Protein AF-A0A7Y2BK21-F1 (afdb_monomer)

Radius of gyration: 25.68 Å; Cα contacts (8 Å, |Δi|>4): 1240; chains: 1; bounding box: 65×78×67 Å

Solvent-accessible surface area (backbone atoms only — not comparable to full-atom values): 31481 Å² total; per-residue (Å²): 112,77,87,50,43,66,60,52,51,53,57,36,46,77,74,77,43,78,72,80,42,66,53,41,35,20,58,35,73,58,41,53,27,72,48,47,76,39,46,75,71,40,68,49,56,41,59,47,57,46,50,46,50,43,66,61,49,63,89,30,79,64,41,67,58,35,37,30,54,38,36,38,19,27,14,18,23,64,59,80,30,70,17,47,27,27,49,18,36,35,13,33,32,39,37,74,56,97,90,39,63,25,21,33,27,28,32,24,11,29,44,45,77,66,70,36,70,31,44,82,66,32,85,69,38,44,62,67,46,48,48,50,51,53,50,16,48,35,42,50,39,38,73,68,34,41,64,82,52,65,91,52,9,39,56,30,50,43,37,63,74,62,32,66,69,55,46,44,50,54,29,50,56,41,43,70,68,50,76,90,56,72,75,41,47,58,56,65,84,52,48,67,77,78,62,86,59,62,70,49,72,67,23,64,61,60,93,81,62,54,70,70,55,52,60,24,37,73,42,18,45,43,79,35,58,51,78,37,25,23,33,40,44,40,46,35,73,74,51,55,79,51,77,66,54,52,53,52,51,51,52,51,22,57,72,42,26,22,93,58,75,36,74,42,95,62,41,28,39,38,36,46,43,30,18,24,60,48,46,65,63,53,46,53,53,28,49,78,68,75,41,55,56,54,42,41,74,14,46,61,42,45,25,44,21,63,10,50,80,76,39,34,58,25,55,16,33,16,43,27,46,50,53,53,47,33,60,57,42,64,78,45,53,90,77,45,56,70,74,61,36,54,33,38,32,14,20,10,5,21,51,60,31,80,23,43,13,44,42,15,39,43,9,31,30,20,34,76,45,78,57,96,91,40,51,29,32,20,28,34,36,18,43,30,8,31,50,47,49,20,39,69,42,64,25,46,78,42,47,59,28,30,55,79,40,45,66,58,48,53,50,55,52,51,52,50,46,69,73,70,48,66,86,90,55,47,69,43,58,46,43,67,73,66,33,58,71,50,52,36,59,73,45,53,86,48,41,65,73,72,58,60,92,79,41,55,67,50,31,25,45,47,89,38,93,55,75,43,68,74,78,76,50,46,84,38,58,67,87,54,70,82,70,56,71,38,55,54,26,39,52,48,14,53,50,34,36,49,56,14,50,55,31,40,77,71,70,34,19,40,58,10,15,43,24,13,52,50,13,41,50,38,32,39,41,16,54,38,44,66,71,72,46,89,70,65,101,44,69,68,55,26,52,51,48,28,40,61,68,26,51,75,65,46,60,48,37,40,98,85,65,36,58,55,49,60,44,47,57,55,46,45,67,73,68,42,55,34,81,75,27,46,62,69,51,13,53,53,34,40,55,46,26,51,51,32,50,54,42,50,51,54,29,51,52,51,53,50,52,52,53,53,67,71,73,109

Structure (mmCIF, N/CA/C/O backbone):
data_AF-A0A7Y2BK21-F1
#
_entry.id   AF-A0A7Y2BK21-F1
#
loop_
_atom_site.group_PDB
_atom_site.id
_atom_site.type_symbol
_atom_site.label_atom_id
_atom_site.label_alt_id
_atom_site.label_comp_id
_atom_site.label_asym_id
_atom_site.label_entity_id
_atom_site.label_seq_id
_atom_site.pdbx_PDB_ins_code
_atom_site.Cartn_x
_atom_site.Cartn_y
_atom_site.Cartn_z
_atom_site.occupancy
_atom_site.B_iso_or_equiv
_atom_site.auth_seq_id
_atom_site.auth_comp_id
_atom_site.auth_asym_id
_atom_site.auth_atom_id
_atom_site.pdbx_PDB_model_num
ATOM 1 N N . HIS A 1 1 ? -22.016 3.594 -20.745 1.00 65.56 1 HIS A N 1
ATOM 2 C CA . HIS A 1 1 ? -22.019 3.209 -19.318 1.00 65.56 1 HIS A CA 1
ATOM 3 C C . HIS A 1 1 ? -22.312 4.363 -18.360 1.00 65.56 1 HIS A C 1
ATOM 5 O O . HIS A 1 1 ? -22.850 4.080 -17.301 1.00 65.56 1 HIS A O 1
ATOM 11 N N . ILE A 1 2 ? -22.014 5.637 -18.677 1.00 85.75 2 ILE A N 1
ATOM 12 C CA . ILE A 1 2 ? -22.372 6.768 -17.787 1.00 85.75 2 ILE A CA 1
ATOM 13 C C . ILE A 1 2 ? -23.887 6.799 -17.522 1.00 85.75 2 ILE A C 1
ATOM 15 O O . ILE A 1 2 ? -24.311 6.953 -16.381 1.00 85.75 2 ILE A O 1
ATOM 19 N N . GLU A 1 3 ? -24.680 6.493 -18.546 1.00 92.50 3 GLU A N 1
ATOM 20 C CA . GLU A 1 3 ? -26.148 6.540 -18.482 1.00 92.50 3 GLU A CA 1
ATOM 21 C C . GLU A 1 3 ? -26.743 5.478 -17.544 1.00 92.50 3 GLU A C 1
ATOM 23 O O . GLU A 1 3 ? -27.841 5.651 -17.026 1.00 92.50 3 GLU A O 1
ATOM 28 N N . GLU A 1 4 ? -26.000 4.400 -17.276 1.00 91.81 4 GLU A N 1
ATOM 29 C CA . GLU A 1 4 ? -26.401 3.309 -16.377 1.00 91.81 4 GLU A CA 1
ATOM 30 C C . GLU A 1 4 ? -25.954 3.557 -14.925 1.00 91.81 4 GLU A C 1
ATOM 32 O O . GLU A 1 4 ? -26.420 2.883 -14.001 1.00 91.81 4 GLU A O 1
ATOM 37 N N . ALA A 1 5 ? -25.052 4.520 -14.699 1.00 92.25 5 ALA A N 1
ATOM 38 C CA . ALA A 1 5 ? -24.459 4.768 -13.389 1.00 92.25 5 ALA A CA 1
ATOM 39 C C . ALA A 1 5 ? -25.494 5.123 -12.303 1.00 92.25 5 ALA A C 1
ATOM 41 O O . ALA A 1 5 ? -25.383 4.564 -11.208 1.00 92.25 5 ALA A O 1
ATOM 42 N N . PRO A 1 6 ? -26.526 5.961 -12.554 1.00 92.69 6 PRO A N 1
ATOM 43 C CA . PRO A 1 6 ? -27.537 6.263 -11.540 1.00 92.69 6 PRO A CA 1
ATOM 44 C C . PRO A 1 6 ? -28.299 5.020 -11.064 1.00 92.69 6 PRO A C 1
ATOM 46 O O . PRO A 1 6 ? -28.492 4.834 -9.863 1.00 92.69 6 PRO A O 1
ATOM 49 N N . ASP A 1 7 ? -28.698 4.141 -11.985 1.00 94.38 7 ASP A N 1
ATOM 50 C CA . ASP A 1 7 ? -29.436 2.921 -11.647 1.00 94.38 7 ASP A CA 1
ATOM 51 C C . ASP A 1 7 ? -28.552 1.900 -10.930 1.00 94.38 7 ASP A C 1
ATOM 53 O O . ASP A 1 7 ? -28.992 1.268 -9.966 1.00 94.38 7 ASP A O 1
ATOM 57 N N . MET A 1 8 ? -27.285 1.780 -11.337 1.00 93.81 8 MET A N 1
ATOM 58 C CA . MET A 1 8 ? -26.300 0.966 -10.626 1.00 93.81 8 MET A CA 1
ATOM 59 C C . MET A 1 8 ? -26.103 1.462 -9.186 1.00 93.81 8 MET A C 1
ATOM 61 O O . MET A 1 8 ? -26.181 0.663 -8.254 1.00 93.81 8 MET A O 1
ATOM 65 N N . MET A 1 9 ? -25.906 2.768 -8.985 1.00 93.88 9 MET A N 1
ATOM 66 C CA . MET A 1 9 ? -25.736 3.360 -7.653 1.00 93.88 9 MET A CA 1
ATOM 67 C C . MET A 1 9 ? -26.974 3.159 -6.773 1.00 93.88 9 MET A C 1
ATOM 69 O O . MET A 1 9 ? -26.831 2.827 -5.598 1.00 93.88 9 MET A O 1
ATOM 73 N N . ARG A 1 10 ? -28.190 3.278 -7.329 1.00 94.06 10 ARG A N 1
ATOM 74 C CA . ARG A 1 10 ? -29.432 2.970 -6.596 1.00 94.06 10 ARG A CA 1
ATOM 75 C C . ARG A 1 10 ? -29.477 1.513 -6.148 1.00 94.06 10 ARG A C 1
ATOM 77 O O . ARG A 1 10 ? -29.793 1.254 -4.993 1.00 94.06 10 ARG A O 1
ATOM 84 N N . ARG A 1 11 ? -29.130 0.563 -7.023 1.00 95.25 11 ARG A N 1
ATOM 85 C CA . ARG A 1 11 ? -29.088 -0.870 -6.673 1.00 95.25 11 ARG A CA 1
ATOM 86 C C . ARG A 1 11 ? -28.064 -1.160 -5.576 1.00 95.25 11 ARG A C 1
ATOM 88 O O . ARG A 1 11 ? -28.388 -1.884 -4.642 1.00 95.25 11 ARG A O 1
ATOM 95 N N . LEU A 1 12 ? -26.875 -0.562 -5.645 1.00 95.06 12 LEU A N 1
ATOM 96 C CA . LEU A 1 12 ? -25.871 -0.670 -4.580 1.00 95.06 12 LEU A CA 1
ATOM 97 C C . LEU A 1 12 ? -26.405 -0.122 -3.247 1.00 95.06 12 LEU A C 1
ATOM 99 O O . LEU A 1 12 ? -26.300 -0.796 -2.223 1.00 95.06 12 LEU A O 1
ATOM 103 N N . ALA A 1 13 ? -27.070 1.036 -3.271 1.00 94.50 13 ALA A N 1
ATOM 104 C CA . ALA A 1 13 ? -27.635 1.644 -2.070 1.00 94.50 13 ALA A CA 1
ATOM 105 C C . ALA A 1 13 ? -28.709 0.768 -1.398 1.00 94.50 13 ALA A C 1
ATOM 107 O O . ALA A 1 13 ? -28.778 0.741 -0.172 1.00 94.50 13 ALA A O 1
ATOM 108 N N . THR A 1 14 ? -29.502 -0.004 -2.161 1.00 96.25 14 THR A N 1
ATOM 109 C CA . THR A 1 14 ? -30.511 -0.922 -1.580 1.00 96.25 14 THR A CA 1
ATOM 110 C C . THR A 1 14 ? -29.921 -2.041 -0.720 1.00 96.25 14 THR A C 1
ATOM 112 O O . THR A 1 14 ? -30.644 -2.635 0.074 1.00 96.25 14 THR A O 1
ATOM 115 N N . VAL A 1 15 ? -28.622 -2.315 -0.857 1.00 93.31 15 VAL A N 1
ATOM 116 C CA . VAL A 1 15 ? -27.888 -3.318 -0.070 1.00 93.31 15 VAL A CA 1
ATOM 117 C C . VAL A 1 15 ? -26.799 -2.683 0.803 1.00 93.31 15 VAL A C 1
ATOM 119 O O . VAL A 1 15 ? -25.870 -3.362 1.226 1.00 93.31 15 VAL A O 1
ATOM 122 N N . GLY A 1 16 ? -26.888 -1.373 1.059 1.00 91.44 16 GLY A N 1
ATOM 123 C CA . GLY A 1 16 ? -25.964 -0.656 1.942 1.00 91.44 16 GLY A CA 1
ATOM 124 C C . GLY A 1 16 ? -24.588 -0.345 1.341 1.00 91.44 16 GLY A C 1
ATOM 125 O O . GLY A 1 16 ? -23.697 0.083 2.069 1.00 91.44 16 GLY A O 1
ATOM 126 N N . ILE A 1 17 ? -24.393 -0.520 0.029 1.00 94.00 17 ILE A N 1
ATOM 127 C CA . ILE A 1 17 ? -23.134 -0.188 -0.655 1.00 94.00 17 ILE A CA 1
ATOM 128 C C . ILE A 1 17 ? -23.217 1.225 -1.241 1.00 94.00 17 ILE A C 1
ATOM 130 O O . ILE A 1 17 ? -24.192 1.592 -1.897 1.00 94.00 17 ILE A O 1
ATOM 134 N N . THR A 1 18 ? -22.157 2.013 -1.064 1.00 93.75 18 THR A N 1
ATOM 135 C CA . THR A 1 18 ? -22.048 3.376 -1.595 1.00 93.75 18 THR A CA 1
ATOM 136 C C . THR A 1 18 ? -20.734 3.586 -2.341 1.00 93.75 18 THR A C 1
ATOM 138 O O . THR A 1 18 ? -19.706 3.009 -1.998 1.00 93.75 18 THR A O 1
ATOM 141 N N . THR A 1 19 ? -20.763 4.437 -3.367 1.00 92.62 19 THR A N 1
ATOM 142 C CA . THR A 1 19 ? -19.564 4.919 -4.076 1.00 92.62 19 THR A CA 1
ATOM 143 C C . THR A 1 19 ? -19.183 6.342 -3.670 1.00 92.62 19 THR A C 1
ATOM 145 O O . THR A 1 19 ? -18.227 6.902 -4.213 1.00 92.62 19 THR A O 1
ATOM 148 N N . ARG A 1 20 ? -19.937 6.959 -2.748 1.00 91.69 20 ARG A N 1
ATOM 149 C CA . ARG A 1 20 ? -19.617 8.282 -2.204 1.00 91.69 20 ARG A CA 1
ATOM 150 C C . ARG A 1 20 ? -18.232 8.223 -1.557 1.00 91.69 20 ARG A C 1
ATOM 152 O O . ARG A 1 20 ? -17.951 7.301 -0.807 1.00 91.69 20 ARG A O 1
ATOM 159 N N . GLU A 1 21 ? -17.367 9.172 -1.912 1.00 92.75 21 GLU A N 1
ATOM 160 C CA . GLU A 1 21 ? -16.007 9.321 -1.354 1.00 92.75 21 GLU A CA 1
ATOM 161 C C . GLU A 1 21 ? -15.046 8.127 -1.593 1.00 92.75 21 GLU A C 1
ATOM 163 O O . GLU A 1 21 ? -13.893 8.139 -1.161 1.00 92.75 21 GLU A O 1
ATOM 168 N N . ALA A 1 22 ? -15.427 7.141 -2.421 1.00 91.50 22 ALA A N 1
ATOM 169 C CA . ALA A 1 22 ? -14.505 6.098 -2.899 1.00 91.50 22 ALA A CA 1
ATOM 170 C C . ALA A 1 22 ? -13.304 6.698 -3.672 1.00 91.50 22 ALA A C 1
ATOM 172 O O . ALA A 1 22 ? -12.181 6.178 -3.671 1.00 91.50 22 ALA A O 1
ATOM 173 N N . CYS A 1 23 ? -13.534 7.850 -4.303 1.00 90.69 23 CYS A N 1
ATOM 174 C CA . CYS A 1 23 ? -12.539 8.729 -4.898 1.00 90.69 23 CYS A CA 1
ATOM 175 C C . CYS A 1 23 ? -12.658 10.156 -4.343 1.00 90.69 23 CYS A C 1
ATOM 177 O O . CYS A 1 23 ? -13.477 10.442 -3.484 1.00 90.69 23 CYS A O 1
ATOM 179 N N . GLY A 1 24 ? -11.808 11.059 -4.830 1.00 87.88 24 GLY A N 1
ATOM 180 C CA . GLY A 1 24 ? -11.823 12.475 -4.449 1.00 87.88 24 GLY A CA 1
ATOM 181 C C . GLY A 1 24 ? -10.835 12.842 -3.342 1.00 87.88 24 GLY A C 1
ATOM 182 O O . GLY A 1 24 ? -10.040 12.008 -2.883 1.00 87.88 24 GLY A O 1
ATOM 183 N N . ASN A 1 25 ? -10.862 14.117 -2.961 1.00 92.06 25 ASN A N 1
ATOM 184 C CA . ASN A 1 25 ? -10.072 14.682 -1.872 1.00 92.06 25 ASN A CA 1
ATOM 185 C C . ASN A 1 25 ? -10.887 14.645 -0.568 1.00 92.06 25 ASN A C 1
ATOM 187 O O . ASN A 1 25 ? -11.325 15.667 -0.061 1.00 92.06 25 ASN A O 1
ATOM 191 N N . SER A 1 26 ? -11.137 13.432 -0.086 1.00 93.69 26 SER A N 1
ATOM 192 C CA . SER A 1 26 ? -11.888 13.152 1.139 1.00 93.69 26 SER A CA 1
ATOM 193 C C . SER A 1 26 ? -11.374 11.847 1.765 1.00 93.69 26 SER A C 1
ATOM 195 O O . SER A 1 26 ? -10.360 11.293 1.302 1.00 93.69 26 SER A O 1
ATOM 197 N N . VAL A 1 27 ? -12.055 11.361 2.801 1.00 96.06 27 VAL A N 1
ATOM 198 C CA . VAL A 1 27 ? -11.800 10.065 3.432 1.00 96.06 27 VAL A CA 1
ATOM 199 C C . VAL A 1 27 ? -12.139 8.948 2.447 1.00 96.06 27 VAL A C 1
ATOM 201 O O . VAL A 1 27 ? -13.216 8.901 1.871 1.00 96.06 27 VAL A O 1
ATOM 204 N N . ARG A 1 28 ? -11.176 8.062 2.204 1.00 95.38 28 ARG A N 1
ATOM 205 C CA . ARG A 1 28 ? -11.340 6.874 1.359 1.00 95.38 28 ARG A CA 1
ATOM 206 C C . ARG A 1 28 ? -11.873 5.711 2.187 1.00 95.38 28 ARG A C 1
ATOM 208 O O . ARG A 1 28 ? -11.986 5.815 3.401 1.00 95.38 28 ARG A O 1
ATOM 215 N N . ASN A 1 29 ? -12.117 4.582 1.518 1.00 95.25 29 ASN A N 1
ATOM 216 C CA . ASN A 1 29 ? -12.442 3.323 2.182 1.00 95.25 29 ASN A CA 1
ATOM 217 C C . ASN A 1 29 ? -11.537 3.081 3.400 1.00 95.25 29 ASN A C 1
ATOM 219 O O . ASN A 1 29 ? -10.309 3.083 3.264 1.00 95.25 29 ASN A O 1
ATOM 223 N N . VAL A 1 30 ? -12.161 2.866 4.554 1.00 97.50 30 VAL A N 1
ATOM 224 C CA . VAL A 1 30 ? -11.479 2.506 5.794 1.00 97.50 30 VAL A CA 1
ATOM 225 C C . VAL A 1 30 ? -11.167 1.018 5.732 1.00 97.50 30 VAL A C 1
ATOM 227 O O . VAL A 1 30 ? -12.050 0.200 5.475 1.00 97.50 30 VAL A O 1
ATOM 230 N N . THR A 1 31 ? -9.903 0.652 5.915 1.00 96.94 31 THR A N 1
ATOM 231 C CA . THR A 1 31 ? -9.472 -0.750 5.863 1.00 96.94 31 THR A CA 1
ATOM 232 C C . THR A 1 31 ? -9.275 -1.319 7.260 1.00 96.94 31 THR A C 1
ATOM 234 O O . THR A 1 31 ? -8.929 -0.600 8.195 1.00 96.94 31 THR A O 1
ATOM 237 N N . ALA A 1 32 ? -9.460 -2.626 7.405 1.00 95.94 32 ALA A N 1
ATOM 238 C CA . ALA A 1 32 ? -9.225 -3.355 8.644 1.00 95.94 32 ALA A CA 1
ATOM 239 C C . ALA A 1 32 ? -8.687 -4.758 8.337 1.00 95.94 32 ALA A C 1
ATOM 241 O O . ALA A 1 32 ? -8.815 -5.230 7.208 1.00 95.94 32 ALA A O 1
ATOM 242 N N . CYS A 1 33 ? -8.116 -5.431 9.340 1.00 94.81 33 CYS A N 1
ATOM 243 C CA . CYS A 1 33 ? -7.706 -6.833 9.234 1.00 94.81 33 CYS A CA 1
ATOM 244 C C . CYS A 1 33 ? -8.851 -7.730 8.717 1.00 94.81 33 CYS A C 1
ATOM 246 O O . CYS A 1 33 ? -9.926 -7.785 9.324 1.00 94.81 33 CYS A O 1
ATOM 248 N N . GLU A 1 34 ? -8.612 -8.528 7.674 1.00 94.75 34 GLU A N 1
ATOM 249 C CA . GLU A 1 34 ? -9.607 -9.482 7.164 1.00 94.75 34 GLU A CA 1
ATOM 250 C C . GLU A 1 34 ? -9.934 -10.599 8.166 1.00 94.75 34 GLU A C 1
ATOM 252 O O . GLU A 1 34 ? -11.005 -11.190 8.090 1.00 94.75 34 GLU A O 1
ATOM 257 N N . TYR A 1 35 ? -9.056 -10.859 9.138 1.00 95.31 35 TYR A N 1
ATOM 258 C CA . TYR A 1 35 ? -9.288 -11.841 10.203 1.00 95.31 35 TYR A CA 1
ATOM 259 C C . TYR A 1 35 ? -9.839 -11.230 11.501 1.00 95.31 35 TYR A C 1
ATOM 261 O O . TYR A 1 35 ? -9.991 -11.954 12.486 1.00 95.31 35 TYR A O 1
ATOM 269 N N . ALA A 1 36 ? -10.124 -9.923 11.544 1.00 94.50 36 ALA A N 1
ATOM 270 C CA . ALA A 1 36 ? -10.612 -9.259 12.755 1.00 94.50 36 ALA A CA 1
ATOM 271 C C . ALA A 1 36 ? -11.883 -9.946 13.297 1.00 94.50 36 ALA A C 1
ATOM 273 O O . ALA A 1 36 ? -12.825 -10.183 12.546 1.00 94.50 36 ALA A O 1
ATOM 274 N N . GLY A 1 37 ? -11.866 -10.350 14.568 1.00 93.50 37 GLY A N 1
ATOM 275 C CA . GLY A 1 37 ? -12.927 -11.119 15.245 1.00 93.50 37 GLY A CA 1
ATOM 276 C C . GLY A 1 37 ? -12.668 -12.626 15.352 1.00 93.50 37 GLY A C 1
ATOM 277 O O . GLY A 1 37 ? -13.178 -13.282 16.256 1.00 93.50 37 GLY A O 1
ATOM 278 N N . VAL A 1 38 ? -11.823 -13.185 14.481 1.00 95.19 38 VAL A N 1
ATOM 279 C CA . VAL A 1 38 ? -11.483 -14.626 14.480 1.00 95.19 38 VAL A CA 1
ATOM 280 C C . VAL A 1 38 ? -9.977 -14.887 14.526 1.00 95.19 38 VAL A C 1
ATOM 282 O O . VAL A 1 38 ? -9.540 -16.038 14.543 1.00 95.19 38 VAL A O 1
ATOM 285 N N . CYS A 1 39 ? -9.165 -13.831 14.530 1.00 95.19 39 CYS A N 1
ATOM 286 C CA . CYS A 1 39 ? -7.716 -13.917 14.578 1.00 95.19 39 CYS A CA 1
ATOM 287 C C . CYS A 1 39 ? -7.235 -14.379 15.962 1.00 95.19 39 CYS A C 1
ATOM 289 O O . CYS A 1 39 ? -7.713 -13.898 16.986 1.00 95.19 39 CYS A O 1
ATOM 291 N N . LYS A 1 40 ? -6.240 -15.273 15.995 1.00 93.50 40 LYS A N 1
ATOM 292 C CA . LYS A 1 40 ? -5.632 -15.782 17.237 1.00 93.50 40 LYS A CA 1
ATOM 293 C C . LYS A 1 40 ? -4.722 -14.779 17.945 1.00 93.50 40 LYS A C 1
ATOM 295 O O . LYS A 1 40 ? -4.471 -14.930 19.132 1.00 93.50 40 LYS A O 1
ATOM 300 N N . THR A 1 41 ? -4.192 -13.803 17.212 1.00 93.00 41 THR A N 1
ATOM 301 C CA . THR A 1 41 ? -3.156 -12.878 17.697 1.00 93.00 41 THR A CA 1
ATOM 302 C C . THR A 1 41 ? -3.663 -11.449 17.868 1.00 93.00 41 THR A C 1
ATOM 304 O O . THR A 1 41 ? -2.867 -10.552 18.127 1.00 93.00 41 THR A O 1
ATOM 307 N N . GLN A 1 42 ? -4.964 -11.211 17.675 1.00 94.88 42 GLN A N 1
ATOM 308 C CA . GLN A 1 42 ? -5.530 -9.875 17.834 1.00 94.88 42 GLN A CA 1
ATOM 309 C C . GLN A 1 42 ? -5.700 -9.514 19.312 1.00 94.88 42 GLN A C 1
ATOM 311 O O . GLN A 1 42 ? -6.031 -10.378 20.121 1.00 94.88 42 GLN A O 1
ATOM 316 N N . ALA A 1 43 ? -5.570 -8.232 19.647 1.00 95.69 43 ALA A N 1
ATOM 317 C CA . ALA A 1 43 ? -5.946 -7.729 20.966 1.00 95.69 43 ALA A CA 1
ATOM 318 C C . ALA A 1 43 ? -7.476 -7.746 21.151 1.00 95.69 43 ALA A C 1
ATOM 320 O O . ALA A 1 43 ? -7.982 -8.215 22.168 1.00 95.69 43 ALA A O 1
ATOM 321 N N . PHE A 1 44 ? -8.220 -7.266 20.150 1.00 95.12 44 PHE A N 1
ATOM 322 C CA . PHE A 1 44 ? -9.681 -7.352 20.059 1.00 95.12 44 PHE A CA 1
ATOM 323 C C . PHE A 1 44 ? -10.142 -7.149 18.602 1.00 95.12 44 PHE A C 1
ATOM 325 O O . PHE A 1 44 ? -9.330 -6.846 17.724 1.00 95.12 44 PHE A O 1
ATOM 332 N N . ASP A 1 45 ? -11.434 -7.365 18.324 1.00 94.75 45 ASP A N 1
ATOM 333 C CA . ASP A 1 45 ? -12.002 -7.180 16.982 1.00 94.75 45 ASP A CA 1
ATOM 334 C C . ASP A 1 45 ? -12.085 -5.693 16.621 1.00 94.75 45 ASP A C 1
ATOM 336 O O . ASP A 1 45 ? -12.793 -4.932 17.269 1.00 94.75 45 ASP A O 1
ATOM 340 N N . VAL A 1 46 ? -11.382 -5.284 15.566 1.00 96.12 46 VAL A N 1
ATOM 341 C CA . VAL A 1 46 ? -11.379 -3.896 15.086 1.00 96.12 46 VAL A CA 1
ATOM 342 C C . VAL A 1 46 ? -12.494 -3.576 14.083 1.00 96.12 46 VAL A C 1
ATOM 344 O O . VAL A 1 46 ? -12.659 -2.413 13.711 1.00 96.12 46 VAL A O 1
ATOM 347 N N . THR A 1 47 ? -13.263 -4.575 13.635 1.00 94.94 47 THR A N 1
ATOM 348 C CA . THR A 1 47 ? -14.337 -4.411 12.637 1.00 94.94 47 THR A CA 1
ATOM 349 C C . THR A 1 47 ? -15.366 -3.349 13.053 1.00 94.94 47 THR A C 1
ATOM 351 O O . THR A 1 47 ? -15.649 -2.469 12.235 1.00 94.94 47 THR A O 1
ATOM 354 N N . PRO A 1 48 ? -15.889 -3.346 14.298 1.00 95.25 48 PRO A N 1
ATOM 355 C CA . PRO A 1 48 ? -16.896 -2.365 14.707 1.00 95.25 48 PRO A CA 1
ATOM 356 C C . PRO A 1 48 ? -16.407 -0.918 14.639 1.00 95.25 48 PRO A C 1
ATOM 358 O O . PRO A 1 48 ? -17.131 -0.031 14.200 1.00 95.25 48 PRO A O 1
ATOM 361 N N . TYR A 1 49 ? -15.146 -0.684 15.002 1.00 96.94 49 TYR A N 1
ATOM 362 C CA . TYR A 1 49 ? -14.533 0.645 15.007 1.00 96.94 49 TYR A CA 1
ATOM 363 C C . TYR A 1 49 ? -14.276 1.163 13.592 1.00 96.94 49 TYR A C 1
ATOM 365 O O . TYR A 1 49 ? -14.529 2.333 13.306 1.00 96.94 49 TYR A O 1
ATOM 373 N N . ALA A 1 50 ? -13.832 0.285 12.685 1.00 96.25 50 ALA A N 1
ATOM 374 C CA . ALA A 1 50 ? -13.687 0.610 11.269 1.00 96.25 50 ALA A CA 1
ATOM 375 C C . ALA A 1 50 ? -15.045 0.954 10.627 1.00 96.25 50 ALA A C 1
ATOM 377 O O . ALA A 1 50 ? -15.138 1.890 9.827 1.00 96.25 50 ALA A O 1
ATOM 378 N N . ASN A 1 51 ? -16.116 0.257 11.021 1.00 94.75 51 ASN A N 1
ATOM 379 C CA . ASN A 1 51 ? -17.477 0.593 10.606 1.00 94.75 51 ASN A CA 1
ATOM 380 C C . ASN A 1 51 ? -17.932 1.934 11.196 1.00 94.75 51 ASN A C 1
ATOM 382 O O . ASN A 1 51 ? -18.407 2.791 10.450 1.00 94.75 51 ASN A O 1
ATOM 386 N N . ALA A 1 52 ? -17.741 2.152 12.499 1.00 95.94 52 ALA A N 1
ATOM 387 C CA . ALA A 1 52 ? -18.150 3.374 13.188 1.00 95.94 52 ALA A CA 1
ATOM 388 C C . ALA A 1 52 ? -17.498 4.624 12.586 1.00 95.94 52 ALA A C 1
ATOM 390 O O . ALA A 1 52 ? -18.193 5.581 12.249 1.00 95.94 52 ALA A O 1
ATOM 391 N N . ILE A 1 53 ? -16.182 4.601 12.359 1.00 97.31 53 ILE A N 1
ATOM 392 C CA . ILE A 1 53 ? -15.476 5.740 11.759 1.00 97.31 53 ILE A CA 1
ATOM 393 C C . ILE A 1 53 ? -15.856 5.955 10.291 1.00 97.31 53 ILE A C 1
ATOM 395 O O . ILE A 1 53 ? -15.921 7.099 9.844 1.00 97.31 53 ILE A O 1
ATOM 399 N N . THR A 1 54 ? -16.174 4.883 9.553 1.00 96.06 54 THR A N 1
ATOM 400 C CA . THR A 1 54 ? -16.717 4.999 8.193 1.00 96.06 54 THR A CA 1
ATOM 401 C C . THR A 1 54 ? -18.055 5.727 8.222 1.00 96.06 54 THR A C 1
ATOM 403 O O . THR A 1 54 ? -18.214 6.718 7.518 1.00 96.06 54 THR A O 1
ATOM 406 N N . GLN A 1 55 ? -19.001 5.285 9.054 1.00 94.75 55 GLN A N 1
ATOM 407 C CA . GLN A 1 55 ? -20.329 5.904 9.147 1.00 94.75 55 GLN A CA 1
ATOM 408 C C . GLN A 1 55 ? -20.265 7.343 9.662 1.00 94.75 55 GLN A C 1
ATOM 410 O O . GLN A 1 55 ? -21.010 8.201 9.196 1.00 94.75 55 GLN A O 1
ATOM 415 N N . PHE A 1 56 ? -19.361 7.617 10.600 1.00 97.12 56 PHE A N 1
ATOM 416 C CA . PHE A 1 56 ? -19.193 8.944 11.172 1.00 97.12 56 PHE A CA 1
ATOM 417 C C . PHE A 1 56 ? -18.608 9.948 10.169 1.00 97.12 56 PHE A C 1
ATOM 419 O O . PHE A 1 56 ? -19.103 11.072 10.084 1.00 97.12 56 PHE A O 1
ATOM 426 N N . LEU A 1 57 ? -17.578 9.559 9.405 1.00 97.19 57 LEU A N 1
ATOM 427 C CA . LEU A 1 57 ? -16.880 10.466 8.485 1.00 97.19 57 LEU A CA 1
ATOM 428 C C . LEU A 1 57 ? -17.503 10.527 7.085 1.00 97.19 57 LEU A C 1
ATOM 430 O O . LEU A 1 57 ? -17.321 11.536 6.405 1.00 97.19 57 LEU A O 1
ATOM 434 N N . LEU A 1 58 ? -18.245 9.503 6.648 1.00 95.56 58 LEU A N 1
ATOM 435 C CA . LEU A 1 58 ? -18.861 9.472 5.319 1.00 95.56 58 LEU A CA 1
ATOM 436 C C . LEU A 1 58 ? -19.825 10.652 5.137 1.00 95.56 58 LEU A C 1
ATOM 438 O O . LEU A 1 58 ? -20.878 10.737 5.769 1.00 95.56 58 LEU A O 1
ATOM 442 N N . GLY A 1 59 ? -19.487 11.568 4.232 1.00 93.69 59 GLY A N 1
ATOM 443 C CA . GLY A 1 59 ? -20.266 12.782 4.004 1.00 93.69 59 GLY A CA 1
ATOM 444 C C . GLY A 1 59 ? -20.210 13.821 5.124 1.00 93.69 59 GLY A C 1
ATOM 445 O O . GLY A 1 59 ? -20.981 14.783 5.078 1.00 93.69 59 GLY A O 1
ATOM 446 N N . HIS A 1 60 ? -19.327 13.654 6.109 1.00 96.38 60 HIS A N 1
ATOM 447 C CA . HIS A 1 60 ? -19.165 14.593 7.213 1.00 96.38 60 HIS A CA 1
ATOM 448 C C . HIS A 1 60 ? -18.581 15.923 6.704 1.00 96.38 60 HIS A C 1
ATOM 450 O O . HIS A 1 60 ? -17.627 15.891 5.922 1.00 96.38 60 HIS A O 1
ATOM 456 N N . PRO A 1 61 ? -19.088 17.100 7.128 1.00 94.50 61 PRO A N 1
ATOM 457 C CA . PRO A 1 61 ? -18.635 18.399 6.613 1.00 94.50 61 PRO A CA 1
ATOM 458 C C . PRO A 1 61 ? -17.131 18.641 6.806 1.00 94.50 61 PRO A C 1
ATOM 460 O O . PRO A 1 61 ? -16.475 19.174 5.915 1.00 94.50 61 PRO A O 1
ATOM 463 N N . ASP A 1 62 ? -16.571 18.171 7.923 1.00 95.56 62 ASP A N 1
ATOM 464 C CA . ASP A 1 62 ? -15.147 18.339 8.255 1.00 95.56 62 ASP A CA 1
ATOM 465 C C . ASP A 1 62 ? -14.178 17.546 7.355 1.00 95.56 62 ASP A C 1
ATOM 467 O O . ASP A 1 62 ? -12.966 17.727 7.463 1.00 95.56 62 ASP A O 1
ATOM 471 N N . VAL A 1 63 ? -14.679 16.675 6.467 1.00 94.12 63 VAL A N 1
ATOM 472 C CA . VAL A 1 63 ? -13.841 15.870 5.555 1.00 94.12 63 VAL A CA 1
ATOM 473 C C . VAL A 1 63 ? -14.063 16.169 4.072 1.00 94.12 63 VAL A C 1
ATOM 475 O O . VAL A 1 63 ? -13.617 15.411 3.208 1.00 94.12 63 VAL A O 1
ATOM 478 N N . GLN A 1 64 ? -14.758 17.264 3.753 1.00 91.62 64 GLN A N 1
ATOM 479 C CA . GLN A 1 64 ? -15.103 17.617 2.368 1.00 91.62 64 GLN A CA 1
ATOM 480 C C . GLN A 1 64 ? -14.090 18.557 1.695 1.00 91.62 64 GLN A C 1
ATOM 482 O O . GLN A 1 64 ? -14.140 18.727 0.480 1.00 91.62 64 GLN A O 1
ATOM 487 N N . ASP A 1 65 ? -13.180 19.163 2.462 1.00 89.56 65 ASP A N 1
ATOM 488 C CA . ASP A 1 65 ? -12.277 20.226 1.993 1.00 89.56 65 ASP A CA 1
ATOM 489 C C . ASP A 1 65 ? -10.796 19.896 2.255 1.00 89.56 65 ASP A C 1
ATOM 491 O O . ASP A 1 65 ? -10.011 20.699 2.768 1.00 89.56 65 ASP A O 1
ATOM 495 N N . PHE A 1 66 ? -10.396 18.666 1.928 1.00 94.19 66 PHE A N 1
ATOM 496 C CA . PHE A 1 66 ? -8.989 18.277 1.967 1.00 94.19 66 PHE A CA 1
ATOM 497 C C . PHE A 1 66 ? -8.259 18.675 0.682 1.00 94.19 66 PHE A C 1
ATOM 499 O O . PHE A 1 66 ? -8.813 18.653 -0.418 1.00 94.19 66 PHE A O 1
ATOM 506 N N . GLY A 1 67 ? -6.955 18.933 0.796 1.00 86.50 67 GLY A N 1
ATOM 507 C CA . GLY A 1 67 ? -6.085 19.085 -0.374 1.00 86.50 67 GLY A CA 1
ATOM 508 C C . GLY A 1 67 ? -5.911 17.786 -1.167 1.00 86.50 67 GLY A C 1
ATOM 509 O O . GLY A 1 67 ? -5.773 17.794 -2.396 1.00 86.50 67 GLY A O 1
ATOM 510 N N . ARG A 1 68 ? -5.964 16.633 -0.485 1.00 92.12 68 ARG A N 1
ATOM 511 C CA . ARG A 1 68 ? -5.849 15.307 -1.104 1.00 92.12 68 ARG A CA 1
ATOM 512 C C . ARG A 1 68 ? -6.586 14.230 -0.314 1.00 92.12 68 ARG A C 1
ATOM 514 O O . ARG A 1 68 ? -7.054 14.444 0.793 1.00 92.12 68 ARG A O 1
ATOM 521 N N . LYS A 1 69 ? -6.677 13.042 -0.919 1.00 93.50 69 LYS A N 1
ATOM 522 C CA . LYS A 1 69 ? -7.259 11.830 -0.324 1.00 93.50 69 LYS A CA 1
ATOM 523 C C . LYS A 1 69 ? -6.702 11.559 1.081 1.00 93.50 69 LYS A C 1
ATOM 525 O O . LYS A 1 69 ? -5.497 11.725 1.276 1.00 93.50 69 LYS A O 1
ATOM 530 N N . PHE A 1 70 ? -7.540 11.052 1.977 1.00 97.25 70 PHE A N 1
ATOM 531 C CA . PHE A 1 70 ? -7.194 10.664 3.345 1.00 97.25 70 PHE A CA 1
ATOM 532 C C . PHE A 1 70 ? -7.599 9.202 3.567 1.00 97.25 70 PHE A C 1
ATOM 534 O O . PHE A 1 70 ? -8.721 8.819 3.258 1.00 97.25 70 PHE A O 1
ATOM 541 N N . LYS A 1 71 ? -6.683 8.344 4.002 1.00 97.75 71 LYS A N 1
ATOM 542 C CA . LYS A 1 71 ? -6.883 6.900 4.135 1.00 97.75 71 LYS A CA 1
ATOM 543 C C . LYS A 1 71 ? -6.718 6.487 5.586 1.00 97.75 71 LYS A C 1
ATOM 545 O O . LYS A 1 71 ? -5.720 6.850 6.206 1.00 97.75 71 LYS A O 1
ATOM 550 N N . ILE A 1 72 ? -7.648 5.675 6.068 1.00 98.56 72 ILE A N 1
ATOM 551 C CA . ILE A 1 72 ? -7.669 5.200 7.448 1.00 98.56 72 ILE A CA 1
ATOM 552 C C . ILE A 1 72 ? -7.534 3.680 7.458 1.00 98.56 72 ILE A C 1
ATOM 554 O O . ILE A 1 72 ? -8.174 3.013 6.642 1.00 98.56 72 ILE A O 1
ATOM 558 N N . ALA A 1 73 ? -6.724 3.145 8.370 1.00 98.25 73 ALA A N 1
ATOM 559 C CA . ALA A 1 73 ? -6.591 1.705 8.565 1.00 98.25 73 ALA A CA 1
ATOM 560 C C . ALA A 1 73 ? -6.621 1.291 10.036 1.00 98.25 73 ALA A C 1
ATOM 562 O O . ALA A 1 73 ? -6.091 1.987 10.901 1.00 98.25 73 ALA A O 1
ATOM 563 N N . PHE A 1 74 ? -7.172 0.105 10.286 1.00 98.25 74 PHE A N 1
ATOM 564 C CA . PHE A 1 74 ? -7.197 -0.549 11.586 1.00 98.25 74 PHE A CA 1
ATOM 565 C C . PHE A 1 74 ? -6.445 -1.872 11.544 1.00 98.25 74 PHE A C 1
ATOM 567 O O . PHE A 1 74 ? -6.637 -2.681 10.635 1.00 98.25 74 PHE A O 1
ATOM 574 N N . SER A 1 75 ? -5.649 -2.139 12.574 1.00 97.62 75 SER A N 1
ATOM 575 C CA . SER A 1 75 ? -5.063 -3.454 12.798 1.00 97.62 75 SER A CA 1
ATOM 576 C C . SER A 1 75 ? -5.454 -3.996 14.161 1.00 97.62 75 SER A C 1
ATOM 578 O O . SER A 1 75 ? -5.299 -3.322 15.172 1.00 97.62 75 SER A O 1
ATOM 580 N N . GLY A 1 76 ? -5.919 -5.244 14.197 1.00 96.50 76 GLY A N 1
ATOM 581 C CA . GLY A 1 76 ? -6.141 -5.960 15.453 1.00 96.50 76 GLY A CA 1
ATOM 582 C C . GLY A 1 76 ? -4.852 -6.486 16.091 1.00 96.50 76 GLY A C 1
ATOM 583 O O . GLY A 1 76 ? -4.868 -6.834 17.265 1.00 96.50 76 GLY A O 1
ATOM 584 N N . CYS A 1 77 ? -3.756 -6.577 15.327 1.00 93.88 77 CYS A N 1
ATOM 585 C CA . CYS A 1 77 ? -2.488 -7.183 15.751 1.00 93.88 77 CYS A CA 1
ATOM 586 C C . CYS A 1 77 ? -1.327 -6.191 15.620 1.00 93.88 77 CYS A C 1
ATOM 588 O O . CYS A 1 77 ? -1.271 -5.427 14.651 1.00 93.88 77 CYS A O 1
ATOM 590 N N . GLU A 1 78 ? -0.363 -6.274 16.533 1.00 88.69 78 GLU A N 1
ATOM 591 C CA . GLU A 1 78 ? 0.890 -5.515 16.455 1.00 88.69 78 GLU A CA 1
ATOM 592 C C . GLU A 1 78 ? 1.879 -6.198 15.485 1.00 88.69 78 GLU A C 1
ATOM 594 O O . GLU A 1 78 ? 2.269 -5.601 14.482 1.00 88.69 78 GLU A O 1
ATOM 599 N N . ASP A 1 79 ? 2.191 -7.482 15.710 1.00 85.56 79 ASP A N 1
ATOM 600 C CA . ASP A 1 79 ? 3.323 -8.157 15.046 1.00 85.56 79 ASP A CA 1
ATOM 601 C C . ASP A 1 79 ? 2.966 -8.890 13.746 1.00 85.56 79 ASP A C 1
ATOM 603 O O . ASP A 1 79 ? 3.726 -8.863 12.775 1.00 85.56 79 ASP A O 1
ATOM 607 N N . ASN A 1 80 ? 1.775 -9.502 13.692 1.00 87.00 80 ASN A N 1
ATOM 608 C CA . ASN A 1 80 ? 1.292 -10.287 12.545 1.00 87.00 80 ASN A CA 1
ATOM 609 C C . ASN A 1 80 ? 0.055 -9.658 11.877 1.00 87.00 80 ASN A C 1
ATOM 611 O O . ASN A 1 80 ? -1.010 -10.280 11.829 1.00 87.00 80 ASN A O 1
ATOM 615 N N . PRO A 1 81 ? 0.133 -8.402 11.410 1.00 83.56 81 PRO A N 1
ATOM 616 C CA . PRO A 1 81 ? -1.036 -7.696 10.931 1.00 83.56 81 PRO A CA 1
ATOM 617 C C . PRO A 1 81 ? -1.357 -8.019 9.480 1.00 83.56 81 PRO A C 1
ATOM 619 O O . PRO A 1 81 ? -0.497 -8.298 8.647 1.00 83.56 81 PRO A O 1
ATOM 622 N N . CYS A 1 82 ? -2.634 -7.854 9.177 1.00 87.94 82 CYS A N 1
ATOM 623 C CA . CYS A 1 82 ? -3.149 -7.759 7.820 1.00 87.94 82 CYS A CA 1
ATOM 624 C C . CYS A 1 82 ? -3.818 -6.397 7.539 1.00 87.94 82 CYS A C 1
ATOM 626 O O . CYS A 1 82 ? -4.086 -6.066 6.390 1.00 87.94 82 CYS A O 1
ATOM 628 N N . GLY A 1 83 ? -4.011 -5.560 8.571 1.00 88.94 83 GLY A N 1
ATOM 629 C CA . GLY A 1 83 ? -4.570 -4.208 8.450 1.00 88.94 83 GLY A CA 1
ATOM 630 C C . GLY A 1 83 ? -3.576 -3.133 7.989 1.00 88.94 83 GLY A C 1
ATOM 631 O O . GLY A 1 83 ? -3.985 -2.191 7.318 1.00 88.94 83 GLY A O 1
ATOM 632 N N . LEU A 1 84 ? -2.284 -3.300 8.312 1.00 93.25 84 LEU A N 1
ATOM 633 C CA . LEU A 1 84 ? -1.145 -2.466 7.888 1.00 93.25 84 LEU A CA 1
ATOM 634 C C . LEU A 1 84 ? -1.347 -0.951 8.034 1.00 93.25 84 LEU A C 1
ATOM 636 O O . LEU A 1 84 ? -1.752 -0.254 7.103 1.00 93.25 84 LEU A O 1
ATOM 640 N N . VAL A 1 85 ? -1.004 -0.403 9.194 1.00 95.75 85 VAL A N 1
ATOM 641 C CA . VAL A 1 85 ? -1.369 0.984 9.510 1.00 95.75 85 VAL A CA 1
ATOM 642 C C . VAL A 1 85 ? -0.306 2.036 9.166 1.00 95.75 85 VAL A C 1
ATOM 644 O O . VAL A 1 85 ? -0.646 3.208 9.019 1.00 95.75 85 VAL A O 1
ATOM 647 N N . THR A 1 86 ? 0.968 1.666 9.000 1.00 94.56 86 THR A N 1
ATOM 648 C CA . THR A 1 86 ? 2.080 2.643 8.965 1.00 94.56 86 THR A CA 1
ATOM 649 C C . THR A 1 86 ? 2.158 3.484 7.690 1.00 94.56 86 THR A C 1
ATOM 651 O O . THR A 1 86 ? 2.812 4.523 7.686 1.00 94.56 86 THR A O 1
ATOM 654 N N . PHE A 1 87 ? 1.487 3.090 6.607 1.00 95.31 87 PHE A N 1
ATOM 655 C CA . PHE A 1 87 ? 1.418 3.870 5.364 1.00 95.31 87 PHE A CA 1
ATOM 656 C C . PHE A 1 87 ? 0.043 4.509 5.114 1.00 95.31 87 PHE A C 1
ATOM 658 O O . PHE A 1 87 ? -0.254 4.930 3.988 1.00 95.31 87 PHE A O 1
ATOM 665 N N . HIS A 1 88 ? -0.802 4.580 6.140 1.00 97.56 88 HIS A N 1
ATOM 666 C CA . HIS A 1 88 ? -2.092 5.261 6.091 1.00 97.56 88 HIS A CA 1
ATOM 667 C C . HIS A 1 88 ? -1.989 6.688 6.638 1.00 97.56 88 HIS A C 1
ATOM 669 O O . HIS A 1 88 ? -1.072 7.023 7.386 1.00 97.56 88 HIS A O 1
ATOM 675 N N . ASP A 1 89 ? -2.918 7.548 6.218 1.00 98.31 89 ASP A N 1
ATOM 676 C CA . ASP A 1 89 ? -2.965 8.939 6.674 1.00 98.31 89 ASP A CA 1
ATOM 677 C C . ASP A 1 89 ? -3.293 8.991 8.177 1.00 98.31 89 ASP A C 1
ATOM 679 O O . ASP A 1 89 ? -2.675 9.769 8.900 1.00 98.31 89 ASP A O 1
ATOM 683 N N . LEU A 1 90 ? -4.177 8.095 8.636 1.00 98.69 90 LEU A N 1
ATOM 684 C CA . LEU A 1 90 ? -4.450 7.779 10.040 1.00 98.69 90 LEU A CA 1
ATOM 685 C C . LEU A 1 90 ? -4.504 6.256 10.218 1.00 98.69 90 LEU A C 1
ATOM 687 O O . LEU A 1 90 ? -5.114 5.545 9.419 1.00 98.69 90 LEU A O 1
ATOM 691 N N . GLY A 1 91 ? -3.874 5.747 11.262 1.00 98.19 91 GLY A N 1
ATOM 692 C CA . GLY A 1 91 ? -3.789 4.323 11.541 1.00 98.19 91 GLY A CA 1
ATOM 693 C C . GLY A 1 91 ? -4.067 4.026 13.006 1.00 98.19 91 GLY A C 1
ATOM 694 O O . GLY A 1 91 ? -3.632 4.785 13.864 1.00 98.19 91 GLY A O 1
ATOM 695 N N . ALA A 1 92 ? -4.759 2.929 13.300 1.00 98.44 92 ALA A N 1
ATOM 696 C CA . ALA A 1 92 ? -5.089 2.526 14.665 1.00 98.44 92 ALA A CA 1
ATOM 697 C C . ALA A 1 92 ? -4.765 1.043 14.888 1.00 98.44 92 ALA A C 1
ATOM 699 O O . ALA A 1 92 ? -5.312 0.172 14.210 1.00 98.44 92 ALA A O 1
ATOM 700 N N . VAL A 1 93 ? -3.876 0.748 15.836 1.00 98.12 93 VAL A N 1
ATOM 701 C CA . VAL A 1 93 ? -3.563 -0.626 16.256 1.00 98.12 93 VAL A CA 1
ATOM 702 C C . VAL A 1 93 ? -4.249 -0.911 17.582 1.00 98.12 93 VAL A C 1
ATOM 704 O O . VAL A 1 93 ? -4.068 -0.161 18.537 1.00 98.12 93 VAL A O 1
ATOM 707 N N . ALA A 1 94 ? -5.047 -1.973 17.634 1.00 97.56 94 ALA A N 1
ATOM 708 C CA . ALA A 1 94 ? -5.753 -2.400 18.833 1.00 97.56 94 ALA A CA 1
ATOM 709 C C . ALA A 1 94 ? -4.769 -2.671 19.977 1.00 97.56 94 ALA A C 1
ATOM 711 O O . ALA A 1 94 ? -3.814 -3.433 19.825 1.00 97.56 94 ALA A O 1
ATOM 712 N N . HIS A 1 95 ? -5.022 -2.059 21.130 1.00 95.50 95 HIS A N 1
ATOM 713 C CA . HIS A 1 95 ? -4.166 -2.149 22.302 1.00 95.50 95 HIS A CA 1
ATOM 714 C C . HIS A 1 95 ? -5.010 -2.205 23.580 1.00 95.50 95 HIS A C 1
ATOM 716 O O . HIS A 1 95 ? -6.038 -1.540 23.690 1.00 95.50 95 HIS A O 1
ATOM 722 N N . VAL A 1 96 ? -4.585 -2.996 24.565 1.00 96.31 96 VAL A N 1
ATOM 723 C CA . VAL A 1 96 ? -5.244 -3.067 25.876 1.00 96.31 96 VAL A CA 1
ATOM 724 C C . VAL A 1 96 ? -4.261 -2.593 26.932 1.00 96.31 96 VAL A C 1
ATOM 726 O O . VAL A 1 96 ? -3.182 -3.166 27.069 1.00 96.31 96 VAL A O 1
ATOM 729 N N . ARG A 1 97 ? -4.645 -1.569 27.693 1.00 95.44 97 ARG A N 1
ATOM 730 C CA . ARG A 1 97 ? -3.839 -0.984 28.766 1.00 95.44 97 ARG A CA 1
ATOM 731 C C . ARG A 1 97 ? -4.656 -0.940 30.048 1.00 95.44 97 ARG A C 1
ATOM 733 O O . ARG A 1 97 ? -5.766 -0.419 30.054 1.00 95.44 97 ARG A O 1
ATOM 740 N N . ASP A 1 98 ? -4.121 -1.514 31.122 1.00 94.12 98 ASP A N 1
ATOM 741 C CA . ASP A 1 98 ? -4.767 -1.543 32.444 1.00 94.12 98 ASP A CA 1
ATOM 742 C C . ASP A 1 98 ? -6.213 -2.088 32.406 1.00 94.12 98 ASP A C 1
ATOM 744 O O . ASP A 1 98 ? -7.116 -1.587 33.073 1.00 94.12 98 ASP A O 1
ATOM 748 N N . GLY A 1 99 ? -6.450 -3.104 31.566 1.00 93.94 99 GLY A N 1
ATOM 749 C CA . GLY A 1 99 ? -7.768 -3.720 31.362 1.00 93.94 99 GLY A CA 1
ATOM 750 C C . GLY A 1 99 ? -8.741 -2.908 30.498 1.00 93.94 99 GLY A C 1
ATOM 751 O O . GLY A 1 99 ? -9.841 -3.386 30.227 1.00 93.94 99 GLY A O 1
ATOM 752 N N . LYS A 1 100 ? -8.351 -1.716 30.032 1.00 96.00 100 LYS A N 1
ATOM 753 C CA . LYS A 1 100 ? -9.138 -0.885 29.116 1.00 96.00 100 LYS A CA 1
ATOM 754 C C . LYS A 1 100 ? -8.685 -1.089 27.678 1.00 96.00 100 LYS A C 1
ATOM 756 O O . LYS A 1 100 ? -7.487 -1.105 27.390 1.00 96.00 100 LYS A O 1
ATOM 761 N N . ARG A 1 101 ? -9.646 -1.236 26.772 1.00 97.19 101 ARG A N 1
ATOM 762 C CA . ARG A 1 101 ? -9.387 -1.264 25.332 1.00 97.19 101 ARG A CA 1
ATOM 763 C C . ARG A 1 101 ? -9.137 0.155 24.824 1.00 97.19 101 ARG A C 1
ATOM 765 O O . ARG A 1 101 ? -9.596 1.140 25.397 1.00 97.19 101 ARG A O 1
ATOM 772 N N . GLY A 1 102 ? -8.372 0.232 23.752 1.00 97.75 102 GLY A N 1
ATOM 773 C CA . GLY A 1 102 ? -8.040 1.461 23.060 1.00 97.75 102 GLY A CA 1
ATOM 774 C C . GLY A 1 102 ? -7.120 1.159 21.888 1.00 97.75 102 GLY A C 1
ATOM 775 O O . GLY A 1 102 ? -6.976 0.012 21.459 1.00 97.75 102 GLY A O 1
ATOM 776 N N . PHE A 1 103 ? -6.480 2.193 21.364 1.00 98.50 103 PHE A N 1
ATOM 777 C CA . PHE A 1 103 ? -5.656 2.093 20.172 1.00 98.50 103 PHE A CA 1
ATOM 778 C C . PHE A 1 103 ? -4.342 2.835 20.338 1.00 98.50 103 PHE A C 1
ATOM 780 O O . PHE A 1 103 ? -4.319 3.967 20.818 1.00 98.50 103 PHE A O 1
ATOM 787 N N . ARG A 1 104 ? -3.257 2.243 19.849 1.00 98.19 104 ARG A N 1
ATOM 788 C CA . ARG A 1 104 ? -2.067 3.008 19.481 1.00 98.19 104 ARG A CA 1
ATOM 789 C C . ARG A 1 104 ? -2.341 3.659 18.127 1.00 98.19 104 ARG A C 1
ATOM 791 O O . ARG A 1 104 ? -2.575 2.957 17.140 1.00 98.19 104 ARG A O 1
ATOM 798 N N . VAL A 1 105 ? -2.353 4.987 18.077 1.00 98.62 105 VAL A N 1
ATOM 799 C CA . VAL A 1 105 ? -2.738 5.759 16.886 1.00 98.62 105 VAL A CA 1
ATOM 800 C C . VAL A 1 105 ? -1.505 6.359 16.224 1.00 98.62 105 VAL A C 1
ATOM 802 O O . VAL A 1 105 ? -0.688 7.008 16.877 1.00 98.62 105 VAL A O 1
ATOM 805 N N . VAL A 1 106 ? -1.387 6.171 14.912 1.00 98.56 106 VAL A N 1
ATOM 806 C CA . VAL A 1 106 ? -0.326 6.727 14.063 1.00 98.56 106 VAL A CA 1
ATOM 807 C C . VAL A 1 106 ? -0.914 7.649 12.997 1.00 98.56 106 VAL A C 1
ATOM 809 O O . VAL A 1 106 ? -2.053 7.464 12.571 1.00 98.56 106 VAL A O 1
ATOM 812 N N . VAL A 1 107 ? -0.150 8.642 12.547 1.00 98.75 107 VAL A N 1
ATOM 813 C CA . VAL A 1 107 ? -0.587 9.642 11.560 1.00 98.75 107 VAL A CA 1
ATOM 814 C C . VAL A 1 107 ? 0.538 9.983 10.584 1.00 98.75 107 VAL A C 1
ATOM 816 O O . VAL A 1 107 ? 1.718 9.878 10.918 1.00 98.75 107 VAL A O 1
ATOM 819 N N . GLY A 1 108 ? 0.192 10.414 9.372 1.00 97.06 108 GLY A N 1
ATOM 820 C CA . GLY A 1 108 ? 1.180 10.956 8.433 1.00 97.06 108 GLY A CA 1
ATOM 821 C C . GLY A 1 108 ? 1.911 9.914 7.586 1.00 97.06 108 GLY A C 1
ATOM 822 O O . GLY A 1 108 ? 2.997 10.193 7.090 1.00 97.06 108 GLY A O 1
ATOM 823 N N . GLY A 1 109 ? 1.341 8.726 7.389 1.00 96.50 109 GLY A N 1
ATOM 824 C CA . GLY A 1 109 ? 1.911 7.705 6.513 1.00 96.50 109 GLY A CA 1
ATOM 825 C C . GLY A 1 109 ? 1.555 7.889 5.035 1.00 96.50 109 GLY A C 1
ATOM 826 O O . GLY A 1 109 ? 0.581 8.546 4.647 1.00 96.50 109 GLY A O 1
ATOM 827 N N . GLY A 1 110 ? 2.332 7.253 4.162 1.00 94.06 110 GLY A N 1
ATOM 828 C CA . GLY A 1 110 ? 1.948 7.097 2.763 1.00 94.06 110 GLY A CA 1
ATOM 829 C C . GLY A 1 110 ? 3.074 6.636 1.861 1.00 94.06 110 GLY A C 1
ATOM 830 O O . GLY A 1 110 ? 4.128 7.258 1.842 1.00 94.06 110 GLY A O 1
ATOM 831 N N . LEU A 1 111 ? 2.789 5.632 1.026 1.00 91.81 111 LEU A N 1
ATOM 832 C CA . LEU A 1 111 ? 3.719 5.110 0.021 1.00 91.81 111 LEU A CA 1
ATOM 833 C C . LEU A 1 111 ? 4.007 6.164 -1.067 1.00 91.81 111 LEU A C 1
ATOM 835 O O . LEU A 1 111 ? 4.953 6.926 -0.951 1.00 91.81 111 LEU A O 1
ATOM 839 N N . GLY A 1 112 ? 3.150 6.309 -2.087 1.00 84.19 112 GLY A N 1
ATOM 840 C CA . GLY A 1 112 ? 3.427 7.246 -3.188 1.00 84.19 112 GLY A CA 1
ATOM 841 C C . GLY A 1 112 ? 4.807 6.994 -3.812 1.00 84.19 112 GLY A C 1
ATOM 842 O O . GLY A 1 112 ? 5.292 5.870 -3.757 1.00 84.19 112 GLY A O 1
ATOM 843 N N . ALA A 1 113 ? 5.424 8.034 -4.380 1.00 77.88 113 ALA A N 1
ATOM 844 C CA . ALA A 1 113 ? 6.758 7.925 -4.975 1.00 77.88 113 ALA A CA 1
ATOM 845 C C . ALA A 1 113 ? 7.886 7.800 -3.946 1.00 77.88 113 ALA A C 1
ATOM 847 O O . ALA A 1 113 ? 8.863 7.090 -4.174 1.00 77.88 113 ALA A O 1
ATOM 848 N N . VAL A 1 114 ? 7.739 8.520 -2.833 1.00 78.88 114 VAL A N 1
ATOM 849 C CA . VAL A 1 114 ? 8.653 8.495 -1.693 1.00 78.88 114 VAL A CA 1
ATOM 850 C C . VAL A 1 114 ? 7.857 8.009 -0.484 1.00 78.88 114 VAL A C 1
ATOM 852 O O . VAL A 1 114 ? 6.985 8.754 -0.016 1.00 78.88 114 VAL A O 1
ATOM 855 N N . PRO A 1 115 ? 8.086 6.772 -0.010 1.00 87.94 115 PRO A N 1
ATOM 856 C CA . PRO A 1 115 ? 7.326 6.209 1.092 1.00 87.94 115 PRO A CA 1
ATOM 857 C C . PRO A 1 115 ? 7.695 6.886 2.413 1.00 87.94 115 PRO A C 1
ATOM 859 O O . PRO A 1 115 ? 8.867 7.043 2.730 1.00 87.94 115 PRO A O 1
ATOM 862 N N . VAL A 1 116 ? 6.674 7.269 3.180 1.00 90.06 116 VAL A N 1
ATOM 863 C CA . VAL A 1 116 ? 6.804 7.881 4.508 1.00 90.06 116 VAL A CA 1
ATOM 864 C C . VAL A 1 116 ? 6.081 7.006 5.516 1.00 90.06 116 VAL A C 1
ATOM 866 O O . VAL A 1 116 ? 4.952 6.560 5.275 1.00 90.06 116 VAL A O 1
ATOM 869 N N . GLN A 1 117 ? 6.745 6.739 6.634 1.00 94.00 117 GLN A N 1
ATOM 870 C CA . GLN A 1 117 ? 6.182 5.988 7.745 1.00 94.00 117 GLN A CA 1
ATOM 871 C C . GLN A 1 117 ? 5.397 6.925 8.662 1.00 94.00 117 GLN A C 1
ATOM 873 O O . GLN A 1 117 ? 5.871 8.002 9.012 1.00 94.00 117 GLN A O 1
ATOM 878 N N . ALA A 1 118 ? 4.191 6.509 9.040 1.00 96.88 118 ALA A N 1
ATOM 879 C CA . ALA A 1 118 ? 3.360 7.230 9.988 1.00 96.88 118 ALA A CA 1
ATOM 880 C C . ALA A 1 118 ? 4.060 7.315 11.351 1.00 96.88 118 ALA A C 1
ATOM 882 O O . ALA A 1 118 ? 4.630 6.333 11.832 1.00 96.88 118 ALA A O 1
ATOM 883 N N . LYS A 1 119 ? 3.981 8.485 11.980 1.00 97.00 119 LYS A N 1
ATOM 884 C CA . LYS A 1 119 ? 4.545 8.758 13.305 1.00 97.00 119 LYS A CA 1
ATOM 885 C C . LYS A 1 119 ? 3.457 8.538 14.364 1.00 97.00 119 LYS A C 1
ATOM 887 O O . LYS A 1 119 ? 2.266 8.657 14.071 1.00 97.00 119 LYS A O 1
ATOM 892 N N . VAL A 1 120 ? 3.843 8.196 15.593 1.00 98.19 120 VAL A N 1
ATOM 893 C CA . VAL A 1 120 ? 2.878 7.964 16.681 1.00 98.19 120 VAL A CA 1
ATOM 894 C C . VAL A 1 120 ? 2.211 9.281 17.075 1.00 98.19 120 VAL A C 1
ATOM 896 O O . VAL A 1 120 ? 2.885 10.219 17.497 1.00 98.19 120 VAL A O 1
ATOM 899 N N . LEU A 1 121 ? 0.885 9.334 16.948 1.00 98.56 121 LEU A N 1
ATOM 900 C CA . LEU A 1 121 ? 0.040 10.445 17.386 1.00 98.56 121 LEU A CA 1
ATOM 901 C C . LEU A 1 121 ? -0.365 10.268 18.852 1.00 98.56 121 LEU A C 1
ATOM 903 O O . LEU A 1 121 ? -0.238 11.202 19.638 1.00 98.56 121 LEU A O 1
ATOM 907 N N . ALA A 1 122 ? -0.805 9.064 19.222 1.00 98.19 122 ALA A N 1
ATOM 908 C CA . ALA A 1 122 ? -1.179 8.714 20.587 1.00 98.19 122 ALA A CA 1
ATOM 909 C C . ALA A 1 122 ? -0.722 7.288 20.911 1.00 98.19 122 ALA A C 1
ATOM 911 O O . ALA A 1 122 ? -1.082 6.346 20.207 1.00 98.19 122 ALA A O 1
ATOM 912 N N . GLU A 1 123 ? 0.031 7.123 22.000 1.00 97.31 123 GLU A N 1
ATOM 913 C CA . GLU A 1 123 ? 0.428 5.793 22.494 1.00 97.31 123 GLU A CA 1
ATOM 914 C C . GLU A 1 123 ? -0.783 4.974 22.952 1.00 97.31 123 GLU A C 1
ATOM 916 O O . GLU A 1 123 ? -0.808 3.752 22.833 1.00 97.31 123 GLU A O 1
ATOM 921 N N . PHE A 1 124 ? -1.809 5.659 23.459 1.00 98.25 124 PHE A N 1
ATOM 922 C CA . PHE A 1 124 ? -3.072 5.050 23.836 1.00 98.25 124 PHE A CA 1
ATOM 923 C C . PHE A 1 124 ? -4.218 6.049 23.669 1.00 98.25 124 PHE A C 1
ATOM 925 O O . PHE A 1 124 ? -4.258 7.081 24.337 1.00 98.25 124 PHE A O 1
ATOM 932 N N . CYS A 1 125 ? -5.145 5.727 22.778 1.00 98.31 125 CYS A N 1
ATOM 933 C CA . CYS A 1 125 ? -6.405 6.418 22.549 1.00 98.31 125 CYS A CA 1
ATOM 934 C C . CYS A 1 125 ? -7.539 5.490 23.011 1.00 98.31 125 CYS A C 1
ATOM 936 O O . CYS A 1 125 ? -7.736 4.446 22.383 1.00 98.31 125 CYS A O 1
ATOM 938 N N . PRO A 1 126 ? -8.242 5.808 24.111 1.00 97.94 126 PRO A N 1
ATOM 939 C CA . PRO A 1 126 ? -9.426 5.065 24.532 1.00 97.94 126 PRO A CA 1
ATOM 940 C C . PRO A 1 126 ? -10.481 4.993 23.424 1.00 97.94 126 PRO A C 1
ATOM 942 O O . PRO A 1 126 ? -10.525 5.851 22.542 1.00 97.94 126 PRO A O 1
ATOM 945 N N . GLU A 1 127 ? -11.340 3.978 23.467 1.00 97.06 127 GLU A N 1
ATOM 946 C CA . GLU A 1 127 ? -12.359 3.752 22.434 1.00 97.06 127 GLU A CA 1
ATOM 947 C C . GLU A 1 127 ? -13.292 4.957 22.255 1.00 97.06 127 GLU A C 1
ATOM 949 O O . GLU A 1 127 ? -13.623 5.323 21.126 1.00 97.06 127 GLU A O 1
ATOM 954 N N . GLU A 1 128 ? -13.656 5.604 23.363 1.00 96.88 128 GLU A N 1
ATOM 955 C CA . GLU A 1 128 ? -14.496 6.800 23.411 1.00 96.88 128 GLU A CA 1
ATOM 956 C C . GLU A 1 128 ? -13.858 8.031 22.746 1.00 96.88 128 GLU A C 1
ATOM 958 O O . GLU A 1 128 ? -14.565 8.935 22.303 1.00 96.88 128 GLU A O 1
ATOM 963 N N . GLU A 1 129 ? -12.530 8.054 22.621 1.00 97.75 129 GLU A N 1
ATOM 964 C CA . GLU A 1 129 ? -11.785 9.163 22.020 1.00 97.75 129 GLU A CA 1
ATOM 965 C C . GLU A 1 129 ? -11.431 8.927 20.545 1.00 97.75 129 GLU A C 1
ATOM 967 O O . GLU A 1 129 ? -10.907 9.825 19.884 1.00 97.75 129 GLU A O 1
ATOM 972 N N . LEU A 1 130 ? -11.751 7.758 19.981 1.00 98.25 130 LEU A N 1
ATOM 973 C CA . LEU A 1 130 ? -11.368 7.405 18.613 1.00 98.25 130 LEU A CA 1
ATOM 974 C C . LEU A 1 130 ? -11.981 8.344 17.558 1.00 98.25 130 LEU A C 1
ATOM 976 O O . LEU A 1 130 ? -11.264 8.908 16.726 1.00 98.25 130 LEU A O 1
ATOM 980 N N . LEU A 1 131 ? -13.308 8.499 17.570 1.00 98.38 131 LEU A N 1
ATOM 981 C CA . LEU A 1 131 ? -14.028 9.358 16.624 1.00 98.38 131 LEU A CA 1
ATOM 982 C C . LEU A 1 131 ? -13.704 10.851 16.788 1.00 98.38 131 LEU A C 1
ATOM 984 O O . LEU A 1 131 ? -13.424 11.493 15.769 1.00 98.38 131 LEU A O 1
ATOM 988 N N . PRO A 1 132 ? -13.678 11.428 18.007 1.00 98.31 132 PRO A N 1
ATOM 989 C CA . PRO A 1 132 ? -13.337 12.836 18.145 1.00 98.31 132 PRO A CA 1
ATOM 990 C C . PRO A 1 132 ? -11.871 13.122 17.797 1.00 98.31 132 PRO A C 1
ATOM 992 O O . PRO A 1 132 ? -11.587 14.160 17.196 1.00 98.31 132 PRO A O 1
ATOM 995 N N . LEU A 1 133 ? -10.937 12.202 18.078 1.00 98.69 133 LEU A N 1
ATOM 996 C CA . LEU A 1 133 ? -9.549 12.334 17.627 1.00 98.69 133 LEU A CA 1
ATOM 997 C C . LEU A 1 133 ? -9.465 12.350 16.095 1.00 98.69 133 LEU A C 1
ATOM 999 O O . LEU A 1 133 ? -8.804 13.217 15.520 1.00 98.69 133 LEU A O 1
ATOM 1003 N N . ALA A 1 134 ? -10.164 11.437 15.415 1.00 98.56 134 ALA A N 1
ATOM 1004 C CA . ALA A 1 134 ? -10.201 11.402 13.954 1.00 98.56 134 ALA A CA 1
ATOM 1005 C C . ALA A 1 134 ? -10.807 12.683 13.349 1.00 98.56 134 ALA A C 1
ATOM 1007 O O . ALA A 1 134 ? -10.316 13.179 12.328 1.00 98.56 134 ALA A O 1
ATOM 1008 N N . GLN A 1 135 ? -11.836 13.253 13.986 1.00 98.50 135 GLN A N 1
ATOM 1009 C CA . GLN A 1 135 ? -12.425 14.534 13.588 1.00 98.50 135 GLN A CA 1
ATOM 1010 C C . GLN A 1 135 ? -11.441 15.698 13.760 1.00 98.50 135 GLN A C 1
ATOM 1012 O O . GLN A 1 135 ? -11.294 16.516 12.850 1.00 98.50 135 GLN A O 1
ATOM 1017 N N . ALA A 1 136 ? -10.734 15.759 14.890 1.00 98.69 136 ALA A N 1
ATOM 1018 C CA . ALA A 1 136 ? -9.733 16.789 15.156 1.00 98.69 136 ALA A CA 1
ATOM 1019 C C . ALA A 1 136 ? -8.583 16.730 14.137 1.00 98.69 136 ALA A C 1
ATOM 1021 O O . ALA A 1 136 ? -8.257 17.740 13.513 1.00 98.69 136 ALA A O 1
ATOM 1022 N N . VAL A 1 137 ? -8.043 15.533 13.870 1.00 98.75 137 VAL A N 1
ATOM 1023 C CA . VAL A 1 137 ? -7.036 15.311 12.814 1.00 98.75 137 VAL A CA 1
ATOM 1024 C C . VAL A 1 137 ? -7.555 15.780 11.453 1.00 98.75 137 VAL A C 1
ATOM 1026 O O . VAL A 1 137 ? -6.837 16.463 10.720 1.00 98.75 137 VAL A O 1
ATOM 1029 N N . SER A 1 138 ? -8.808 15.455 11.126 1.00 98.31 138 SER A N 1
ATOM 1030 C CA . SER A 1 138 ? -9.442 15.870 9.871 1.00 98.31 138 SER A CA 1
ATOM 1031 C C . SER A 1 138 ? -9.509 17.392 9.743 1.00 98.31 138 SER A C 1
ATOM 1033 O O . SER A 1 138 ? -9.109 17.935 8.716 1.00 98.31 138 SER A O 1
ATOM 1035 N N . ARG A 1 139 ? -9.928 18.110 10.790 1.00 98.12 139 ARG A N 1
ATOM 1036 C CA . ARG A 1 139 ? -10.018 19.580 10.767 1.00 98.12 139 ARG A CA 1
ATOM 1037 C C . ARG A 1 139 ? -8.658 20.262 10.700 1.00 98.12 139 ARG A C 1
ATOM 1039 O O . ARG A 1 139 ? -8.503 21.219 9.939 1.00 98.12 139 ARG A O 1
ATOM 1046 N N . VAL A 1 140 ? -7.657 19.749 11.417 1.00 98.38 140 VAL A N 1
ATOM 1047 C CA . VAL A 1 140 ? -6.271 20.230 11.295 1.00 98.38 140 VAL A CA 1
ATOM 1048 C C . VAL A 1 140 ? -5.783 20.065 9.856 1.00 98.38 140 VAL A C 1
ATOM 1050 O O . VAL A 1 140 ? -5.252 21.011 9.272 1.00 98.38 140 VAL A O 1
ATOM 1053 N N . PHE A 1 141 ? -6.026 18.904 9.242 1.00 98.12 141 PHE A N 1
ATOM 1054 C CA . PHE A 1 141 ? -5.630 18.659 7.859 1.00 98.12 141 PHE A CA 1
ATOM 1055 C C . PHE A 1 141 ? -6.392 19.528 6.850 1.00 98.12 141 PHE A C 1
ATOM 1057 O O . PHE A 1 141 ? -5.772 20.074 5.940 1.00 98.12 141 PHE A O 1
ATOM 1064 N N . ALA A 1 142 ? -7.701 19.718 7.016 1.00 96.19 142 ALA A N 1
ATOM 1065 C CA . ALA A 1 142 ? -8.496 20.595 6.154 1.00 96.19 142 ALA A CA 1
ATOM 1066 C C . ALA A 1 142 ? -8.025 22.059 6.210 1.00 96.19 142 ALA A C 1
ATOM 1068 O O . ALA A 1 142 ? -8.021 22.751 5.188 1.00 96.19 142 ALA A O 1
ATOM 1069 N N . ARG A 1 143 ? -7.621 22.524 7.400 1.00 96.25 143 ARG A N 1
ATOM 1070 C CA . ARG A 1 143 ? -7.193 23.905 7.658 1.00 96.25 143 ARG A CA 1
ATOM 1071 C C . ARG A 1 143 ? -5.763 24.189 7.199 1.00 96.25 143 ARG A C 1
ATOM 1073 O O . ARG A 1 143 ? -5.519 25.254 6.642 1.00 96.25 143 ARG A O 1
ATOM 1080 N N . LEU A 1 144 ? -4.828 23.276 7.465 1.00 95.56 144 LEU A N 1
ATOM 1081 C CA . LEU A 1 144 ? -3.388 23.512 7.280 1.00 95.56 144 LEU A CA 1
ATOM 1082 C C . LEU A 1 144 ? -2.773 22.730 6.114 1.00 95.56 144 LEU A C 1
ATOM 1084 O O . LEU A 1 144 ? -1.637 23.002 5.727 1.00 95.56 144 LEU A O 1
ATOM 1088 N N . GLY A 1 145 ? -3.487 21.744 5.570 1.00 92.62 145 GLY A N 1
ATOM 1089 C CA . GLY A 1 145 ? -3.016 20.943 4.448 1.00 92.62 145 GLY A CA 1
ATOM 1090 C C . GLY A 1 145 ? -2.861 21.770 3.173 1.00 92.62 145 GLY A C 1
ATOM 1091 O O . GLY A 1 145 ? -3.679 22.635 2.869 1.00 92.62 145 GLY A O 1
ATOM 1092 N N . GLU A 1 146 ? -1.816 21.469 2.405 1.00 88.19 146 GLU A N 1
ATOM 1093 C CA . GLU A 1 146 ? -1.569 22.080 1.097 1.00 88.19 146 GLU A CA 1
ATOM 1094 C C . GLU A 1 146 ? -2.706 21.751 0.111 1.00 88.19 146 GLU A C 1
ATOM 1096 O O . GLU A 1 146 ? -3.149 20.605 0.040 1.00 88.19 146 GLU A O 1
ATOM 1101 N N . LYS A 1 147 ? -3.170 22.739 -0.666 1.00 86.44 147 LYS A N 1
ATOM 1102 C CA . LYS A 1 147 ? -4.297 22.604 -1.615 1.00 86.44 147 LYS A CA 1
ATOM 1103 C C . LYS A 1 147 ? -3.944 22.984 -3.054 1.00 86.44 147 LYS A C 1
ATOM 1105 O O . LYS A 1 147 ? -4.660 22.586 -3.969 1.00 86.44 147 LYS A O 1
ATOM 1110 N N . GLN A 1 148 ? -2.860 23.726 -3.265 1.00 76.75 148 GLN A N 1
ATOM 1111 C CA . GLN A 1 148 ? -2.404 24.165 -4.583 1.00 76.75 148 GLN A CA 1
ATOM 1112 C C . GLN A 1 148 ? -1.537 23.087 -5.238 1.00 76.75 148 GLN A C 1
ATOM 1114 O O . GLN A 1 148 ? -1.831 22.624 -6.340 1.00 76.75 148 GLN A O 1
ATOM 1119 N N . SER A 1 149 ? -0.499 22.630 -4.532 1.00 78.06 149 SER A N 1
ATOM 1120 C CA . SER A 1 149 ? 0.406 21.588 -5.026 1.00 78.06 149 SER A CA 1
ATOM 1121 C C . SER A 1 149 ? -0.096 20.205 -4.619 1.00 78.06 149 SER A C 1
ATOM 1123 O O . SER A 1 149 ? 0.113 19.743 -3.497 1.00 78.06 149 SER A O 1
ATOM 1125 N N . ARG A 1 150 ? -0.748 19.501 -5.547 1.00 78.06 150 ARG A N 1
ATOM 1126 C CA . ARG A 1 150 ? -1.299 18.156 -5.301 1.00 78.06 150 ARG A CA 1
ATOM 1127 C C . ARG A 1 150 ? -0.224 17.131 -4.907 1.00 78.06 150 ARG A C 1
ATOM 1129 O O . ARG A 1 150 ? -0.517 16.251 -4.089 1.00 78.06 150 ARG A O 1
ATOM 1136 N N . ALA A 1 151 ? 1.005 17.295 -5.401 1.00 74.25 151 ALA A N 1
ATOM 1137 C CA . ALA A 1 151 ? 2.151 16.469 -5.040 1.00 74.25 151 ALA A CA 1
ATOM 1138 C C . ALA A 1 151 ? 2.525 16.590 -3.555 1.00 74.25 151 ALA A C 1
ATOM 1140 O O . ALA A 1 151 ? 2.973 15.605 -2.973 1.00 74.25 151 ALA A O 1
ATOM 1141 N N . ARG A 1 152 ? 2.274 17.750 -2.930 1.00 81.62 152 ARG A N 1
ATOM 1142 C CA . ARG A 1 152 ? 2.512 18.030 -1.500 1.00 81.62 152 ARG A CA 1
ATOM 1143 C C . ARG A 1 152 ? 1.239 18.037 -0.642 1.00 81.62 152 ARG A C 1
ATOM 1145 O O . ARG A 1 152 ? 1.304 18.175 0.572 1.00 81.62 152 ARG A O 1
ATOM 1152 N N . ALA A 1 153 ? 0.070 17.809 -1.238 1.00 88.88 153 ALA A N 1
ATOM 1153 C CA . ALA A 1 153 ? -1.237 17.940 -0.584 1.00 88.88 153 ALA A CA 1
ATOM 1154 C C . ALA A 1 153 ? -1.644 16.778 0.349 1.00 88.88 153 ALA A C 1
ATOM 1156 O O . ALA A 1 153 ? -2.770 16.728 0.841 1.00 88.88 153 ALA A O 1
ATOM 1157 N N . ARG A 1 154 ? -0.775 15.787 0.567 1.00 93.06 154 ARG A N 1
ATOM 1158 C CA . ARG A 1 154 ? -1.034 14.643 1.464 1.00 93.06 154 ARG A CA 1
ATOM 1159 C C . ARG A 1 154 ? -0.644 15.000 2.898 1.00 93.06 154 ARG A C 1
ATOM 1161 O O . ARG A 1 154 ? 0.375 15.651 3.095 1.00 93.06 154 ARG A O 1
ATOM 1168 N N . ILE A 1 155 ? -1.374 14.491 3.896 1.00 96.38 155 ILE A N 1
ATOM 1169 C CA . ILE A 1 155 ? -1.121 14.836 5.308 1.00 96.38 155 ILE A CA 1
ATOM 1170 C C . ILE A 1 155 ? 0.300 14.495 5.773 1.00 96.38 155 ILE A C 1
ATOM 1172 O O . ILE A 1 155 ? 0.834 15.192 6.625 1.00 96.38 155 ILE A O 1
ATOM 1176 N N . LYS A 1 156 ? 0.945 13.480 5.180 1.00 93.62 156 LYS A N 1
ATOM 1177 C CA . LYS A 1 156 ? 2.345 13.144 5.475 1.00 93.62 156 LYS A CA 1
ATOM 1178 C C . LYS A 1 156 ? 3.285 14.350 5.359 1.00 93.62 156 LYS A C 1
ATOM 1180 O O . LYS A 1 156 ? 4.117 14.545 6.231 1.00 93.62 156 LYS A O 1
ATOM 1185 N N . PHE A 1 157 ? 3.082 15.199 4.349 1.00 88.88 157 PHE A N 1
ATOM 1186 C CA . PHE A 1 157 ? 3.891 16.400 4.148 1.00 88.88 157 PHE A CA 1
ATOM 1187 C C . PHE A 1 157 ? 3.549 17.493 5.157 1.00 88.88 157 PHE A C 1
ATOM 1189 O O . PHE A 1 157 ? 4.437 18.205 5.604 1.00 88.88 157 PHE A O 1
ATOM 1196 N N . LEU A 1 158 ? 2.276 17.605 5.561 1.00 94.25 158 LEU A N 1
ATOM 1197 C CA . LEU A 1 158 ? 1.890 18.503 6.649 1.00 94.25 158 LEU A CA 1
ATOM 1198 C C . LEU A 1 158 ? 2.589 18.094 7.950 1.00 94.25 158 LEU A C 1
ATOM 1200 O O . LEU A 1 158 ? 3.236 18.933 8.562 1.00 94.25 158 LEU A O 1
ATOM 1204 N N . VAL A 1 159 ? 2.508 16.814 8.332 1.00 95.81 159 VAL A N 1
ATOM 1205 C CA . VAL A 1 159 ? 3.145 16.280 9.549 1.00 95.81 159 VAL A CA 1
ATOM 1206 C C . VAL A 1 159 ? 4.663 16.465 9.506 1.00 95.81 159 VAL A C 1
ATOM 1208 O O . VAL A 1 159 ? 5.238 16.886 10.502 1.00 95.81 159 VAL A O 1
ATOM 1211 N N . GLN A 1 160 ? 5.306 16.215 8.361 1.00 87.56 160 GLN A N 1
ATOM 1212 C CA . GLN A 1 160 ? 6.741 16.473 8.176 1.00 87.56 160 GLN A CA 1
ATOM 1213 C C . GLN A 1 160 ? 7.087 17.955 8.329 1.00 87.56 160 GLN A C 1
ATOM 1215 O O . GLN A 1 160 ? 8.036 18.290 9.026 1.00 87.56 160 GLN A O 1
ATOM 1220 N N . LYS A 1 161 ? 6.299 18.843 7.714 1.00 85.44 161 LYS A N 1
ATOM 1221 C CA . LYS A 1 161 ? 6.533 20.288 7.745 1.00 85.44 161 LYS A CA 1
ATOM 1222 C C . LYS A 1 161 ? 6.413 20.876 9.150 1.00 85.44 161 LYS A C 1
ATOM 1224 O O . LYS A 1 161 ? 7.198 21.751 9.494 1.00 85.44 161 LYS A O 1
ATOM 1229 N N . VAL A 1 162 ? 5.402 20.470 9.922 1.00 91.12 162 VAL A N 1
ATOM 1230 C CA . VAL A 1 162 ? 5.181 21.035 11.268 1.00 91.12 162 VAL A CA 1
ATOM 1231 C C . VAL A 1 162 ? 5.942 20.290 12.366 1.00 91.12 162 VAL A C 1
ATOM 1233 O O . VAL A 1 162 ? 6.166 20.855 13.429 1.00 91.12 162 VAL A O 1
ATOM 1236 N N . GLY A 1 163 ? 6.341 19.041 12.121 1.00 90.75 163 GLY A N 1
ATOM 1237 C CA . GLY A 1 163 ? 6.874 18.144 13.144 1.00 90.75 163 GLY A CA 1
ATOM 1238 C C . GLY A 1 163 ? 5.766 17.459 13.953 1.00 90.75 163 GLY A C 1
ATOM 1239 O O . GLY A 1 163 ? 4.689 18.013 14.186 1.00 90.75 163 GLY A O 1
ATOM 1240 N N . ILE A 1 164 ? 6.014 16.220 14.392 1.00 96.25 164 ILE A N 1
ATOM 1241 C CA . ILE A 1 164 ? 4.987 15.399 15.057 1.00 96.25 164 ILE A CA 1
ATOM 1242 C C . ILE A 1 164 ? 4.508 15.998 16.387 1.00 96.25 164 ILE A C 1
ATOM 1244 O O . ILE A 1 164 ? 3.326 15.887 16.709 1.00 96.25 164 ILE A O 1
ATOM 1248 N N . ASP A 1 165 ? 5.382 16.659 17.143 1.00 97.12 165 ASP A N 1
ATOM 1249 C CA . ASP A 1 165 ? 5.021 17.211 18.451 1.00 97.12 165 ASP A CA 1
ATOM 1250 C C . ASP A 1 165 ? 4.126 18.447 18.335 1.00 97.12 165 ASP A C 1
ATOM 1252 O O . ASP A 1 165 ? 3.103 18.531 19.019 1.00 97.12 165 ASP A O 1
ATOM 1256 N N . GLU A 1 166 ? 4.423 19.355 17.402 1.00 97.81 166 GLU A N 1
ATOM 1257 C CA . GLU A 1 166 ? 3.525 20.479 17.118 1.00 97.81 166 GLU A CA 1
ATOM 1258 C C . GLU A 1 166 ? 2.215 19.985 16.494 1.00 97.81 166 GLU A C 1
ATOM 1260 O O . GLU A 1 166 ? 1.138 20.463 16.848 1.00 97.81 166 GLU A O 1
ATOM 1265 N N . PHE A 1 167 ? 2.261 18.964 15.631 1.00 98.56 167 PHE A N 1
ATOM 1266 C CA . PHE A 1 167 ? 1.045 18.356 15.092 1.00 98.56 167 PHE A CA 1
ATOM 1267 C C . PHE A 1 167 ? 0.143 17.784 16.200 1.00 98.56 167 PHE A C 1
ATOM 1269 O O . PHE A 1 167 ? -1.065 18.021 16.186 1.00 98.56 167 PHE A O 1
ATOM 1276 N N . LYS A 1 168 ? 0.709 17.075 17.189 1.00 98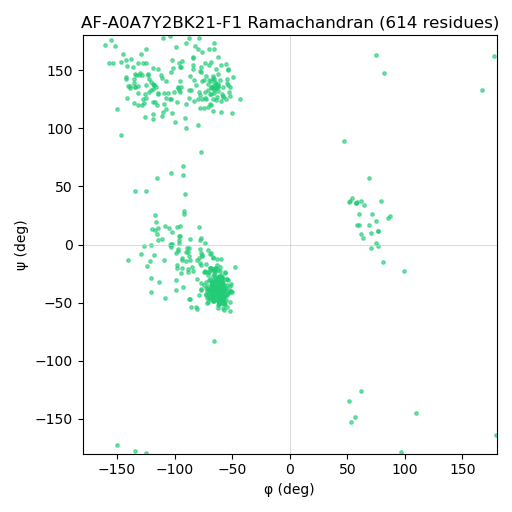.69 168 LYS A N 1
ATOM 1277 C CA . LYS A 1 168 ? -0.029 16.577 18.367 1.00 98.69 168 LYS A CA 1
ATOM 1278 C C . LYS A 1 168 ? -0.704 17.712 19.130 1.00 98.69 168 LYS A C 1
ATOM 1280 O O . LYS A 1 168 ? -1.874 17.586 19.484 1.00 98.69 168 LYS A O 1
ATOM 1285 N N . LYS A 1 169 ? 0.012 18.816 19.355 1.00 98.56 169 LYS A N 1
ATOM 1286 C CA . LYS A 1 169 ? -0.519 19.999 20.039 1.00 98.56 169 LYS A CA 1
ATOM 1287 C C . LYS A 1 169 ? -1.684 20.620 19.266 1.00 98.56 169 LYS A C 1
ATOM 1289 O O . LYS A 1 169 ? -2.745 20.822 19.844 1.00 98.56 169 LYS A O 1
ATOM 1294 N N . LEU A 1 170 ? -1.530 20.825 17.957 1.00 98.75 170 LEU A N 1
ATOM 1295 C CA . LEU A 1 170 ? -2.594 21.348 17.091 1.00 98.75 170 LEU A CA 1
ATOM 1296 C C . LEU A 1 170 ? -3.845 20.458 17.107 1.00 98.75 170 LEU A C 1
ATOM 1298 O O . LEU A 1 170 ? -4.966 20.964 17.125 1.00 98.75 170 LEU A O 1
ATOM 1302 N N . VAL A 1 171 ? -3.665 19.134 17.111 1.00 98.75 171 VAL A N 1
ATOM 1303 C CA . VAL A 1 171 ? -4.774 18.174 17.208 1.00 98.75 171 VAL A CA 1
ATOM 1304 C C . VAL A 1 171 ? -5.444 18.231 18.580 1.00 98.75 171 VAL A C 1
ATOM 1306 O O . VAL A 1 171 ? -6.671 18.200 18.636 1.00 98.75 171 VAL A O 1
ATOM 1309 N N . ALA A 1 172 ? -4.680 18.337 19.668 1.00 98.38 172 ALA A N 1
ATOM 1310 C CA . ALA A 1 172 ? -5.226 18.470 21.018 1.00 98.38 172 ALA A CA 1
ATOM 1311 C C . ALA A 1 172 ? -6.034 19.770 21.181 1.00 98.38 172 ALA A C 1
ATOM 1313 O O . ALA A 1 172 ? -7.173 19.724 21.639 1.00 98.38 172 ALA A O 1
ATOM 1314 N N . GLU A 1 173 ? -5.500 20.903 20.715 1.00 98.44 173 GLU A N 1
ATOM 1315 C CA . GLU A 1 173 ? -6.201 22.194 20.711 1.00 98.44 173 GLU A CA 1
ATOM 1316 C C . GLU A 1 173 ? -7.495 22.136 19.884 1.00 98.44 173 GLU A C 1
ATOM 1318 O O . GLU A 1 173 ? -8.544 22.621 20.313 1.00 98.44 173 GLU A O 1
ATOM 1323 N N . GLU A 1 174 ? -7.455 21.507 18.704 1.00 98.38 174 GLU A N 1
ATOM 1324 C CA . GLU A 1 174 ? -8.654 21.323 17.883 1.00 98.38 174 GLU A CA 1
ATOM 1325 C C . GLU A 1 174 ? -9.678 20.434 18.600 1.00 98.38 174 GLU A C 1
ATOM 1327 O O . GLU A 1 174 ? -10.859 20.774 18.633 1.00 98.38 174 GLU A O 1
ATOM 1332 N N . ARG A 1 175 ? -9.229 19.331 19.214 1.00 97.56 175 ARG A N 1
ATOM 1333 C CA . ARG A 1 175 ? -10.058 18.384 19.973 1.00 97.56 175 ARG A CA 1
ATOM 1334 C C . ARG A 1 175 ? -10.754 19.042 21.167 1.00 97.56 175 ARG A C 1
ATOM 1336 O O . ARG A 1 175 ? -11.922 18.727 21.404 1.00 97.56 175 ARG A O 1
ATOM 1343 N N . GLU A 1 176 ? -10.076 19.927 21.894 1.00 97.12 176 GLU A N 1
ATOM 1344 C CA . GLU A 1 176 ? -10.654 20.713 22.997 1.00 97.12 176 GLU A CA 1
ATOM 1345 C C . GLU A 1 176 ? -11.706 21.717 22.500 1.00 97.12 176 GLU A C 1
ATOM 1347 O O . GLU A 1 176 ? -12.712 21.952 23.170 1.00 97.12 176 GLU A O 1
ATOM 1352 N N . GLY A 1 177 ? -11.503 22.283 21.307 1.00 96.06 177 GLY A N 1
ATOM 1353 C CA . GLY A 1 177 ? -12.432 23.224 20.678 1.00 96.06 177 GLY A CA 1
ATOM 1354 C C . GLY A 1 177 ? -13.652 22.582 20.002 1.00 96.06 177 GLY A C 1
ATOM 1355 O O . GLY A 1 177 ? -14.586 23.300 19.620 1.00 96.06 177 GLY A O 1
ATOM 1356 N N . LEU A 1 178 ? -13.672 21.256 19.823 1.00 96.56 178 LEU A N 1
ATOM 1357 C CA . LEU A 1 178 ? -14.809 20.550 19.235 1.00 96.56 178 LEU A CA 1
ATOM 1358 C C . LEU A 1 178 ? -16.030 20.610 20.157 1.00 96.56 178 LEU A C 1
ATOM 1360 O O . LEU A 1 178 ? -15.960 20.333 21.353 1.00 96.56 178 LEU A O 1
ATOM 1364 N N . ARG A 1 179 ? -17.194 20.909 19.572 1.00 95.56 179 ARG A N 1
ATOM 1365 C CA . ARG A 1 179 ? -18.467 20.775 20.287 1.00 95.56 179 ARG A CA 1
ATOM 1366 C C . ARG A 1 179 ? -18.737 19.290 20.539 1.00 95.56 179 ARG A C 1
ATOM 1368 O O . ARG A 1 179 ? -18.574 18.523 19.591 1.00 95.56 179 ARG A O 1
ATOM 1375 N N . PRO A 1 180 ? -19.176 18.901 21.751 1.00 94.12 180 PRO A N 1
ATOM 1376 C CA . PRO A 1 180 ? -19.575 17.529 22.024 1.00 94.12 180 PRO A CA 1
ATOM 1377 C C . PRO A 1 180 ? -20.591 17.022 21.003 1.00 94.12 180 PRO A C 1
ATOM 1379 O O . PRO A 1 180 ? -21.549 17.724 20.672 1.00 94.12 180 PRO A O 1
ATOM 1382 N N . ASP A 1 181 ? -20.370 15.803 20.529 1.00 95.88 181 ASP A N 1
ATOM 1383 C CA . ASP A 1 181 ? -21.239 15.110 19.590 1.00 95.88 181 ASP A CA 1
ATOM 1384 C C . ASP A 1 181 ? -21.557 13.724 20.151 1.00 95.88 181 ASP A C 1
ATOM 1386 O O . ASP A 1 181 ? -20.657 12.923 20.391 1.00 95.88 181 ASP A O 1
ATOM 1390 N N . GLU A 1 182 ? -22.838 13.431 20.369 1.00 94.75 182 GLU A N 1
ATOM 1391 C CA . GLU A 1 182 ? -23.290 12.146 20.921 1.00 94.75 182 GLU A CA 1
ATOM 1392 C C . GLU A 1 182 ? -22.869 10.960 20.037 1.00 94.75 182 GLU A C 1
ATOM 1394 O O . GLU A 1 182 ? -22.646 9.850 20.528 1.00 94.75 182 GLU A O 1
ATOM 1399 N N . ARG A 1 183 ? -22.676 11.196 18.731 1.00 94.50 183 ARG A N 1
ATOM 1400 C CA . ARG A 1 183 ? -22.222 10.176 17.777 1.00 94.50 183 ARG A CA 1
ATOM 1401 C C . ARG A 1 183 ? -20.815 9.667 18.082 1.00 94.50 183 ARG A C 1
ATOM 1403 O O . ARG A 1 183 ? -20.475 8.582 17.619 1.00 94.50 183 ARG A O 1
ATOM 1410 N N . TRP A 1 184 ? -20.007 10.413 18.842 1.00 96.88 184 TRP A N 1
ATOM 1411 C CA . TRP A 1 184 ? -18.652 10.000 19.215 1.00 96.88 184 TRP A CA 1
ATOM 1412 C C . TRP A 1 184 ? -18.620 8.703 20.012 1.00 96.88 184 TRP A C 1
ATOM 1414 O O . TRP A 1 184 ? -17.676 7.940 19.852 1.00 96.88 184 TRP A O 1
ATOM 1424 N N . THR A 1 185 ? -19.638 8.442 20.831 1.00 96.56 185 THR A N 1
ATOM 1425 C CA . THR A 1 185 ? -19.685 7.260 21.703 1.00 96.56 185 THR A CA 1
ATOM 1426 C C . THR A 1 185 ? -20.895 6.373 21.454 1.00 96.56 185 THR A C 1
ATOM 1428 O O . THR A 1 185 ? -20.870 5.227 21.881 1.00 96.56 185 THR A O 1
ATOM 1431 N N . ALA A 1 186 ? -21.924 6.840 20.736 1.00 94.44 186 ALA A N 1
ATOM 1432 C CA . ALA A 1 186 ? -23.148 6.067 20.487 1.00 94.44 186 ALA A CA 1
ATOM 1433 C C . ALA A 1 186 ? -22.895 4.676 19.872 1.00 94.44 186 ALA A C 1
ATOM 1435 O O . ALA A 1 186 ? -23.642 3.740 20.123 1.00 94.44 186 ALA A O 1
ATOM 1436 N N . PHE A 1 187 ? -21.826 4.513 19.086 1.00 93.31 187 PHE A N 1
ATOM 1437 C CA . PHE A 1 187 ? -21.479 3.219 18.490 1.00 93.31 187 PHE A CA 1
ATOM 1438 C C . PHE A 1 187 ? -20.997 2.173 19.513 1.00 93.31 187 PHE A C 1
ATOM 1440 O O . PHE A 1 187 ? -21.003 0.983 19.203 1.00 93.31 187 PHE A O 1
ATOM 1447 N N . LEU A 1 188 ? -20.555 2.598 20.704 1.00 94.56 188 LEU A N 1
ATOM 1448 C CA . LEU A 1 188 ? -20.052 1.703 21.750 1.00 94.56 188 LEU A CA 1
ATOM 1449 C C . LEU A 1 188 ? -21.173 0.863 22.369 1.00 94.56 188 LEU A C 1
ATOM 1451 O O . LEU A 1 188 ? -20.925 -0.279 22.752 1.00 94.56 188 LEU A O 1
ATOM 1455 N N . ASP A 1 189 ? -22.398 1.394 22.414 1.00 91.75 189 ASP A N 1
ATOM 1456 C CA . ASP A 1 189 ? -23.564 0.689 22.958 1.00 91.75 189 ASP A CA 1
ATOM 1457 C C . ASP A 1 189 ? -23.918 -0.557 22.122 1.00 91.75 189 ASP A C 1
ATOM 1459 O O . ASP A 1 189 ? -24.342 -1.577 22.666 1.00 91.75 189 ASP A O 1
ATOM 1463 N N . ASP A 1 190 ? -23.651 -0.504 20.812 1.00 87.31 190 ASP A N 1
ATOM 1464 C CA . ASP A 1 190 ? -23.973 -1.544 19.827 1.00 87.31 190 ASP A CA 1
ATOM 1465 C C . ASP A 1 190 ? -22.720 -2.145 19.157 1.00 87.31 190 ASP A C 1
ATOM 1467 O O . ASP A 1 190 ? -22.786 -2.673 18.043 1.00 87.31 190 ASP A O 1
ATOM 1471 N N . LEU A 1 191 ? -21.561 -2.099 19.828 1.00 85.38 191 LEU A N 1
ATOM 1472 C CA . LEU A 1 191 ? -20.259 -2.464 19.246 1.00 85.38 191 LEU A CA 1
ATOM 1473 C C . LEU A 1 191 ? -20.258 -3.852 18.574 1.00 85.38 191 LEU A C 1
ATOM 1475 O O . LEU A 1 191 ? -19.630 -4.048 17.541 1.00 85.38 191 LEU A O 1
ATOM 1479 N N . HIS A 1 192 ? -20.995 -4.813 19.129 1.00 84.25 192 HIS A N 1
ATOM 1480 C CA . HIS A 1 192 ? -21.032 -6.202 18.656 1.00 84.25 192 HIS A CA 1
ATOM 1481 C C . HIS A 1 192 ? -22.288 -6.553 17.840 1.00 84.25 192 HIS A C 1
ATOM 1483 O O . HIS A 1 192 ? -22.547 -7.725 17.557 1.00 84.25 192 HIS A O 1
ATOM 1489 N N . ALA A 1 193 ? -23.092 -5.559 17.447 1.00 81.62 193 ALA A N 1
ATOM 1490 C CA . ALA A 1 193 ? -24.346 -5.788 16.725 1.00 81.62 193 ALA A CA 1
ATOM 1491 C C . ALA A 1 193 ? -24.142 -6.453 15.351 1.00 81.62 193 ALA A C 1
ATOM 1493 O O . ALA A 1 193 ? -25.018 -7.177 14.879 1.00 81.62 193 ALA A O 1
ATOM 1494 N N . THR A 1 194 ? -22.984 -6.233 14.721 1.00 77.38 194 THR A N 1
ATOM 1495 C CA . THR A 1 194 ? -22.639 -6.771 13.394 1.00 77.38 194 THR A CA 1
ATOM 1496 C C . THR A 1 194 ? -21.648 -7.934 13.445 1.00 77.38 194 THR A C 1
ATOM 1498 O O . THR A 1 194 ? -21.046 -8.265 12.422 1.00 77.38 194 THR A O 1
ATOM 1501 N N . ASP A 1 195 ? -21.431 -8.531 14.618 1.00 87.38 195 ASP A N 1
ATOM 1502 C CA . ASP A 1 195 ? -20.507 -9.654 14.750 1.00 87.38 195 ASP A CA 1
ATOM 1503 C C . ASP A 1 195 ? -21.015 -10.860 13.950 1.00 87.38 195 ASP A C 1
ATOM 1505 O O . ASP A 1 195 ? -22.135 -11.348 14.130 1.00 87.38 195 ASP A O 1
ATOM 1509 N N . GLU A 1 196 ? -20.158 -11.352 13.058 1.00 90.94 196 GLU A N 1
ATOM 1510 C CA . GLU A 1 196 ? -20.431 -12.533 12.242 1.00 90.94 196 GLU A CA 1
ATOM 1511 C C . GLU A 1 196 ? -20.553 -13.778 13.135 1.00 90.94 196 GLU A C 1
ATOM 1513 O O . GLU A 1 196 ? -19.767 -13.967 14.067 1.00 90.94 196 GLU A O 1
ATOM 1518 N N . LYS A 1 197 ? -21.511 -14.656 12.821 1.00 90.50 197 LYS A N 1
ATOM 1519 C CA . LYS A 1 197 ? -21.753 -15.910 13.546 1.00 90.50 197 LYS A CA 1
ATOM 1520 C C . LYS A 1 197 ? -21.677 -17.106 12.596 1.00 90.50 197 LYS A C 1
ATOM 1522 O O . LYS A 1 197 ? -22.083 -16.980 11.441 1.00 90.50 197 LYS A O 1
ATOM 1527 N N . PRO A 1 198 ? -21.205 -18.271 13.069 1.00 95.19 198 PRO A N 1
ATOM 1528 C CA . PRO A 1 198 ? -21.189 -19.474 12.252 1.00 95.19 198 PRO A CA 1
ATOM 1529 C C . PRO A 1 198 ? -22.612 -19.958 11.945 1.00 95.19 198 PRO A C 1
ATOM 1531 O O . PRO A 1 198 ? -23.506 -19.879 12.786 1.00 95.19 198 PRO A O 1
ATOM 1534 N N . VAL A 1 199 ? -22.801 -20.506 10.742 1.00 96.94 199 VAL A N 1
ATOM 1535 C CA . VAL A 1 199 ? -24.058 -21.152 10.301 1.00 96.94 199 VAL A CA 1
ATOM 1536 C C . VAL A 1 199 ? -23.981 -22.682 10.314 1.00 96.94 199 VAL A C 1
ATOM 1538 O O . VAL A 1 199 ? -24.954 -23.367 9.996 1.00 96.94 199 VAL A O 1
ATOM 1541 N N . ARG A 1 200 ? -22.814 -23.225 10.668 1.00 97.38 200 ARG A N 1
ATOM 1542 C CA . ARG A 1 200 ? -22.503 -24.655 10.756 1.00 97.38 200 ARG A CA 1
ATOM 1543 C C . ARG A 1 200 ? -21.832 -24.915 12.094 1.00 97.38 200 ARG A C 1
ATOM 1545 O O . ARG A 1 200 ? -21.078 -24.065 12.550 1.00 97.38 200 ARG A O 1
ATOM 1552 N N . ASP A 1 201 ? -22.077 -26.078 12.683 1.00 97.69 201 ASP A N 1
ATOM 1553 C CA . ASP A 1 201 ? -21.393 -26.495 13.907 1.00 97.69 201 ASP A CA 1
ATOM 1554 C C . ASP A 1 201 ? -19.883 -26.673 13.663 1.00 97.69 201 ASP A C 1
ATOM 1556 O O . ASP A 1 201 ? -19.474 -27.017 12.544 1.00 97.69 201 ASP A O 1
ATOM 1560 N N . PRO A 1 202 ? -19.033 -26.462 14.687 1.00 97.88 202 PRO A N 1
ATOM 1561 C CA . PRO A 1 202 ? -17.597 -26.666 14.545 1.00 97.88 202 PRO A CA 1
ATOM 1562 C C . PRO A 1 202 ? -17.300 -28.133 14.231 1.00 97.88 202 PRO A C 1
ATOM 1564 O O . PRO A 1 202 ? -17.973 -29.042 14.719 1.00 97.88 202 PRO A O 1
ATOM 1567 N N . GLY A 1 203 ? -16.255 -28.379 13.446 1.00 97.62 203 GLY A N 1
ATOM 1568 C CA . GLY A 1 203 ? -15.901 -29.734 13.046 1.00 97.62 203 GLY A CA 1
ATOM 1569 C C . GLY A 1 203 ? -14.441 -29.870 12.649 1.00 97.62 203 GLY A C 1
ATOM 1570 O O . GLY A 1 203 ? -13.790 -28.904 12.256 1.00 97.62 203 GLY A O 1
ATOM 1571 N N . ALA A 1 204 ? -13.919 -31.089 12.752 1.00 97.56 204 ALA A N 1
ATOM 1572 C CA . ALA A 1 204 ? -12.580 -31.405 12.277 1.00 97.56 204 ALA A CA 1
ATOM 1573 C C . ALA A 1 204 ? -12.571 -31.576 10.754 1.00 97.56 204 ALA A C 1
ATOM 1575 O O . ALA A 1 204 ? -13.542 -32.050 10.164 1.00 97.56 204 ALA A O 1
ATOM 1576 N N . ILE A 1 205 ? -11.445 -31.234 10.127 1.00 97.69 205 ILE A N 1
ATOM 1577 C CA . ILE A 1 205 ? -11.204 -31.562 8.720 1.00 97.69 205 ILE A CA 1
ATOM 1578 C C . ILE A 1 205 ? -11.191 -33.094 8.561 1.00 97.69 205 ILE A C 1
ATOM 1580 O O . ILE A 1 205 ? -10.497 -33.759 9.338 1.00 97.69 205 ILE A O 1
ATOM 1584 N N . PRO A 1 206 ? -11.906 -33.663 7.569 1.00 95.38 206 PRO A N 1
ATOM 1585 C CA . PRO A 1 206 ? -11.908 -35.101 7.317 1.00 95.38 206 PRO A CA 1
ATOM 1586 C C . PRO A 1 206 ? -10.493 -35.675 7.162 1.00 95.38 206 PRO A C 1
ATOM 1588 O O . PRO A 1 206 ? -9.661 -35.153 6.414 1.00 95.38 206 PRO A O 1
ATOM 1591 N N . SER A 1 207 ? -10.206 -36.770 7.869 1.00 94.69 207 SER A N 1
ATOM 1592 C CA . SER A 1 207 ? -8.878 -37.396 7.869 1.00 94.69 207 SER A CA 1
ATOM 1593 C C . SER A 1 207 ? -8.520 -38.045 6.532 1.00 94.69 207 SER A C 1
ATOM 1595 O O . SER A 1 207 ? -7.334 -38.215 6.249 1.00 94.69 207 SER A O 1
ATOM 1597 N N . ASP A 1 208 ? -9.511 -38.342 5.695 1.00 95.12 208 ASP A N 1
ATOM 1598 C CA . ASP A 1 208 ? -9.423 -38.901 4.346 1.00 95.12 208 ASP A CA 1
ATOM 1599 C C . ASP A 1 208 ? -9.526 -37.832 3.239 1.00 95.12 208 ASP A C 1
ATOM 1601 O O . ASP A 1 208 ? -9.692 -38.167 2.067 1.00 95.12 208 ASP A O 1
ATOM 1605 N N . ALA A 1 209 ? -9.371 -36.543 3.579 1.00 96.62 209 ALA A N 1
ATOM 1606 C CA . ALA A 1 209 ? -9.486 -35.452 2.612 1.00 96.62 209 ALA A CA 1
ATOM 1607 C C . ALA A 1 209 ? -8.547 -35.627 1.388 1.00 96.62 209 ALA A C 1
ATOM 1609 O O . ALA A 1 209 ? -7.371 -35.987 1.577 1.00 96.62 209 ALA A O 1
ATOM 1610 N N . PRO A 1 210 ? -9.019 -35.329 0.155 1.00 97.12 210 PRO A N 1
ATOM 1611 C CA . PRO A 1 210 ? -8.252 -35.518 -1.078 1.00 97.12 210 PRO A CA 1
ATOM 1612 C C . PRO A 1 210 ? -6.939 -34.726 -1.125 1.00 97.12 210 PRO A C 1
ATOM 1614 O O . PRO A 1 210 ? -6.822 -33.647 -0.545 1.00 97.12 210 PRO A O 1
ATOM 1617 N N . ALA A 1 211 ? -5.963 -35.212 -1.899 1.00 96.00 211 ALA A N 1
ATOM 1618 C CA . ALA A 1 211 ? -4.662 -34.553 -2.051 1.00 96.00 211 ALA A CA 1
ATOM 1619 C C . ALA A 1 211 ? -4.775 -33.106 -2.574 1.00 96.00 211 ALA A C 1
ATOM 1621 O O . ALA A 1 211 ? -4.107 -32.216 -2.053 1.00 96.00 211 ALA A O 1
ATOM 1622 N N . GLY A 1 212 ? -5.667 -32.855 -3.543 1.00 95.88 212 GLY A N 1
ATOM 1623 C CA . GLY A 1 212 ? -5.908 -31.509 -4.080 1.00 95.88 212 GLY A CA 1
ATOM 1624 C C . GLY A 1 212 ? -6.422 -30.524 -3.025 1.00 95.88 212 GLY A C 1
ATOM 1625 O O . GLY A 1 212 ? -5.938 -29.396 -2.951 1.00 95.88 212 GLY A O 1
ATOM 1626 N N . PHE A 1 213 ? -7.328 -30.974 -2.149 1.00 98.38 213 PHE A N 1
ATOM 1627 C CA . PHE A 1 213 ? -7.787 -30.179 -1.011 1.00 98.38 213 PHE A CA 1
ATOM 1628 C C . PHE A 1 213 ? -6.640 -29.881 -0.043 1.00 98.38 213 PHE A C 1
ATOM 1630 O O . PHE A 1 213 ? -6.504 -28.743 0.388 1.00 98.38 213 PHE A O 1
ATOM 1637 N N . ARG A 1 214 ? -5.796 -30.867 0.293 1.00 96.88 214 ARG A N 1
ATOM 1638 C CA . ARG A 1 214 ? -4.680 -30.660 1.236 1.00 96.88 214 ARG A CA 1
ATOM 1639 C C . ARG A 1 214 ? -3.673 -29.635 0.724 1.00 96.88 214 ARG A C 1
ATOM 1641 O O . ARG A 1 214 ? -3.272 -28.767 1.491 1.00 96.88 214 ARG A O 1
ATOM 1648 N N . ALA A 1 215 ? -3.326 -29.706 -0.561 1.00 94.00 215 ALA A N 1
ATOM 1649 C CA . ALA A 1 215 ? -2.436 -28.739 -1.201 1.00 94.00 215 ALA A CA 1
ATOM 1650 C C . ALA A 1 215 ? -3.029 -27.319 -1.193 1.00 94.00 215 ALA A C 1
ATOM 1652 O O . ALA A 1 215 ? -2.328 -26.345 -0.933 1.00 94.00 215 ALA A O 1
ATOM 1653 N N . TRP A 1 216 ? -4.338 -27.188 -1.428 1.00 97.06 216 TRP A N 1
ATOM 1654 C CA . TRP A 1 216 ? -5.031 -25.905 -1.300 1.00 97.06 216 TRP A CA 1
ATOM 1655 C C . TRP A 1 216 ? -5.062 -25.416 0.154 1.00 97.06 216 TRP A C 1
ATOM 1657 O O . TRP A 1 216 ? -4.707 -24.272 0.436 1.00 97.06 216 TRP A O 1
ATOM 1667 N N . ALA A 1 217 ? -5.431 -26.288 1.092 1.00 97.69 217 ALA A N 1
ATOM 1668 C CA . ALA A 1 217 ? -5.601 -25.955 2.499 1.00 97.69 217 ALA A CA 1
ATOM 1669 C C . ALA A 1 217 ? -4.300 -25.494 3.178 1.00 97.69 217 ALA A C 1
ATOM 1671 O O . ALA A 1 217 ? -4.380 -24.659 4.073 1.00 97.69 217 ALA A O 1
ATOM 1672 N N . GLU A 1 218 ? -3.126 -25.968 2.737 1.00 95.06 218 GLU A N 1
ATOM 1673 C CA . GLU A 1 218 ? -1.809 -25.560 3.269 1.00 95.06 218 GLU A CA 1
ATOM 1674 C C . GLU A 1 218 ? -1.632 -24.033 3.313 1.00 95.06 218 GLU A C 1
ATOM 1676 O O . GLU A 1 218 ? -1.106 -23.490 4.285 1.00 95.06 218 GLU A O 1
ATOM 1681 N N . HIS A 1 219 ? -2.107 -23.332 2.281 1.00 94.38 219 HIS A N 1
ATOM 1682 C CA . HIS A 1 219 ? -1.936 -21.884 2.147 1.00 94.38 219 HIS A CA 1
ATOM 1683 C C . HIS A 1 219 ? -3.251 -21.113 2.247 1.00 94.38 219 HIS A C 1
ATOM 1685 O O . HIS A 1 219 ? -3.285 -19.987 2.748 1.00 94.38 219 HIS A O 1
ATOM 1691 N N . ASN A 1 220 ? -4.346 -21.715 1.788 1.00 97.81 220 ASN A N 1
ATOM 1692 C CA . ASN A 1 220 ? -5.628 -21.040 1.671 1.00 97.81 220 ASN A CA 1
ATOM 1693 C C . ASN A 1 220 ? -6.523 -21.231 2.898 1.00 97.81 220 ASN A C 1
ATOM 1695 O O . ASN A 1 220 ? -7.517 -20.519 3.009 1.00 97.81 220 ASN A O 1
ATOM 1699 N N . LEU A 1 221 ? -6.204 -22.142 3.822 1.00 97.56 221 LEU A N 1
ATOM 1700 C CA . LEU A 1 221 ? -7.005 -22.372 5.022 1.00 97.56 221 LEU A CA 1
ATOM 1701 C C . LEU A 1 221 ? -6.214 -21.999 6.280 1.00 97.56 221 LEU A C 1
ATOM 1703 O O . LEU A 1 221 ? -5.163 -22.566 6.568 1.00 97.56 221 LEU A O 1
ATOM 1707 N N . LYS A 1 222 ? -6.729 -21.047 7.063 1.00 96.31 222 LYS A N 1
ATOM 1708 C CA . LYS A 1 222 ? -6.111 -20.608 8.323 1.00 96.31 222 LYS A CA 1
ATOM 1709 C C . LYS A 1 222 ? -7.011 -20.952 9.509 1.00 96.31 222 LYS A C 1
ATOM 1711 O O . LYS A 1 222 ? -8.194 -20.620 9.471 1.00 96.31 222 LYS A O 1
ATOM 1716 N N . PRO A 1 223 ? -6.497 -21.587 10.575 1.00 97.00 223 PRO A N 1
ATOM 1717 C CA . PRO A 1 223 ? -7.305 -21.882 11.752 1.00 97.00 223 PRO A CA 1
ATOM 1718 C C . PRO A 1 223 ? -7.682 -20.595 12.494 1.00 97.00 223 PRO A C 1
ATOM 1720 O O . PRO A 1 223 ? -6.826 -19.738 12.733 1.00 97.00 223 PRO A O 1
ATOM 1723 N N . GLN A 1 224 ? -8.942 -20.487 12.907 1.00 95.75 224 GLN A N 1
ATOM 1724 C CA . GLN A 1 224 ? -9.438 -19.362 13.703 1.00 95.75 224 GLN A CA 1
ATOM 1725 C C . GLN A 1 224 ? -9.136 -19.533 15.194 1.00 95.75 224 GLN A C 1
ATOM 1727 O O . GLN A 1 224 ? -8.702 -20.597 15.638 1.00 95.75 224 GLN A O 1
ATOM 1732 N N . ALA A 1 225 ? -9.374 -18.481 15.979 1.00 95.88 225 ALA A N 1
ATOM 1733 C CA . ALA A 1 225 ? -9.362 -18.538 17.440 1.00 95.88 225 ALA A CA 1
ATOM 1734 C C . ALA A 1 225 ? -10.406 -19.517 17.997 1.00 95.88 225 ALA A C 1
ATOM 1736 O O . ALA A 1 225 ? -10.169 -20.147 19.023 1.00 95.88 225 ALA A O 1
ATOM 1737 N N . GLN A 1 226 ? -11.535 -19.670 17.305 1.00 96.69 226 GLN A N 1
ATOM 1738 C CA . GLN A 1 226 ? -12.585 -20.616 17.659 1.00 96.69 226 GLN A CA 1
ATOM 1739 C C . GLN A 1 226 ? -12.249 -22.009 17.113 1.00 96.69 226 GLN A C 1
ATOM 1741 O O . GLN A 1 226 ? -12.030 -22.180 15.913 1.00 96.69 226 GLN A O 1
ATOM 1746 N N . GLU A 1 227 ? -12.201 -23.002 18.001 1.00 97.50 227 GLU A N 1
ATOM 1747 C CA . GLU A 1 227 ? -11.859 -24.383 17.657 1.00 97.50 227 GLU A CA 1
ATOM 1748 C C . GLU A 1 227 ? -12.842 -24.983 16.637 1.00 97.50 227 GLU A C 1
ATOM 1750 O O . GLU A 1 227 ? -14.041 -24.713 16.670 1.00 97.50 227 GLU A O 1
ATOM 1755 N N . GLY A 1 228 ? -12.321 -25.782 15.700 1.00 97.88 228 GLY A N 1
ATOM 1756 C CA . GLY A 1 228 ? -13.111 -26.401 14.630 1.00 97.88 228 GLY A CA 1
ATOM 1757 C C . GLY A 1 228 ? -13.538 -25.453 13.501 1.00 97.88 228 GLY A C 1
ATOM 1758 O O . GLY A 1 228 ? -14.187 -25.909 12.558 1.00 97.88 228 GLY A O 1
ATOM 1759 N N . TYR A 1 229 ? -13.156 -24.171 13.558 1.00 98.44 229 TYR A N 1
ATOM 1760 C CA . TYR A 1 229 ? -13.413 -23.190 12.505 1.00 98.44 229 TYR A CA 1
ATOM 1761 C C . TYR A 1 229 ? -12.141 -22.678 11.834 1.00 98.44 229 TYR A C 1
ATOM 1763 O O . TYR A 1 229 ? -11.067 -22.552 12.432 1.00 98.44 229 TYR A O 1
ATOM 1771 N N . TYR A 1 230 ? -12.301 -22.312 10.568 1.00 98.25 230 TYR A N 1
ATOM 1772 C CA . TYR A 1 230 ? -11.236 -21.859 9.695 1.00 98.25 230 TYR A CA 1
ATOM 1773 C C . TYR A 1 230 ? -11.669 -20.628 8.894 1.00 98.25 230 TYR A C 1
ATOM 1775 O O . TYR A 1 230 ? -12.847 -20.427 8.599 1.00 98.25 230 TYR A O 1
ATOM 1783 N N . SER A 1 231 ? -10.690 -19.809 8.525 1.00 97.81 231 SER A N 1
ATOM 1784 C CA . SER A 1 231 ? -10.828 -18.789 7.494 1.00 97.81 231 SER A CA 1
ATOM 1785 C C . SER A 1 231 ? -10.263 -19.330 6.181 1.00 97.81 231 SER A C 1
ATOM 1787 O O . SER A 1 231 ? -9.097 -19.726 6.129 1.00 97.81 231 SER A O 1
ATOM 1789 N N . ALA A 1 232 ? -11.082 -19.350 5.134 1.00 98.25 232 ALA A N 1
ATOM 1790 C CA . ALA A 1 232 ? -10.714 -19.776 3.789 1.00 98.25 232 ALA A CA 1
ATOM 1791 C C . ALA A 1 232 ? -10.440 -18.567 2.889 1.00 98.25 232 ALA A C 1
ATOM 1793 O O . ALA A 1 232 ? -11.249 -17.644 2.811 1.00 98.25 232 ALA A O 1
ATOM 1794 N N . ILE A 1 233 ? -9.314 -18.585 2.185 1.00 98.31 233 ILE A N 1
ATOM 1795 C CA . ILE A 1 233 ? -8.869 -17.520 1.288 1.00 98.31 233 ILE A CA 1
ATOM 1796 C C . ILE A 1 233 ? -9.042 -18.009 -0.146 1.00 98.31 233 ILE A C 1
ATOM 1798 O O . ILE A 1 233 ? -8.403 -18.968 -0.585 1.00 98.31 233 ILE A O 1
ATOM 1802 N N . VAL A 1 234 ? -9.905 -17.339 -0.896 1.00 98.12 234 VAL A N 1
ATOM 1803 C CA . VAL A 1 234 ? -10.093 -17.564 -2.327 1.00 98.12 234 VAL A CA 1
ATOM 1804 C C . VAL A 1 234 ? -9.156 -16.628 -3.073 1.00 98.12 234 VAL A C 1
ATOM 1806 O O . VAL A 1 234 ? -9.351 -15.410 -3.095 1.00 98.12 234 VAL A O 1
ATOM 1809 N N . LYS A 1 235 ? -8.120 -17.220 -3.667 1.00 96.00 235 LYS A N 1
ATOM 1810 C CA . LYS A 1 235 ? -7.111 -16.517 -4.453 1.00 96.00 235 LYS A CA 1
ATOM 1811 C C . LYS A 1 235 ? -7.691 -16.069 -5.790 1.00 96.00 235 LYS A C 1
ATOM 1813 O O . LYS A 1 235 ? -8.177 -16.897 -6.560 1.00 96.00 235 LYS A O 1
ATOM 1818 N N . LEU A 1 236 ? -7.587 -14.780 -6.093 1.00 96.06 236 LEU A N 1
ATOM 1819 C CA . LEU A 1 236 ? -8.099 -14.173 -7.315 1.00 96.06 236 LEU A CA 1
ATOM 1820 C C . LEU A 1 236 ? -6.947 -13.737 -8.228 1.00 96.06 236 LEU A C 1
ATOM 1822 O O . LEU A 1 236 ? -6.173 -12.834 -7.898 1.00 96.06 236 LEU A O 1
ATOM 1826 N N . PRO A 1 237 ? -6.796 -14.354 -9.411 1.00 92.06 237 PRO A N 1
ATOM 1827 C CA . PRO A 1 237 ? -5.917 -13.844 -10.449 1.00 92.06 237 PRO A CA 1
ATOM 1828 C C . PRO A 1 237 ? -6.129 -12.364 -10.756 1.00 92.06 237 PRO A C 1
ATOM 1830 O O . PRO A 1 237 ? -7.174 -11.985 -11.259 1.00 92.06 237 PRO A O 1
ATOM 1833 N N . LEU A 1 238 ? -5.124 -11.534 -10.439 1.00 92.31 238 LEU A N 1
ATOM 1834 C CA . LEU A 1 238 ? -5.141 -10.075 -10.635 1.00 92.31 238 LEU A CA 1
ATOM 1835 C C . LEU A 1 238 ? -6.289 -9.337 -9.911 1.00 92.31 238 LEU A C 1
ATOM 1837 O O . LEU A 1 238 ? -6.573 -8.186 -10.243 1.00 92.31 238 LEU A O 1
ATOM 1841 N N . GLY A 1 239 ? -6.928 -9.984 -8.929 1.00 94.69 239 GLY A N 1
ATOM 1842 C CA . GLY A 1 239 ? -8.138 -9.483 -8.275 1.00 94.69 239 GLY A CA 1
ATOM 1843 C C . GLY A 1 239 ? -9.425 -9.643 -9.090 1.00 94.69 239 GLY A C 1
ATOM 1844 O O . GLY A 1 239 ? -10.446 -9.065 -8.720 1.00 94.69 239 GLY A O 1
ATOM 1845 N N . ASP A 1 240 ? -9.398 -10.405 -10.185 1.00 95.06 240 ASP A N 1
ATOM 1846 C CA . ASP A 1 240 ? -10.520 -10.507 -11.114 1.00 95.06 240 ASP A CA 1
ATOM 1847 C C . ASP A 1 240 ? -11.414 -11.721 -10.816 1.00 95.06 240 ASP A C 1
ATOM 1849 O O . ASP A 1 240 ? -10.948 -12.830 -10.542 1.00 95.06 240 ASP A O 1
ATOM 1853 N N . PHE A 1 241 ? -12.724 -11.522 -10.948 1.00 96.88 241 PHE A N 1
ATOM 1854 C CA . PHE A 1 241 ? -13.731 -12.579 -11.008 1.00 96.88 241 PHE A CA 1
ATOM 1855 C C . PHE A 1 241 ? -14.951 -12.083 -11.790 1.00 96.88 241 PHE A C 1
ATOM 1857 O O . PHE A 1 241 ? -15.206 -10.883 -11.910 1.00 96.88 241 PHE A O 1
ATOM 1864 N N . THR A 1 242 ? -15.719 -13.008 -12.354 1.00 97.62 242 THR A N 1
ATOM 1865 C CA . THR A 1 242 ? -16.914 -12.678 -13.144 1.00 97.62 242 THR A CA 1
ATOM 1866 C C . THR A 1 242 ? -18.144 -12.458 -12.261 1.00 97.62 242 THR A C 1
ATOM 1868 O O . THR A 1 242 ? -18.237 -12.974 -11.148 1.00 97.62 242 THR A O 1
ATOM 1871 N N . ALA A 1 243 ? -19.169 -11.775 -12.783 1.00 96.38 243 ALA A N 1
ATOM 1872 C CA . ALA A 1 243 ? -20.447 -11.625 -12.079 1.00 96.38 243 ALA A CA 1
ATOM 1873 C C . ALA A 1 243 ? -21.124 -12.977 -11.762 1.00 96.38 243 ALA A C 1
ATOM 1875 O O . ALA A 1 243 ? -21.823 -13.100 -10.758 1.00 96.38 243 ALA A O 1
ATOM 1876 N N . THR A 1 244 ? -20.933 -13.997 -12.605 1.00 97.75 244 THR A N 1
ATOM 1877 C CA . THR A 1 244 ? -21.447 -15.356 -12.362 1.00 97.75 244 THR A CA 1
ATOM 1878 C C . THR A 1 244 ? -20.720 -16.017 -11.197 1.00 97.75 244 THR A C 1
ATOM 1880 O O . THR A 1 244 ? -21.375 -16.514 -10.284 1.00 97.75 244 THR A O 1
ATOM 1883 N N . GLN A 1 245 ? -19.387 -15.943 -11.180 1.00 97.94 245 GLN A N 1
ATOM 1884 C CA . GLN A 1 245 ? -18.582 -16.402 -10.047 1.00 97.94 245 GLN A CA 1
ATOM 1885 C C . GLN A 1 245 ? -18.963 -15.666 -8.759 1.00 97.94 245 GLN A C 1
ATOM 1887 O O . GLN A 1 245 ? -19.169 -16.310 -7.741 1.00 97.94 245 GLN A O 1
ATOM 1892 N N . GLY A 1 246 ? -19.159 -14.344 -8.807 1.00 97.06 246 GLY A N 1
ATOM 1893 C CA . GLY A 1 246 ? -19.568 -13.554 -7.642 1.00 97.06 246 GLY A CA 1
ATOM 1894 C C . GLY A 1 246 ? -20.895 -14.012 -7.026 1.00 97.06 246 GLY A C 1
ATOM 1895 O O . GLY A 1 246 ? -20.994 -14.138 -5.807 1.00 97.06 246 GLY A O 1
ATOM 1896 N N . ARG A 1 247 ? -21.906 -14.326 -7.850 1.00 97.38 247 ARG A N 1
ATOM 1897 C CA . ARG A 1 247 ? -23.179 -14.885 -7.354 1.00 97.38 247 ARG A CA 1
ATOM 1898 C C . ARG A 1 247 ? -22.983 -16.258 -6.713 1.00 97.38 247 ARG A C 1
ATOM 1900 O O . ARG A 1 247 ? -23.490 -16.486 -5.623 1.00 97.38 247 ARG A O 1
ATOM 1907 N N . ALA A 1 248 ? -22.202 -17.129 -7.346 1.00 98.00 248 ALA A N 1
ATOM 1908 C CA . ALA A 1 248 ? -21.941 -18.464 -6.818 1.00 98.00 248 ALA A CA 1
ATOM 1909 C C . ALA A 1 248 ? -21.112 -18.445 -5.520 1.00 98.00 248 ALA A C 1
ATOM 1911 O O . ALA A 1 248 ? -21.373 -19.228 -4.611 1.00 98.00 248 ALA A O 1
ATOM 1912 N N . LEU A 1 249 ? -20.158 -17.519 -5.391 1.00 98.06 249 LEU A N 1
ATOM 1913 C CA . LEU A 1 249 ? -19.429 -17.285 -4.144 1.00 98.06 249 LEU A CA 1
ATOM 1914 C C . LEU A 1 249 ? -20.365 -16.820 -3.021 1.00 98.06 249 LEU A C 1
ATOM 1916 O O . LEU A 1 249 ? -20.223 -17.280 -1.892 1.00 98.06 249 LEU A O 1
ATOM 1920 N N . ALA A 1 250 ? -21.347 -15.964 -3.321 1.00 97.25 250 ALA A N 1
ATOM 1921 C CA . ALA A 1 250 ? -22.361 -15.572 -2.342 1.00 97.25 250 ALA A CA 1
ATOM 1922 C C . ALA A 1 250 ? -23.232 -16.763 -1.901 1.00 97.25 250 ALA A C 1
ATOM 1924 O O . ALA A 1 250 ? -23.594 -16.856 -0.730 1.00 97.25 250 ALA A O 1
ATOM 1925 N N . ASP A 1 251 ? -23.542 -17.696 -2.804 1.00 97.75 251 ASP A N 1
ATOM 1926 C CA . ASP A 1 251 ? -24.276 -18.920 -2.457 1.00 97.75 251 ASP A CA 1
ATOM 1927 C C . ASP A 1 251 ? -23.432 -19.876 -1.601 1.00 97.75 251 ASP A C 1
ATOM 1929 O O . ASP A 1 251 ? -23.942 -20.447 -0.634 1.00 97.75 251 ASP A O 1
ATOM 1933 N N . LEU A 1 252 ? -22.132 -20.004 -1.895 1.00 97.81 252 LEU A N 1
ATOM 1934 C CA . LEU A 1 252 ? -21.195 -20.737 -1.038 1.00 97.81 252 LEU A CA 1
ATOM 1935 C C . LEU A 1 252 ? -21.092 -20.105 0.352 1.00 97.81 252 LEU A C 1
ATOM 1937 O O . LEU A 1 252 ? -21.125 -20.842 1.338 1.00 97.81 252 LEU A O 1
ATOM 1941 N N . ALA A 1 253 ? -21.032 -18.771 0.437 1.00 97.75 253 ALA A N 1
ATOM 1942 C CA . ALA A 1 253 ? -21.021 -18.075 1.718 1.00 97.75 253 ALA A CA 1
ATOM 1943 C C . ALA A 1 253 ? -22.264 -18.438 2.540 1.00 97.75 253 ALA A C 1
ATOM 1945 O O . ALA A 1 253 ? -22.137 -19.020 3.619 1.00 97.75 253 ALA A O 1
ATOM 1946 N N . ARG A 1 254 ? -23.465 -18.221 1.977 1.00 97.31 254 ARG A N 1
ATOM 1947 C CA . ARG A 1 254 ? -24.753 -18.503 2.649 1.00 97.31 254 ARG A CA 1
ATOM 1948 C C . ARG A 1 254 ? -24.863 -19.932 3.149 1.00 97.31 254 ARG A C 1
ATOM 1950 O O . ARG A 1 254 ? -25.488 -20.179 4.176 1.00 97.31 254 ARG A O 1
ATOM 1957 N N . LYS A 1 255 ? -24.279 -20.873 2.412 1.00 97.62 255 LYS A N 1
ATOM 1958 C CA . LYS A 1 255 ? -24.327 -22.292 2.748 1.00 97.62 255 LYS A CA 1
ATOM 1959 C C . LYS A 1 255 ? -23.366 -22.678 3.873 1.00 97.62 255 LYS A C 1
ATOM 1961 O O . LYS A 1 255 ? -23.723 -23.535 4.679 1.00 97.62 255 LYS A O 1
ATOM 1966 N N . TYR A 1 256 ? -22.163 -22.103 3.908 1.00 98.00 256 TYR A N 1
ATOM 1967 C CA . TYR A 1 256 ? -21.067 -22.625 4.733 1.00 98.00 256 TYR A CA 1
ATOM 1968 C C . TYR A 1 256 ? -20.517 -21.656 5.778 1.00 98.00 256 TYR A C 1
ATOM 1970 O O . TYR A 1 256 ? -20.024 -22.114 6.805 1.00 98.00 256 TYR A O 1
ATOM 1978 N N . THR A 1 257 ? -20.577 -20.349 5.534 1.00 96.25 257 THR A N 1
ATOM 1979 C CA . THR A 1 257 ? -19.841 -19.342 6.318 1.00 96.25 257 THR A CA 1
ATOM 1980 C C . THR A 1 257 ? -20.694 -18.186 6.831 1.00 96.25 257 THR A C 1
ATOM 1982 O O . THR A 1 257 ? -20.207 -17.392 7.628 1.00 96.25 257 THR A O 1
ATOM 1985 N N . GLY A 1 258 ? -21.956 -18.088 6.407 1.00 91.88 258 GLY A N 1
ATOM 1986 C CA . GLY A 1 258 ? -22.864 -16.996 6.766 1.00 91.88 258 GLY A CA 1
ATOM 1987 C C . GLY A 1 258 ? -23.150 -16.086 5.577 1.00 91.88 258 GLY A C 1
ATOM 1988 O O . GLY A 1 258 ? -23.249 -16.541 4.448 1.00 91.88 258 GLY A O 1
ATOM 1989 N N . ASP A 1 259 ? -23.307 -14.792 5.788 1.00 88.62 259 ASP A N 1
ATOM 1990 C CA . ASP A 1 259 ? -23.657 -13.820 4.745 1.00 88.62 259 ASP A CA 1
ATOM 1991 C C . ASP A 1 259 ? -22.545 -12.794 4.468 1.00 88.62 259 ASP A C 1
ATOM 1993 O O . ASP A 1 259 ? -22.765 -11.808 3.763 1.00 88.62 259 ASP A O 1
ATOM 1997 N N . SER A 1 260 ? -21.331 -13.055 4.963 1.00 91.31 260 SER A N 1
ATOM 1998 C CA . SER A 1 260 ? -20.170 -12.173 4.852 1.00 91.31 260 SER A CA 1
ATOM 1999 C C . SER A 1 260 ? -19.074 -12.736 3.937 1.00 91.31 260 SER A C 1
ATOM 2001 O O . SER A 1 260 ? -18.779 -13.933 3.909 1.00 91.31 260 SER A O 1
ATOM 2003 N N . ILE A 1 261 ? -18.424 -11.835 3.198 1.00 95.94 261 ILE A N 1
ATOM 2004 C CA . ILE A 1 261 ? -17.167 -12.079 2.479 1.00 95.94 261 ILE A CA 1
ATOM 2005 C C . ILE A 1 261 ? -16.298 -10.836 2.674 1.00 95.94 261 ILE A C 1
ATOM 2007 O O . ILE A 1 261 ? -16.785 -9.713 2.529 1.00 95.94 261 ILE A O 1
ATOM 2011 N N . ARG A 1 262 ? -15.012 -11.016 2.988 1.00 96.06 262 ARG A N 1
ATOM 2012 C CA . ARG A 1 262 ? -14.070 -9.905 3.191 1.00 96.06 262 ARG A CA 1
ATOM 2013 C C . ARG A 1 262 ? -13.094 -9.797 2.026 1.00 96.06 262 ARG A C 1
ATOM 2015 O O . ARG A 1 262 ? -12.414 -10.764 1.706 1.00 96.06 262 ARG A O 1
ATOM 2022 N N . CYS A 1 263 ? -12.992 -8.620 1.416 1.00 96.38 263 CYS A N 1
ATOM 2023 C CA . CYS A 1 263 ? -11.928 -8.326 0.454 1.00 96.38 263 CYS A CA 1
ATOM 2024 C C . CYS A 1 263 ? -10.610 -8.068 1.192 1.00 96.38 263 CYS A C 1
ATOM 2026 O O . CYS A 1 263 ? -10.607 -7.393 2.222 1.00 96.38 263 CYS A O 1
ATOM 2028 N N . THR A 1 264 ? -9.493 -8.556 0.657 1.00 95.69 264 THR A N 1
ATOM 2029 C CA . THR A 1 264 ? -8.170 -8.369 1.269 1.00 95.69 264 THR A CA 1
ATOM 2030 C C . THR A 1 264 ? -7.357 -7.284 0.563 1.00 95.69 264 THR A C 1
ATOM 2032 O O . THR A 1 264 ? -7.560 -6.978 -0.615 1.00 95.69 264 THR A O 1
ATOM 2035 N N . VAL A 1 265 ? -6.362 -6.734 1.265 1.00 92.56 265 VAL A N 1
ATOM 2036 C CA . VAL A 1 265 ? -5.368 -5.807 0.685 1.00 92.56 265 VAL A CA 1
ATOM 2037 C C . VAL A 1 265 ? -4.449 -6.473 -0.352 1.00 92.56 265 VAL A C 1
ATOM 2039 O O . VAL A 1 265 ? -3.718 -5.787 -1.066 1.00 92.56 265 VAL A O 1
ATOM 2042 N N . GLU A 1 266 ? -4.498 -7.801 -0.453 1.00 93.19 266 GLU A N 1
ATOM 2043 C CA . GLU A 1 266 ? -3.787 -8.609 -1.448 1.00 93.19 266 GLU A CA 1
ATOM 2044 C C . GLU A 1 266 ? -4.658 -8.951 -2.668 1.00 93.19 266 GLU A C 1
ATOM 2046 O O . GLU A 1 266 ? -4.201 -9.667 -3.549 1.00 93.19 266 GLU A O 1
ATOM 2051 N N . GLN A 1 267 ? -5.863 -8.368 -2.765 1.00 96.38 267 GLN A N 1
ATOM 2052 C CA . GLN A 1 267 ? -6.828 -8.550 -3.863 1.00 96.38 267 GLN A CA 1
ATOM 2053 C C . GLN A 1 267 ? -7.513 -9.925 -3.887 1.00 96.38 267 GLN A C 1
ATOM 2055 O O . GLN A 1 267 ? -7.982 -10.359 -4.933 1.00 96.38 267 GLN A O 1
ATOM 2060 N N . ASN A 1 268 ? -7.629 -10.580 -2.731 1.00 97.75 268 ASN A N 1
ATOM 2061 C CA . ASN A 1 268 ? -8.318 -11.862 -2.571 1.00 97.75 268 ASN A CA 1
ATOM 2062 C C . ASN A 1 268 ? -9.630 -11.712 -1.788 1.00 97.75 268 ASN A C 1
ATOM 2064 O O . ASN A 1 268 ? -9.980 -10.618 -1.334 1.00 97.75 268 ASN A O 1
ATOM 2068 N N . LEU A 1 269 ? -10.352 -12.823 -1.625 1.00 98.25 269 LEU A N 1
ATOM 2069 C CA . LEU A 1 269 ? -11.559 -12.902 -0.798 1.00 98.25 269 LEU A CA 1
ATOM 2070 C C . LEU A 1 269 ? -11.348 -13.864 0.370 1.00 98.25 269 LEU A C 1
ATOM 2072 O O . LEU A 1 269 ? -10.852 -14.970 0.177 1.00 98.25 269 LEU A O 1
ATOM 2076 N N . THR A 1 270 ? -11.781 -13.470 1.561 1.00 98.06 270 THR A N 1
ATOM 2077 C CA . THR A 1 270 ? -11.719 -14.280 2.779 1.00 98.06 270 THR A CA 1
ATOM 2078 C C . THR A 1 270 ? -13.126 -14.615 3.260 1.00 98.06 270 THR A C 1
ATOM 2080 O O . THR A 1 270 ? -13.965 -13.730 3.436 1.00 98.06 270 THR A O 1
ATOM 2083 N N . PHE A 1 271 ? -13.349 -15.900 3.516 1.00 98.19 271 PHE A N 1
ATOM 2084 C CA . PHE A 1 271 ? -14.556 -16.474 4.099 1.00 98.19 271 PHE A CA 1
ATOM 2085 C C . PHE A 1 271 ? -14.214 -16.938 5.511 1.00 98.19 271 PHE A C 1
ATOM 2087 O O . PHE A 1 271 ? -13.299 -17.741 5.688 1.00 98.19 271 PHE A O 1
ATOM 2094 N N . ARG A 1 272 ? -14.901 -16.414 6.523 1.00 97.19 272 ARG A N 1
ATOM 2095 C CA . ARG A 1 272 ? -14.667 -16.767 7.933 1.00 97.19 272 ARG A CA 1
ATOM 2096 C C . ARG A 1 272 ? -15.690 -17.795 8.392 1.00 97.19 272 ARG A C 1
ATOM 2098 O O . ARG A 1 272 ? -16.644 -18.054 7.681 1.00 97.19 272 ARG A O 1
ATOM 2105 N N . TRP A 1 273 ? -15.509 -18.381 9.567 1.00 97.62 273 TRP A N 1
ATOM 2106 C CA . TRP A 1 273 ? -16.472 -19.315 10.158 1.00 97.62 273 TRP A CA 1
ATOM 2107 C C . TRP A 1 273 ? -16.742 -20.574 9.321 1.00 97.62 273 TRP A C 1
ATOM 2109 O O . TRP A 1 273 ? -17.793 -21.197 9.461 1.00 97.62 273 TRP A O 1
ATOM 2119 N N . LEU A 1 274 ? -15.785 -20.996 8.487 1.00 98.25 274 LEU A N 1
ATOM 2120 C CA . LEU A 1 274 ? -15.880 -22.267 7.776 1.00 98.25 274 LEU A CA 1
ATOM 2121 C C . LEU A 1 274 ? -15.623 -23.415 8.758 1.00 98.25 274 LEU A C 1
ATOM 2123 O O . LEU A 1 274 ? -14.526 -23.523 9.309 1.00 98.25 274 LEU A O 1
ATOM 2127 N N . SER A 1 275 ? -16.617 -24.277 8.969 1.00 98.56 275 SER A N 1
ATOM 2128 C CA . SER A 1 275 ? -16.436 -25.509 9.745 1.00 98.56 275 SER A CA 1
ATOM 2129 C C . SER A 1 275 ? -15.445 -26.438 9.046 1.00 98.56 275 SER A C 1
ATOM 2131 O O . SER A 1 275 ? -15.548 -26.665 7.836 1.00 98.56 275 SER A O 1
ATOM 2133 N N . GLY A 1 276 ? -14.503 -27.022 9.793 1.00 98.31 276 GLY A N 1
ATOM 2134 C CA . GLY A 1 276 ? -13.557 -27.990 9.232 1.00 98.31 276 GLY A CA 1
ATOM 2135 C C . GLY A 1 276 ? -14.252 -29.198 8.598 1.00 98.31 276 GLY A C 1
ATOM 2136 O O . GLY A 1 276 ? -13.788 -29.685 7.567 1.00 98.31 276 GLY A O 1
ATOM 2137 N N . ALA A 1 277 ? -15.405 -29.613 9.133 1.00 98.19 277 ALA A N 1
ATOM 2138 C CA . ALA A 1 277 ? -16.190 -30.727 8.593 1.00 98.19 277 ALA A CA 1
ATOM 2139 C C . ALA A 1 277 ? -16.752 -30.441 7.189 1.00 98.19 277 ALA A C 1
ATOM 2141 O O . ALA A 1 277 ? -16.931 -31.363 6.396 1.00 98.19 277 ALA A O 1
ATOM 2142 N N . ASP A 1 278 ? -16.992 -29.169 6.862 1.00 98.31 278 ASP A N 1
ATOM 2143 C CA . ASP A 1 278 ? -17.513 -28.740 5.562 1.00 98.31 278 ASP A CA 1
ATOM 2144 C C . ASP A 1 278 ? -16.410 -28.271 4.595 1.00 98.31 278 ASP A C 1
ATOM 2146 O O . ASP A 1 278 ? -16.693 -27.986 3.429 1.00 98.31 278 ASP A O 1
ATOM 2150 N N . ALA A 1 279 ? -15.150 -28.194 5.040 1.00 98.25 279 ALA A N 1
ATOM 2151 C CA . ALA A 1 279 ? -14.070 -27.559 4.283 1.00 98.25 279 ALA A CA 1
ATOM 2152 C C . ALA A 1 279 ? -13.810 -28.216 2.916 1.00 98.25 279 ALA A C 1
ATOM 2154 O O . ALA A 1 279 ? -13.567 -27.513 1.934 1.00 98.25 279 ALA A O 1
ATOM 2155 N N . VAL A 1 280 ? -13.913 -29.548 2.830 1.00 98.62 280 VAL A N 1
ATOM 2156 C CA . VAL A 1 280 ? -13.766 -30.283 1.560 1.00 98.62 280 VAL A CA 1
ATOM 2157 C C . VAL A 1 280 ? -14.906 -29.937 0.600 1.00 98.62 280 VAL A C 1
ATOM 2159 O O . VAL A 1 280 ? -14.657 -29.608 -0.553 1.00 98.62 280 VAL A O 1
ATOM 2162 N N . ALA A 1 281 ? -16.151 -29.907 1.084 1.00 98.50 281 ALA A N 1
ATOM 2163 C CA . ALA A 1 281 ? -17.305 -29.578 0.250 1.00 98.50 281 ALA A CA 1
ATOM 2164 C C . ALA A 1 281 ? -17.290 -28.112 -0.223 1.00 98.50 281 ALA A C 1
ATOM 2166 O O . ALA A 1 281 ? -17.699 -27.813 -1.347 1.00 98.50 281 ALA A O 1
ATOM 2167 N N . PHE A 1 282 ? -16.802 -27.193 0.616 1.00 98.50 282 PHE A N 1
ATOM 2168 C CA . PHE A 1 282 ? -16.566 -25.803 0.227 1.00 98.50 282 PHE A CA 1
ATOM 2169 C C . PHE A 1 282 ? -15.514 -25.708 -0.889 1.00 98.50 282 PHE A C 1
ATOM 2171 O O . PHE A 1 282 ? -15.746 -25.047 -1.903 1.00 98.50 282 PHE A O 1
ATOM 2178 N N . TYR A 1 283 ? -14.392 -26.417 -0.738 1.00 98.69 283 TYR A N 1
ATOM 2179 C CA . TYR A 1 283 ? -13.346 -26.515 -1.757 1.00 98.69 283 TYR A CA 1
ATOM 2180 C C . TYR A 1 283 ? -13.866 -27.092 -3.080 1.00 98.69 283 TYR A C 1
ATOM 2182 O O . TYR A 1 283 ? -13.609 -26.505 -4.128 1.00 98.69 283 TYR A O 1
ATOM 2190 N N . ASP A 1 284 ? -14.653 -28.169 -3.053 1.00 98.56 284 ASP A N 1
ATOM 2191 C CA . ASP A 1 284 ? -15.246 -28.757 -4.263 1.00 98.56 284 ASP A CA 1
ATOM 2192 C C . ASP A 1 284 ? -16.152 -27.752 -4.994 1.00 98.56 284 ASP A C 1
ATOM 2194 O O . ASP A 1 284 ? -16.147 -27.664 -6.226 1.00 98.56 284 ASP A O 1
ATOM 2198 N N . GLY A 1 285 ? -16.878 -26.924 -4.234 1.00 98.50 285 GLY A N 1
ATOM 2199 C CA . GLY A 1 285 ? -17.622 -25.786 -4.767 1.00 98.50 285 GLY A CA 1
ATOM 2200 C C . GLY A 1 285 ? -16.723 -24.788 -5.501 1.00 98.50 285 GLY A C 1
ATOM 2201 O O . GLY A 1 285 ? -17.039 -24.377 -6.616 1.00 98.50 285 GLY A O 1
ATOM 2202 N N . LEU A 1 286 ? -15.569 -24.436 -4.929 1.00 98.50 286 LEU A N 1
ATOM 2203 C CA . LEU A 1 286 ? -14.587 -23.570 -5.591 1.00 98.50 286 LEU A CA 1
ATOM 2204 C C . LEU A 1 286 ? -13.963 -24.224 -6.830 1.00 98.50 286 LEU A C 1
ATOM 2206 O O . LEU A 1 286 ? -13.711 -23.528 -7.815 1.00 98.50 286 LEU A O 1
ATOM 2210 N N . VAL A 1 287 ? -13.726 -25.540 -6.813 1.00 98.44 287 VAL A N 1
ATOM 2211 C CA . VAL A 1 287 ? -13.220 -26.292 -7.974 1.00 98.44 287 VAL A CA 1
ATOM 2212 C C . VAL A 1 287 ? -14.211 -26.191 -9.130 1.00 98.44 287 VAL A C 1
ATOM 2214 O O . VAL A 1 287 ? -13.808 -25.857 -10.246 1.00 98.44 287 VAL A O 1
ATOM 2217 N N . ALA A 1 288 ? -15.506 -26.378 -8.861 1.00 98.06 288 ALA A N 1
ATOM 2218 C CA . ALA A 1 288 ? -16.561 -26.231 -9.863 1.00 98.06 288 ALA A CA 1
ATOM 2219 C C . ALA A 1 288 ? -16.628 -24.811 -10.462 1.00 98.06 288 ALA A C 1
ATOM 2221 O O . ALA A 1 288 ? -17.014 -24.645 -11.618 1.00 98.06 288 ALA A O 1
ATOM 2222 N N . LEU A 1 289 ? -16.211 -23.793 -9.703 1.00 97.31 289 LEU A N 1
ATOM 2223 C CA . LEU A 1 289 ? -16.135 -22.396 -10.149 1.00 97.31 289 LEU A CA 1
ATOM 2224 C C . LEU A 1 289 ? -14.798 -22.017 -10.802 1.00 97.31 289 LEU A C 1
ATOM 2226 O O . LEU A 1 289 ? -14.652 -20.879 -11.258 1.00 97.31 289 LEU A O 1
ATOM 2230 N N . GLN A 1 290 ? -13.830 -22.939 -10.841 1.00 97.12 290 GLN A N 1
ATOM 2231 C CA . GLN A 1 290 ? -12.444 -22.689 -11.254 1.00 97.12 290 GLN A CA 1
ATOM 2232 C C . GLN A 1 290 ? -11.751 -21.610 -10.396 1.00 97.12 290 GLN A C 1
ATOM 2234 O O . GLN A 1 290 ? -10.955 -20.816 -10.891 1.00 97.12 290 GLN A O 1
ATOM 2239 N N . MET A 1 291 ? -12.060 -21.580 -9.095 1.00 97.44 291 MET A N 1
ATOM 2240 C CA . MET A 1 291 ? -11.551 -20.600 -8.119 1.00 97.44 291 MET A CA 1
ATOM 2241 C C . MET A 1 291 ? -10.768 -21.247 -6.963 1.00 97.44 291 MET A C 1
ATOM 2243 O O . MET A 1 291 ? -10.487 -20.602 -5.958 1.00 97.44 291 MET A O 1
ATOM 2247 N N . ALA A 1 292 ? -10.396 -22.522 -7.093 1.00 97.06 292 ALA A N 1
ATOM 2248 C CA . ALA A 1 292 ? -9.683 -23.293 -6.070 1.00 97.06 292 ALA A CA 1
ATOM 2249 C C . ALA A 1 292 ? -8.145 -23.247 -6.209 1.00 97.06 292 ALA A C 1
ATOM 2251 O O . ALA A 1 292 ? -7.457 -24.201 -5.851 1.00 97.06 292 ALA A O 1
ATOM 2252 N N . ALA A 1 293 ? -7.588 -22.164 -6.765 1.00 94.62 293 ALA A N 1
ATOM 2253 C CA . ALA A 1 293 ? -6.139 -22.022 -6.906 1.00 94.62 293 ALA A CA 1
ATOM 2254 C C . ALA A 1 293 ? -5.456 -21.927 -5.527 1.00 94.62 293 ALA A C 1
ATOM 2256 O O . ALA A 1 293 ? -5.862 -21.129 -4.677 1.00 94.62 293 ALA A O 1
ATOM 2257 N N . ALA A 1 294 ? -4.417 -22.740 -5.327 1.00 94.50 294 ALA A N 1
ATOM 2258 C CA . ALA A 1 294 ? -3.629 -22.774 -4.099 1.00 94.50 294 ALA A CA 1
ATOM 2259 C C . ALA A 1 294 ? -2.609 -21.618 -4.020 1.00 94.50 294 ALA A C 1
ATOM 2261 O O . ALA A 1 294 ? -2.476 -20.793 -4.937 1.00 94.50 294 ALA A O 1
ATOM 2262 N N . GLY A 1 295 ? -1.883 -21.568 -2.903 1.00 93.94 295 GLY A N 1
ATOM 2263 C CA . GLY A 1 295 ? -0.761 -20.657 -2.705 1.00 93.94 295 GLY A CA 1
ATOM 2264 C C . GLY A 1 295 ? -1.191 -19.236 -2.354 1.00 93.94 295 GLY A C 1
ATOM 2265 O O . GLY A 1 295 ? -0.586 -18.296 -2.860 1.00 93.94 295 GLY A O 1
ATOM 2266 N N . ALA A 1 296 ? -2.248 -19.045 -1.559 1.00 94.94 296 ALA A N 1
ATOM 2267 C CA . ALA A 1 296 ? -2.569 -17.729 -0.995 1.00 94.94 296 ALA A CA 1
ATOM 2268 C C . ALA A 1 296 ? -1.441 -17.225 -0.068 1.00 94.94 296 ALA A C 1
ATOM 2270 O O . ALA A 1 296 ? -0.916 -17.982 0.749 1.00 94.94 296 ALA A O 1
ATOM 2271 N N . GLY A 1 297 ? -1.062 -15.952 -0.191 1.00 92.00 297 GLY A N 1
ATOM 2272 C CA . GLY A 1 297 ? 0.024 -15.329 0.575 1.00 92.00 297 GLY A CA 1
ATOM 2273 C C . GLY A 1 297 ? 1.438 -15.823 0.232 1.00 92.00 297 GLY A C 1
ATOM 2274 O O . GLY A 1 297 ? 2.351 -15.618 1.028 1.00 92.00 297 GLY A O 1
ATOM 2275 N N . THR A 1 298 ? 1.617 -16.491 -0.910 1.00 94.81 298 THR A N 1
ATOM 2276 C CA . THR A 1 298 ? 2.918 -16.975 -1.408 1.00 94.81 298 THR A CA 1
ATOM 2277 C C . THR A 1 298 ? 3.444 -16.097 -2.548 1.00 94.81 298 THR A C 1
ATOM 2279 O O . THR A 1 298 ? 2.760 -15.187 -3.024 1.00 94.81 298 THR A O 1
ATOM 2282 N N . ILE A 1 299 ? 4.620 -16.437 -3.075 1.00 95.62 299 ILE A N 1
ATOM 2283 C CA . ILE A 1 299 ? 5.252 -15.774 -4.226 1.00 95.62 299 ILE A CA 1
ATOM 2284 C C . ILE A 1 299 ? 4.375 -15.756 -5.490 1.00 95.62 299 ILE A C 1
ATOM 2286 O O . ILE A 1 299 ? 4.514 -14.867 -6.334 1.00 95.62 299 ILE A O 1
ATOM 2290 N N . THR A 1 300 ? 3.427 -16.689 -5.623 1.00 94.56 300 THR A N 1
ATOM 2291 C CA . THR A 1 300 ? 2.483 -16.738 -6.750 1.00 94.56 300 THR A CA 1
ATOM 2292 C C . THR A 1 300 ? 1.214 -15.904 -6.515 1.00 94.56 300 THR A C 1
ATOM 2294 O O . THR A 1 300 ? 0.425 -15.702 -7.445 1.00 94.56 300 THR A O 1
ATOM 2297 N N . ASP A 1 301 ? 0.988 -15.402 -5.299 1.00 95.50 301 ASP A N 1
ATOM 2298 C CA . ASP A 1 301 ? -0.150 -14.556 -4.917 1.00 95.50 301 ASP A CA 1
ATOM 2299 C C . ASP A 1 301 ? 0.167 -13.068 -5.050 1.00 95.50 301 ASP A C 1
ATOM 2301 O O . ASP A 1 301 ? 0.173 -12.279 -4.109 1.00 95.50 301 ASP A O 1
ATOM 2305 N N . MET A 1 302 ? 0.501 -12.693 -6.277 1.00 95.12 302 MET A N 1
ATOM 2306 C CA . MET A 1 302 ? 0.966 -11.350 -6.577 1.00 95.12 302 MET A CA 1
ATOM 2307 C C . MET A 1 302 ? -0.172 -10.327 -6.648 1.00 95.12 302 MET A C 1
ATOM 2309 O O . MET A 1 302 ? -1.091 -10.473 -7.460 1.00 95.12 302 MET A O 1
ATOM 2313 N N . THR A 1 303 ? -0.018 -9.220 -5.915 1.00 96.00 303 THR A N 1
ATOM 2314 C CA . THR A 1 303 ? -0.860 -8.018 -6.039 1.00 96.00 303 THR A CA 1
ATOM 2315 C C . THR A 1 303 ? -0.392 -7.145 -7.208 1.00 96.00 303 THR A C 1
ATOM 2317 O O . THR A 1 303 ? 0.806 -6.880 -7.354 1.00 96.00 303 THR A O 1
ATOM 2320 N N . SER A 1 304 ? -1.322 -6.621 -8.009 1.00 96.25 304 SER A N 1
ATOM 2321 C CA . SER A 1 304 ? -1.004 -5.709 -9.116 1.00 96.25 304 SER A CA 1
ATOM 2322 C C . SER A 1 304 ? -1.989 -4.552 -9.217 1.00 96.25 304 SER A C 1
ATOM 2324 O O . SER A 1 304 ? -3.201 -4.741 -9.129 1.00 96.25 304 SER A O 1
ATOM 2326 N N . CYS A 1 305 ? -1.494 -3.331 -9.437 1.00 95.75 305 CYS A N 1
ATOM 2327 C CA . CYS A 1 305 ? -2.384 -2.234 -9.826 1.00 95.75 305 CYS A CA 1
ATOM 2328 C C . CYS A 1 305 ? -2.789 -2.355 -11.307 1.00 95.75 305 CYS A C 1
ATOM 2330 O O . CYS A 1 305 ? -2.109 -3.061 -12.050 1.00 95.75 305 CYS A O 1
ATOM 2332 N N . PRO A 1 306 ? -3.821 -1.623 -11.771 1.00 93.56 306 PRO A N 1
ATOM 2333 C CA . PRO A 1 306 ? -4.260 -1.689 -13.164 1.00 93.56 306 PRO A CA 1
ATOM 2334 C C . PRO A 1 306 ? -3.173 -1.415 -14.212 1.00 93.56 306 PRO A C 1
ATOM 2336 O O . PRO A 1 306 ? -3.220 -1.976 -15.298 1.00 93.56 306 PRO A O 1
ATOM 2339 N N . GLY A 1 307 ? -2.170 -0.591 -13.892 1.00 91.44 307 GLY A N 1
ATOM 2340 C CA . GLY A 1 307 ? -1.098 -0.260 -14.833 1.00 91.44 307 GLY A CA 1
ATOM 2341 C C . GLY A 1 307 ? -1.635 0.337 -16.136 1.00 91.44 307 GLY A C 1
ATOM 2342 O O . GLY A 1 307 ? -2.656 1.022 -16.132 1.00 91.44 307 GLY A O 1
ATOM 2343 N N . THR A 1 308 ? -0.948 0.084 -17.246 1.00 90.62 308 THR A N 1
ATOM 2344 C CA . THR A 1 308 ? -1.329 0.592 -18.575 1.00 90.62 308 THR A CA 1
ATOM 2345 C C . THR A 1 308 ? -2.583 -0.061 -19.168 1.00 90.62 308 THR A C 1
ATOM 2347 O O . THR A 1 308 ? -3.035 0.394 -20.214 1.00 90.62 308 THR A O 1
ATOM 2350 N N . ASP A 1 309 ? -3.174 -1.076 -18.520 1.00 87.75 309 ASP A N 1
ATOM 2351 C CA . ASP A 1 309 ? -4.404 -1.721 -19.001 1.00 87.75 309 ASP A CA 1
ATOM 2352 C C . ASP A 1 309 ? -5.570 -0.720 -19.042 1.00 87.75 309 ASP A C 1
ATOM 2354 O O . ASP A 1 309 ? -6.286 -0.627 -20.036 1.00 87.75 309 ASP A O 1
ATOM 2358 N N . THR A 1 310 ? -5.765 0.031 -17.951 1.00 88.75 310 THR A N 1
ATOM 2359 C CA . THR A 1 310 ? -6.873 0.996 -17.818 1.00 88.75 310 THR A CA 1
ATOM 2360 C C . THR A 1 310 ? -6.487 2.304 -17.127 1.00 88.75 310 THR A C 1
ATOM 2362 O O . THR A 1 310 ? -7.246 3.272 -17.185 1.00 88.75 310 THR A O 1
ATOM 2365 N N . CYS A 1 311 ? -5.324 2.387 -16.469 1.00 90.12 311 CYS A N 1
ATOM 2366 C CA . CYS A 1 311 ? -4.931 3.594 -15.748 1.00 90.12 311 CYS A CA 1
ATOM 2367 C C . CYS A 1 311 ? -4.209 4.583 -16.667 1.00 90.12 311 CYS A C 1
ATOM 2369 O O . CYS A 1 311 ? -3.144 4.281 -17.199 1.00 90.12 311 CYS A O 1
ATOM 2371 N N . LYS A 1 312 ? -4.700 5.827 -16.718 1.00 86.25 312 LYS A N 1
ATOM 2372 C CA . LYS A 1 312 ? -4.052 6.947 -17.431 1.00 86.25 312 LYS A CA 1
ATOM 2373 C C . LYS A 1 312 ? -2.671 7.335 -16.888 1.00 86.25 312 LYS A C 1
ATOM 2375 O O . LYS A 1 312 ? -1.960 8.102 -17.516 1.00 86.25 312 LYS A O 1
ATOM 2380 N N . LEU A 1 313 ? -2.298 6.834 -15.709 1.00 86.25 313 LEU A N 1
ATOM 2381 C CA . LEU A 1 313 ? -0.992 7.062 -15.080 1.00 86.25 313 LEU A CA 1
ATOM 2382 C C . LEU A 1 313 ? -0.046 5.867 -15.216 1.00 86.25 313 LEU A C 1
ATOM 2384 O O . LEU A 1 313 ? 1.037 5.881 -14.629 1.00 86.25 313 LEU A O 1
ATOM 2388 N N . GLY A 1 314 ? -0.480 4.792 -15.876 1.00 87.56 314 GLY A N 1
ATOM 2389 C CA . GLY A 1 314 ? 0.354 3.620 -16.090 1.00 87.56 314 GLY A CA 1
ATOM 2390 C C . GLY A 1 314 ? 1.560 3.984 -16.950 1.00 87.56 314 GLY A C 1
ATOM 2391 O O . GLY A 1 314 ? 1.398 4.537 -18.031 1.00 87.56 314 GLY A O 1
ATOM 2392 N N . ILE A 1 315 ? 2.763 3.670 -16.472 1.00 89.31 315 ILE A N 1
ATOM 2393 C CA . ILE A 1 315 ? 4.005 3.809 -17.243 1.00 89.31 315 ILE A CA 1
ATOM 2394 C C . ILE A 1 315 ? 4.404 2.460 -17.833 1.00 89.31 315 ILE A C 1
ATOM 2396 O O . ILE A 1 315 ? 4.847 2.422 -18.973 1.00 89.31 315 ILE A O 1
ATOM 2400 N N . SER A 1 316 ? 4.221 1.373 -17.081 1.00 91.81 316 SER A N 1
ATOM 2401 C CA . SER A 1 316 ? 4.464 -0.006 -17.524 1.00 91.81 316 SER A CA 1
ATOM 2402 C C . SER A 1 316 ? 3.273 -0.911 -17.167 1.00 91.81 316 SER A C 1
ATOM 2404 O O . SER A 1 316 ? 2.507 -0.622 -16.237 1.00 91.81 316 SER A O 1
ATOM 2406 N N . ALA A 1 317 ? 3.108 -2.017 -17.889 1.00 94.81 317 ALA A N 1
ATOM 2407 C CA . ALA A 1 317 ? 2.005 -2.970 -17.766 1.00 94.81 317 ALA A CA 1
ATOM 2408 C C . ALA A 1 317 ? 2.184 -3.886 -16.547 1.00 94.81 317 ALA A C 1
ATOM 2410 O O . ALA A 1 317 ? 2.622 -5.033 -16.654 1.00 94.81 317 ALA A O 1
ATOM 2411 N N . SER A 1 318 ? 1.845 -3.388 -15.354 1.00 96.00 318 SER A N 1
ATOM 2412 C CA . SER A 1 318 ? 1.958 -4.177 -14.119 1.00 96.00 318 SER A CA 1
ATOM 2413 C C . SER A 1 318 ? 1.094 -5.433 -14.133 1.00 96.00 318 SER A C 1
ATOM 2415 O O . SER A 1 318 ? 1.547 -6.467 -13.653 1.00 96.00 318 SER A O 1
ATOM 2417 N N . ARG A 1 319 ? -0.118 -5.384 -14.701 1.00 96.25 319 ARG A N 1
ATOM 2418 C CA . ARG A 1 319 ? -0.993 -6.564 -14.808 1.00 96.25 319 ARG A CA 1
ATOM 2419 C C . ARG A 1 319 ? -0.422 -7.606 -15.757 1.00 96.25 319 ARG A C 1
ATOM 2421 O O . ARG A 1 319 ? -0.358 -8.775 -15.388 1.00 96.25 319 ARG A O 1
ATOM 2428 N N . GLY A 1 320 ? 0.074 -7.176 -16.918 1.00 95.88 320 GLY A N 1
ATOM 2429 C CA . GLY A 1 320 ? 0.779 -8.043 -17.860 1.00 95.88 320 GLY A CA 1
ATOM 2430 C C . GLY A 1 320 ? 1.990 -8.732 -17.230 1.00 95.88 320 GLY A C 1
ATOM 2431 O O . GLY A 1 320 ? 2.117 -9.953 -17.322 1.00 95.88 320 GLY A O 1
ATOM 2432 N N . LEU A 1 321 ? 2.843 -7.970 -16.534 1.00 97.06 321 LEU A N 1
ATOM 2433 C CA . LEU A 1 321 ? 4.003 -8.516 -15.824 1.00 97.06 321 LEU A CA 1
ATOM 2434 C C . LEU A 1 321 ? 3.580 -9.541 -14.765 1.00 97.06 321 LEU A C 1
ATOM 2436 O O . LEU A 1 321 ? 4.127 -10.641 -14.704 1.00 97.06 321 LEU A O 1
ATOM 2440 N N . THR A 1 322 ? 2.602 -9.186 -13.932 1.00 96.94 322 THR A N 1
ATOM 2441 C CA . THR A 1 322 ? 2.097 -10.076 -12.887 1.00 96.94 322 THR A CA 1
ATOM 2442 C C . THR A 1 322 ? 1.504 -11.356 -13.475 1.00 96.94 322 THR A C 1
ATOM 2444 O O . THR A 1 322 ? 1.762 -12.435 -12.949 1.00 96.94 322 THR A O 1
ATOM 2447 N N . GLY A 1 323 ? 0.746 -11.267 -14.570 1.00 96.00 323 GLY A N 1
ATOM 2448 C CA . GLY A 1 323 ? 0.203 -12.437 -15.262 1.00 96.00 323 GLY A CA 1
ATOM 2449 C C . GLY A 1 323 ? 1.299 -13.388 -15.748 1.00 96.00 323 GLY A C 1
ATOM 2450 O O . GLY A 1 323 ? 1.203 -14.597 -15.529 1.00 96.00 323 GLY A O 1
ATOM 2451 N N . GLU A 1 324 ? 2.368 -12.848 -16.337 1.00 96.62 324 GLU A N 1
ATOM 2452 C CA . GLU A 1 324 ? 3.503 -13.644 -16.814 1.00 96.62 324 GLU A CA 1
ATOM 2453 C C . GLU A 1 324 ? 4.277 -14.308 -15.666 1.00 96.62 324 GLU A C 1
ATOM 2455 O O . GLU A 1 324 ? 4.549 -15.510 -15.719 1.00 96.62 324 GLU A O 1
ATOM 2460 N N . LEU A 1 325 ? 4.593 -13.561 -14.604 1.00 97.06 325 LEU A N 1
ATOM 2461 C CA . LEU A 1 325 ? 5.279 -14.109 -13.429 1.00 97.06 325 LEU A CA 1
ATOM 2462 C C . LEU A 1 325 ? 4.462 -15.225 -12.781 1.00 97.06 325 LEU A C 1
ATOM 2464 O O . LEU A 1 325 ? 4.995 -16.299 -12.517 1.00 97.06 325 LEU A O 1
ATOM 2468 N N . ARG A 1 326 ? 3.155 -15.015 -12.595 1.00 94.88 326 ARG A N 1
ATOM 2469 C CA . ARG A 1 326 ? 2.258 -16.039 -12.049 1.00 94.88 326 ARG A CA 1
ATOM 2470 C C . ARG A 1 326 ? 2.246 -17.294 -12.907 1.00 94.88 326 ARG A C 1
ATOM 2472 O O . ARG A 1 326 ? 2.370 -18.386 -12.360 1.00 94.88 326 ARG A O 1
ATOM 2479 N N . LYS A 1 327 ? 2.130 -17.153 -14.230 1.00 94.06 327 LYS A N 1
ATOM 2480 C CA . LYS A 1 327 ? 2.144 -18.288 -15.162 1.00 94.06 327 LYS A CA 1
ATOM 2481 C C . LYS A 1 327 ? 3.417 -19.120 -15.012 1.00 94.06 327 LYS A C 1
ATOM 2483 O O . LYS A 1 327 ? 3.321 -20.340 -14.969 1.00 94.06 327 LYS A O 1
ATOM 2488 N N . ARG A 1 328 ? 4.587 -18.480 -14.924 1.00 95.56 328 ARG A N 1
ATOM 2489 C CA . ARG A 1 328 ? 5.875 -19.179 -14.773 1.00 95.56 328 ARG A CA 1
ATOM 2490 C C . ARG A 1 328 ? 6.031 -19.812 -13.397 1.00 95.56 328 ARG A C 1
ATOM 2492 O O . ARG A 1 328 ? 6.341 -20.991 -13.308 1.00 95.56 328 ARG A O 1
ATOM 2499 N N . LEU A 1 329 ? 5.781 -19.044 -12.339 1.00 94.94 329 LEU A N 1
ATOM 2500 C CA . LEU A 1 329 ? 6.001 -19.492 -10.966 1.00 94.94 329 LEU A CA 1
ATOM 2501 C C . LEU A 1 329 ? 5.039 -20.610 -10.560 1.00 94.94 329 LEU A C 1
ATOM 2503 O O . LEU A 1 329 ? 5.460 -21.530 -9.877 1.00 94.94 329 LEU A O 1
ATOM 2507 N N . THR A 1 330 ? 3.790 -20.601 -11.038 1.00 91.25 330 THR A N 1
ATOM 2508 C CA . THR A 1 330 ? 2.820 -21.681 -10.749 1.00 91.25 330 THR A CA 1
ATOM 2509 C C . THR A 1 330 ? 3.305 -23.048 -11.254 1.00 91.25 330 THR A C 1
ATOM 2511 O O . THR A 1 330 ? 2.944 -24.070 -10.683 1.00 91.25 330 THR A O 1
ATOM 2514 N N . LEU A 1 331 ? 4.134 -23.092 -12.306 1.00 92.19 331 LEU A N 1
ATOM 2515 C CA . LEU A 1 331 ? 4.670 -24.351 -12.845 1.00 92.19 331 LEU A CA 1
ATOM 2516 C C . LEU A 1 331 ? 5.758 -24.972 -11.963 1.00 92.19 331 LEU A C 1
ATOM 2518 O O . LEU A 1 331 ? 5.992 -26.169 -12.070 1.00 92.19 331 LEU A O 1
ATOM 2522 N N . VAL A 1 332 ? 6.423 -24.162 -11.137 1.00 92.31 332 VAL A N 1
ATOM 2523 C CA . VAL A 1 332 ? 7.581 -24.566 -10.322 1.00 92.31 332 VAL A CA 1
ATOM 2524 C C . VAL A 1 332 ? 7.349 -24.369 -8.825 1.00 92.31 332 VAL A C 1
ATOM 2526 O O . VAL A 1 332 ? 8.226 -24.670 -8.031 1.00 92.31 332 VAL A O 1
ATOM 2529 N N . GLU A 1 333 ? 6.181 -23.865 -8.416 1.00 87.31 333 GLU A N 1
ATOM 2530 C CA . GLU A 1 333 ? 5.885 -23.461 -7.034 1.00 87.31 333 GLU A CA 1
ATOM 2531 C C . GLU A 1 333 ? 6.116 -24.583 -6.015 1.00 87.31 333 GLU A C 1
ATOM 2533 O O . GLU A 1 333 ? 6.605 -24.317 -4.919 1.00 87.31 333 GLU A O 1
ATOM 2538 N N . GLY A 1 334 ? 5.797 -25.827 -6.385 1.00 86.38 334 GLY A N 1
ATOM 2539 C CA . GLY A 1 334 ? 6.017 -27.003 -5.538 1.00 86.38 334 GLY A CA 1
ATOM 2540 C C . GLY A 1 334 ? 7.490 -27.376 -5.342 1.00 86.38 334 GLY A C 1
ATOM 2541 O O . GLY A 1 334 ? 7.805 -28.047 -4.363 1.00 86.38 334 GLY A O 1
ATOM 2542 N N . ASP A 1 335 ? 8.374 -26.916 -6.229 1.00 92.00 335 ASP A N 1
ATOM 2543 C CA . ASP A 1 335 ? 9.815 -27.192 -6.205 1.00 92.00 335 ASP A CA 1
ATOM 2544 C C . ASP A 1 335 ? 10.627 -26.038 -5.586 1.00 92.00 335 ASP A C 1
ATOM 2546 O O . ASP A 1 335 ? 11.838 -26.158 -5.390 1.00 92.00 335 ASP A O 1
ATOM 2550 N N . LEU A 1 336 ? 9.985 -24.901 -5.285 1.00 94.06 336 LEU A N 1
ATOM 2551 C CA . LEU A 1 336 ? 10.646 -23.752 -4.666 1.00 94.06 336 LEU A CA 1
ATOM 2552 C C . LEU A 1 336 ? 11.014 -24.048 -3.206 1.00 94.06 336 LEU A C 1
ATOM 2554 O O . LEU A 1 336 ? 10.222 -24.613 -2.451 1.00 94.06 336 LEU A O 1
ATOM 2558 N N . ASP A 1 337 ? 12.187 -23.567 -2.778 1.00 95.19 337 ASP A N 1
ATOM 2559 C CA . ASP A 1 337 ? 12.557 -23.549 -1.359 1.00 95.19 337 ASP A CA 1
ATOM 2560 C C . ASP A 1 337 ? 11.456 -22.835 -0.542 1.00 95.19 337 ASP A C 1
ATOM 2562 O O . ASP A 1 337 ? 10.964 -21.780 -0.974 1.00 95.19 337 ASP A O 1
ATOM 2566 N N . PRO A 1 338 ? 11.060 -23.363 0.634 1.00 94.44 338 PRO A N 1
ATOM 2567 C CA . PRO A 1 338 ? 9.999 -22.778 1.448 1.00 94.44 338 PRO A CA 1
ATOM 2568 C C . PRO A 1 338 ? 10.165 -21.281 1.735 1.00 94.44 338 PRO A C 1
ATOM 2570 O O . PRO A 1 338 ? 9.162 -20.565 1.765 1.00 94.44 338 PRO A O 1
ATOM 2573 N N . ALA A 1 339 ? 11.397 -20.785 1.893 1.00 95.19 339 ALA A N 1
ATOM 2574 C CA . ALA A 1 339 ? 11.643 -19.364 2.131 1.00 95.19 339 ALA A CA 1
ATOM 2575 C C . ALA A 1 339 ? 11.376 -18.507 0.889 1.00 95.19 339 ALA A C 1
ATOM 2577 O O . ALA A 1 339 ? 10.867 -17.397 1.018 1.00 95.19 339 ALA A O 1
ATOM 2578 N N . VAL A 1 340 ? 11.669 -19.017 -0.314 1.00 96.69 340 VAL A N 1
ATOM 2579 C CA . VAL A 1 340 ? 11.330 -18.336 -1.575 1.00 96.69 340 VAL A CA 1
ATOM 2580 C C . VAL A 1 340 ? 9.825 -18.381 -1.812 1.00 96.69 340 VAL A C 1
ATOM 2582 O O . VAL A 1 340 ? 9.224 -17.372 -2.176 1.00 96.69 340 VAL A O 1
ATOM 2585 N N . ARG A 1 341 ? 9.190 -19.527 -1.550 1.00 96.00 341 ARG A N 1
ATOM 2586 C CA . ARG A 1 341 ? 7.735 -19.683 -1.667 1.00 96.00 341 ARG A CA 1
ATOM 2587 C C . ARG A 1 341 ? 6.978 -18.707 -0.758 1.00 96.00 341 ARG A C 1
ATOM 2589 O O . ARG A 1 341 ? 5.919 -18.223 -1.146 1.00 96.00 341 ARG A O 1
ATOM 2596 N N . ALA A 1 342 ? 7.526 -18.381 0.413 1.00 94.50 342 ALA A N 1
ATOM 2597 C CA . ALA A 1 342 ? 6.927 -17.461 1.382 1.00 94.50 342 ALA A CA 1
ATOM 2598 C C . ALA A 1 342 ? 7.058 -15.962 1.033 1.00 94.50 342 ALA A C 1
ATOM 2600 O O . ALA A 1 342 ? 6.464 -15.132 1.727 1.00 94.50 342 ALA A O 1
ATOM 2601 N N . LEU A 1 343 ? 7.816 -15.593 -0.007 1.00 96.50 343 LEU A N 1
ATOM 2602 C CA . LEU A 1 343 ? 8.013 -14.189 -0.385 1.00 96.50 343 LEU A CA 1
ATOM 2603 C C . LEU A 1 343 ? 6.728 -13.569 -0.936 1.00 96.50 343 LEU A C 1
ATOM 2605 O O . LEU A 1 343 ? 6.026 -14.179 -1.736 1.00 96.50 343 LEU A O 1
ATOM 2609 N N . ARG A 1 344 ? 6.460 -12.309 -0.595 1.00 96.06 344 ARG A N 1
ATOM 2610 C CA . ARG A 1 344 ? 5.388 -11.509 -1.196 1.00 96.06 344 ARG A CA 1
ATOM 2611 C C . ARG A 1 344 ? 5.934 -10.660 -2.325 1.00 96.06 344 ARG A C 1
ATOM 2613 O O . ARG A 1 344 ? 6.890 -9.901 -2.153 1.00 96.06 344 ARG A O 1
ATOM 2620 N N . MET A 1 345 ? 5.254 -10.711 -3.466 1.00 97.12 345 MET A N 1
ATOM 2621 C CA . MET A 1 345 ? 5.584 -9.861 -4.602 1.00 97.12 345 MET A CA 1
ATOM 2622 C C . MET A 1 345 ? 4.442 -8.935 -4.986 1.00 97.12 345 MET A C 1
ATOM 2624 O O . MET A 1 345 ? 3.279 -9.340 -5.045 1.00 97.12 345 MET A O 1
ATOM 2628 N N . LYS A 1 346 ? 4.779 -7.682 -5.297 1.00 97.56 346 LYS A N 1
ATOM 2629 C CA . LYS A 1 346 ? 3.782 -6.656 -5.617 1.00 97.56 346 LYS A CA 1
ATOM 2630 C C . LYS A 1 346 ? 4.228 -5.756 -6.759 1.00 97.56 346 LYS A C 1
ATOM 2632 O O . LYS A 1 346 ? 5.360 -5.283 -6.783 1.00 97.56 346 LYS A O 1
ATOM 2637 N N . ALA A 1 347 ? 3.326 -5.469 -7.695 1.00 97.81 347 ALA A N 1
ATOM 2638 C CA . ALA A 1 347 ? 3.625 -4.661 -8.873 1.00 97.81 347 ALA A CA 1
ATOM 2639 C C . ALA A 1 347 ? 2.746 -3.411 -8.965 1.00 97.81 347 ALA A C 1
ATOM 2641 O O . ALA A 1 347 ? 1.544 -3.416 -8.700 1.00 97.81 347 ALA A O 1
ATOM 2642 N N . SER A 1 348 ? 3.342 -2.297 -9.375 1.00 96.50 348 SER A N 1
ATOM 2643 C CA . SER A 1 348 ? 2.618 -1.092 -9.770 1.00 96.50 348 SER A CA 1
ATOM 2644 C C . SER A 1 348 ? 3.152 -0.569 -11.090 1.00 96.50 348 SER A C 1
ATOM 2646 O O . SER A 1 348 ? 4.358 -0.484 -11.288 1.00 96.50 348 SER A O 1
ATOM 2648 N N . GLY A 1 349 ? 2.256 -0.170 -11.988 1.00 93.69 349 GLY A N 1
ATOM 2649 C CA . GLY A 1 349 ? 2.637 0.364 -13.292 1.00 93.69 349 GLY A CA 1
ATOM 2650 C C . GLY A 1 349 ? 3.304 1.739 -13.237 1.00 93.69 349 GLY A C 1
ATOM 2651 O O . GLY A 1 349 ? 3.781 2.204 -14.262 1.00 93.69 349 GLY A O 1
ATOM 2652 N N . CYS A 1 350 ? 3.336 2.398 -12.075 1.00 89.44 350 CYS A N 1
ATOM 2653 C CA . CYS A 1 350 ? 4.028 3.665 -11.848 1.00 89.44 350 CYS A CA 1
ATOM 2654 C C . CYS A 1 350 ? 4.395 3.851 -10.366 1.00 89.44 350 CYS A C 1
ATOM 2656 O O . CYS A 1 350 ? 3.983 3.076 -9.492 1.00 89.44 350 CYS A O 1
ATOM 2658 N N . PHE A 1 351 ? 5.110 4.940 -10.084 1.00 86.31 351 PHE A N 1
ATOM 2659 C CA . PHE A 1 351 ? 5.595 5.346 -8.761 1.00 86.31 351 PHE A CA 1
ATOM 2660 C C . PHE A 1 351 ? 4.495 5.577 -7.714 1.00 86.31 351 PHE A C 1
ATOM 2662 O O . PHE A 1 351 ? 4.801 5.660 -6.540 1.00 86.31 351 PHE A O 1
ATOM 2669 N N . ASN A 1 352 ? 3.208 5.659 -8.073 1.00 88.94 352 ASN A N 1
ATOM 2670 C CA . ASN A 1 352 ? 2.136 5.925 -7.099 1.00 88.94 352 ASN A CA 1
ATOM 2671 C C . ASN A 1 352 ? 1.911 4.786 -6.080 1.00 88.94 352 ASN A C 1
ATOM 2673 O O . ASN A 1 352 ? 1.187 4.975 -5.099 1.00 88.94 352 ASN A O 1
ATOM 2677 N N . SER A 1 353 ? 2.506 3.610 -6.314 1.00 92.88 353 SER A N 1
ATOM 2678 C CA . SER A 1 353 ? 2.475 2.456 -5.405 1.00 92.88 353 SER A CA 1
ATOM 2679 C C . SER A 1 353 ? 1.064 1.961 -5.055 1.00 92.88 353 SER A C 1
ATOM 2681 O O . SER A 1 353 ? 0.795 1.510 -3.945 1.00 92.88 353 SER A O 1
ATOM 2683 N N . CYS A 1 354 ? 0.130 2.016 -6.013 1.00 94.44 354 CYS A N 1
ATOM 2684 C CA . CYS A 1 354 ? -1.229 1.488 -5.827 1.00 94.44 354 CYS A CA 1
ATOM 2685 C C . CYS A 1 354 ? -1.249 -0.015 -5.514 1.00 94.44 354 CYS A C 1
ATOM 2687 O O . CYS A 1 354 ? -2.139 -0.463 -4.803 1.00 94.44 354 CYS A O 1
ATOM 2689 N N . GLY A 1 355 ? -0.270 -0.767 -6.024 1.00 94.75 355 GLY A N 1
ATOM 2690 C CA . GLY A 1 355 ? -0.073 -2.176 -5.693 1.00 94.75 355 GLY A CA 1
ATOM 2691 C C . GLY A 1 355 ? 0.771 -2.397 -4.439 1.00 94.75 355 GLY A C 1
ATOM 2692 O O . GLY A 1 355 ? 1.076 -3.538 -4.158 1.00 94.75 355 GLY A O 1
ATOM 2693 N N . GLN A 1 356 ? 1.165 -1.350 -3.702 1.00 95.38 356 GLN A N 1
ATOM 2694 C CA . GLN A 1 356 ? 1.960 -1.425 -2.464 1.00 95.38 356 GLN A CA 1
ATOM 2695 C C . GLN A 1 356 ? 3.365 -2.038 -2.630 1.00 95.38 356 GLN A C 1
ATOM 2697 O O . GLN A 1 356 ? 3.851 -2.741 -1.748 1.00 95.38 356 GLN A O 1
ATOM 2702 N N . HIS A 1 357 ? 4.055 -1.759 -3.742 1.00 96.25 357 HIS A N 1
ATOM 2703 C CA . HIS A 1 357 ? 5.367 -2.363 -4.031 1.00 96.25 357 HIS A CA 1
ATOM 2704 C C . HIS A 1 357 ? 6.452 -2.055 -2.987 1.00 96.25 357 HIS A C 1
ATOM 2706 O O . HIS A 1 357 ? 7.413 -2.802 -2.875 1.00 96.25 357 HIS A O 1
ATOM 2712 N N . HIS A 1 358 ? 6.314 -0.974 -2.216 1.00 95.44 358 HIS A N 1
ATOM 2713 C CA . HIS A 1 358 ? 7.269 -0.633 -1.160 1.00 95.44 358 HIS A CA 1
ATOM 2714 C C . HIS A 1 358 ? 7.154 -1.528 0.080 1.00 95.44 358 HIS A C 1
ATOM 2716 O O . HIS A 1 358 ? 8.125 -1.642 0.815 1.00 95.44 358 HIS A O 1
ATOM 2722 N N . ALA A 1 359 ? 6.001 -2.157 0.322 1.00 94.94 359 ALA A N 1
ATOM 2723 C CA . ALA A 1 359 ? 5.763 -2.987 1.508 1.00 94.94 359 ALA A CA 1
ATOM 2724 C C . ALA A 1 359 ? 5.995 -4.492 1.258 1.00 94.94 359 ALA A C 1
ATOM 2726 O O . ALA A 1 359 ? 5.762 -5.304 2.146 1.00 94.94 359 ALA A O 1
ATOM 2727 N N . ALA A 1 360 ? 6.399 -4.870 0.043 1.00 95.75 360 ALA A N 1
ATOM 2728 C CA . ALA A 1 360 ? 6.614 -6.257 -0.356 1.00 95.75 360 ALA A CA 1
ATOM 2729 C C . ALA A 1 360 ? 8.073 -6.688 -0.172 1.00 95.75 360 ALA A C 1
ATOM 2731 O O . ALA A 1 360 ? 8.974 -5.846 -0.225 1.00 95.75 360 ALA A O 1
ATOM 2732 N N . ASP A 1 361 ? 8.306 -7.999 -0.065 1.00 97.25 361 ASP A N 1
ATOM 2733 C CA . ASP A 1 361 ? 9.649 -8.576 -0.157 1.00 97.25 361 ASP A CA 1
ATOM 2734 C C . ASP A 1 361 ? 10.301 -8.163 -1.485 1.00 97.25 361 ASP A C 1
ATOM 2736 O O . ASP A 1 361 ? 11.391 -7.586 -1.493 1.00 97.25 361 ASP A O 1
ATOM 2740 N N . ILE A 1 362 ? 9.581 -8.369 -2.597 1.00 98.06 362 ILE A N 1
ATOM 2741 C CA . ILE A 1 362 ? 9.992 -7.959 -3.946 1.00 98.06 362 ILE A CA 1
ATOM 2742 C C . ILE A 1 362 ?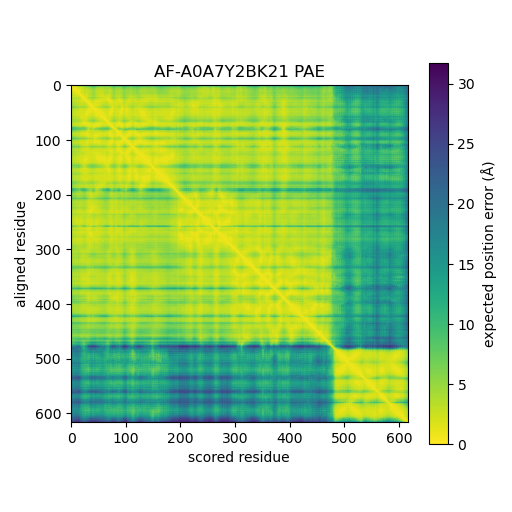 8.896 -7.105 -4.598 1.00 98.06 362 ILE A C 1
ATOM 2744 O O . ILE A 1 362 ? 7.821 -7.570 -4.981 1.00 98.06 362 ILE A O 1
ATOM 2748 N N . GLY A 1 363 ? 9.179 -5.820 -4.747 1.00 97.94 363 GLY A N 1
ATOM 2749 C CA . GLY A 1 363 ? 8.322 -4.834 -5.384 1.00 97.94 363 GLY A CA 1
ATOM 2750 C C . GLY A 1 363 ? 8.770 -4.460 -6.795 1.00 97.94 363 GLY A C 1
ATOM 2751 O O . GLY A 1 363 ? 9.962 -4.378 -7.088 1.00 97.94 363 GLY A O 1
ATOM 2752 N N . PHE A 1 364 ? 7.809 -4.131 -7.656 1.00 98.06 364 PHE A N 1
ATOM 2753 C CA . PHE A 1 364 ? 8.053 -3.621 -9.006 1.00 98.06 364 PHE A CA 1
ATOM 2754 C C . PHE A 1 364 ? 7.328 -2.295 -9.221 1.00 98.06 364 PHE A C 1
ATOM 2756 O O . PHE A 1 364 ? 6.119 -2.198 -8.994 1.00 98.06 364 PHE A O 1
ATOM 2763 N N . THR A 1 365 ? 8.044 -1.280 -9.702 1.00 94.75 365 THR A N 1
ATOM 2764 C CA . THR A 1 365 ? 7.456 0.018 -10.063 1.00 94.75 365 THR A CA 1
ATOM 2765 C C . THR A 1 365 ? 7.813 0.412 -11.492 1.00 94.75 365 THR A C 1
ATOM 2767 O O . THR A 1 365 ? 8.988 0.456 -11.860 1.00 94.75 365 THR A O 1
ATOM 2770 N N . GLY A 1 366 ? 6.788 0.624 -12.318 1.00 92.19 366 GLY A N 1
ATOM 2771 C CA . GLY A 1 366 ? 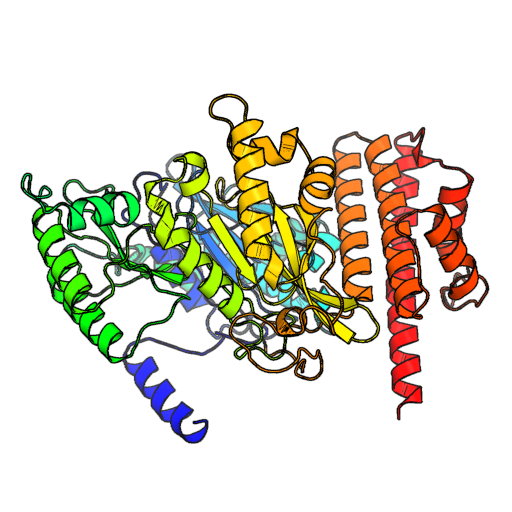6.932 0.885 -13.748 1.00 92.19 366 GLY A CA 1
ATOM 2772 C C . GLY A 1 366 ? 7.642 2.206 -14.031 1.00 92.19 366 GLY A C 1
ATOM 2773 O O . GLY A 1 366 ? 7.315 3.239 -13.442 1.00 92.19 366 GLY A O 1
ATOM 2774 N N . VAL A 1 367 ? 8.621 2.162 -14.934 1.00 86.62 367 VAL A N 1
ATOM 2775 C CA . VAL A 1 367 ? 9.398 3.313 -15.408 1.00 86.62 367 VAL A CA 1
ATOM 2776 C C . VAL A 1 367 ? 9.690 3.176 -16.901 1.00 86.62 367 VAL A C 1
ATOM 2778 O O . VAL A 1 367 ? 9.686 2.081 -17.455 1.00 86.62 367 VAL A O 1
ATOM 2781 N N . SER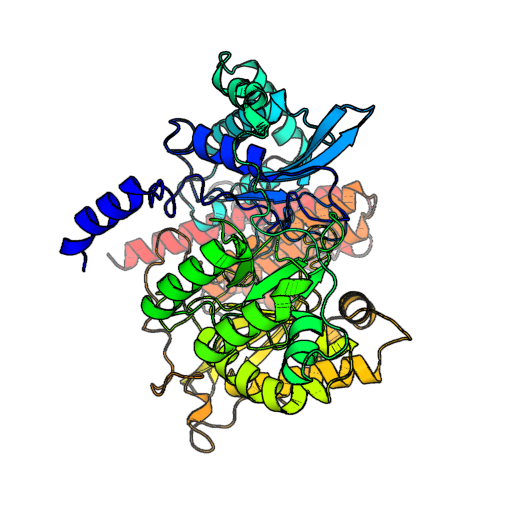 A 1 368 ? 9.994 4.293 -17.556 1.00 84.44 368 SER A N 1
ATOM 2782 C CA . SER A 1 368 ? 10.397 4.316 -18.962 1.00 84.44 368 SER A CA 1
ATOM 2783 C C . SER A 1 368 ? 11.887 4.621 -19.095 1.00 84.44 368 SER A C 1
ATOM 2785 O O . SER A 1 368 ? 12.417 5.476 -18.379 1.00 84.44 368 SER A O 1
ATOM 2787 N N . ARG A 1 369 ? 12.574 3.954 -20.026 1.00 82.62 369 ARG A N 1
ATOM 2788 C CA . ARG A 1 369 ? 13.958 4.274 -20.417 1.00 82.62 369 ARG A CA 1
ATOM 2789 C C . ARG A 1 369 ? 14.042 4.510 -21.916 1.00 82.62 369 ARG A C 1
ATOM 2791 O O . ARG A 1 369 ? 13.211 4.017 -22.670 1.00 82.62 369 ARG A O 1
ATOM 2798 N N . GLN A 1 370 ? 15.049 5.265 -22.344 1.00 78.44 370 GLN A N 1
ATOM 2799 C CA . GLN A 1 370 ? 15.348 5.469 -23.758 1.00 78.44 370 GLN A CA 1
ATOM 2800 C C . GLN A 1 370 ? 16.564 4.632 -24.150 1.00 78.44 370 GLN A C 1
ATOM 2802 O O . GLN A 1 370 ? 17.610 4.743 -23.513 1.00 78.44 370 GLN A O 1
ATOM 2807 N N . VAL A 1 371 ? 16.421 3.796 -25.176 1.00 80.25 371 VAL A N 1
ATOM 2808 C CA . VAL A 1 371 ? 17.475 2.914 -25.693 1.00 80.25 371 VAL A CA 1
ATOM 2809 C C . VAL A 1 371 ? 17.467 2.992 -27.214 1.00 80.25 371 VAL A C 1
ATOM 2811 O O . VAL A 1 371 ? 16.438 2.746 -27.838 1.00 80.25 371 VAL A O 1
ATOM 2814 N N . GLY A 1 372 ? 18.597 3.378 -27.815 1.00 77.44 372 GLY A N 1
ATOM 2815 C CA . GLY A 1 372 ? 18.703 3.515 -29.275 1.00 77.44 372 GLY A CA 1
ATOM 2816 C C . GLY A 1 372 ? 17.680 4.493 -29.868 1.00 77.44 372 GLY A C 1
ATOM 2817 O O . GLY A 1 372 ? 17.118 4.237 -30.923 1.00 77.44 372 GLY A O 1
ATOM 2818 N N . GLY A 1 373 ? 17.355 5.572 -29.146 1.00 78.25 373 GLY A N 1
ATOM 2819 C CA . GLY A 1 373 ? 16.345 6.554 -29.557 1.00 78.25 373 GLY A CA 1
ATOM 2820 C C . GLY A 1 373 ? 14.890 6.151 -29.281 1.00 78.25 373 GLY A C 1
ATOM 2821 O O . GLY A 1 373 ? 14.037 7.035 -29.233 1.00 78.25 373 GLY A O 1
ATOM 2822 N N . ARG A 1 374 ? 14.602 4.877 -28.993 1.00 86.06 374 ARG A N 1
ATOM 2823 C CA . ARG A 1 374 ? 13.251 4.366 -28.703 1.00 86.06 374 ARG A CA 1
ATOM 2824 C C . ARG A 1 374 ? 12.970 4.309 -27.205 1.00 86.06 374 ARG A C 1
ATOM 2826 O O . ARG A 1 374 ? 13.888 4.160 -26.397 1.00 86.06 374 ARG A O 1
ATOM 2833 N N . LYS A 1 375 ? 11.700 4.422 -26.815 1.00 86.81 375 LYS A N 1
ATOM 2834 C CA . LYS A 1 375 ? 11.276 4.210 -25.424 1.00 86.81 375 LYS A CA 1
ATOM 2835 C C . LYS A 1 375 ? 11.083 2.714 -25.167 1.00 86.81 375 LYS A C 1
ATOM 2837 O O . LYS A 1 375 ? 10.586 1.999 -26.026 1.00 86.81 375 LYS A O 1
ATOM 2842 N N . VAL A 1 376 ? 11.468 2.258 -23.979 1.00 91.00 376 VAL A N 1
ATOM 2843 C CA . VAL A 1 376 ? 11.429 0.847 -23.575 1.00 91.00 376 VAL A CA 1
ATOM 2844 C C . VAL A 1 376 ? 10.777 0.725 -22.196 1.00 91.00 376 VAL A C 1
ATOM 2846 O O . VAL A 1 376 ? 11.220 1.423 -21.269 1.00 91.00 376 VAL A O 1
ATOM 2849 N N . PRO A 1 377 ? 9.789 -0.170 -22.011 1.00 94.38 377 PRO A N 1
ATOM 2850 C CA . PRO A 1 377 ? 9.167 -0.401 -20.716 1.00 94.38 377 PRO A CA 1
ATOM 2851 C C . PRO A 1 377 ? 10.160 -1.068 -19.767 1.00 94.38 377 PRO A C 1
ATOM 2853 O O . PRO A 1 377 ? 10.794 -2.076 -20.087 1.00 94.38 377 PRO A O 1
ATOM 2856 N N . HIS A 1 378 ? 10.298 -0.500 -18.579 1.00 94.12 378 HIS A N 1
ATOM 2857 C CA . HIS A 1 378 ? 11.140 -1.018 -17.511 1.00 94.12 378 HIS A CA 1
ATOM 2858 C C . HIS A 1 378 ? 10.341 -1.101 -16.213 1.00 94.12 378 HIS A C 1
ATOM 2860 O O . HIS A 1 378 ? 9.299 -0.459 -16.048 1.00 94.12 378 HIS A O 1
ATOM 2866 N N . PHE A 1 379 ? 10.873 -1.851 -15.256 1.00 96.06 379 PHE A N 1
ATOM 2867 C CA . PHE A 1 379 ? 10.494 -1.719 -13.858 1.00 96.06 379 PHE A CA 1
ATOM 2868 C C . PHE A 1 379 ? 11.741 -1.465 -13.021 1.00 96.06 379 PHE A C 1
ATOM 2870 O O . PHE A 1 379 ? 12.783 -2.094 -13.208 1.00 96.06 379 PHE A O 1
ATOM 2877 N N . ASN A 1 380 ? 11.627 -0.535 -12.082 1.00 94.75 380 ASN A N 1
ATOM 2878 C CA . ASN A 1 380 ? 12.520 -0.493 -10.939 1.00 94.75 380 ASN A CA 1
ATOM 2879 C C . ASN A 1 380 ? 12.140 -1.638 -9.994 1.00 94.75 380 ASN A C 1
ATOM 2881 O O . ASN A 1 380 ? 10.965 -1.793 -9.650 1.00 94.75 380 ASN A O 1
ATOM 2885 N N . ILE A 1 381 ? 13.139 -2.401 -9.560 1.00 97.06 381 ILE A N 1
ATOM 2886 C CA . ILE A 1 381 ? 13.000 -3.430 -8.530 1.00 97.06 381 ILE A CA 1
ATOM 2887 C C . ILE A 1 381 ? 13.206 -2.783 -7.163 1.00 97.06 381 ILE A C 1
ATOM 2889 O O . ILE A 1 381 ? 14.161 -2.026 -6.966 1.00 97.06 381 ILE A O 1
ATOM 2893 N N . VAL A 1 382 ? 12.310 -3.092 -6.233 1.00 96.12 382 VAL A N 1
ATOM 2894 C CA . VAL A 1 382 ? 12.281 -2.618 -4.849 1.00 96.12 382 VAL A CA 1
ATOM 2895 C C . VAL A 1 382 ? 12.414 -3.835 -3.938 1.00 96.12 382 VAL A C 1
ATOM 2897 O O . VAL A 1 382 ? 11.606 -4.743 -4.063 1.00 96.12 382 VAL A O 1
ATOM 2900 N N . LEU A 1 383 ? 13.415 -3.894 -3.058 1.00 96.69 383 LEU A N 1
ATOM 2901 C CA . LEU A 1 383 ? 13.681 -5.087 -2.237 1.00 96.69 383 LEU A CA 1
ATOM 2902 C C . LEU A 1 383 ? 13.645 -4.792 -0.742 1.00 96.69 383 LEU A C 1
ATOM 2904 O O . LEU A 1 383 ? 14.164 -3.762 -0.309 1.00 96.69 383 LEU A O 1
ATOM 2908 N N . GLY A 1 384 ? 13.106 -5.735 0.030 1.00 94.94 384 GLY A N 1
ATOM 2909 C CA . GLY A 1 384 ? 13.230 -5.764 1.488 1.00 94.94 384 GLY A CA 1
ATOM 2910 C C . GLY A 1 384 ? 12.164 -4.974 2.245 1.00 94.94 384 GLY A C 1
ATOM 2911 O O . GLY A 1 384 ? 12.419 -4.559 3.369 1.00 94.94 384 GLY A O 1
ATOM 2912 N N . GLY A 1 385 ? 10.985 -4.747 1.657 1.00 95.31 385 GLY A N 1
ATOM 2913 C CA . GLY A 1 385 ? 9.849 -4.233 2.420 1.00 95.31 385 GLY A CA 1
ATOM 2914 C C . GLY A 1 385 ? 9.417 -5.246 3.479 1.00 95.31 385 GLY A C 1
ATOM 2915 O O . GLY A 1 385 ? 9.379 -6.451 3.220 1.00 95.31 385 GLY A O 1
ATOM 2916 N N . GLN A 1 386 ? 9.107 -4.769 4.681 1.00 92.25 386 GLN A N 1
ATOM 2917 C CA . GLN A 1 386 ? 8.707 -5.618 5.796 1.00 92.25 386 GLN A CA 1
ATOM 2918 C C . GLN A 1 386 ? 7.196 -5.541 5.974 1.00 92.25 386 GLN A C 1
ATOM 2920 O O . GLN A 1 386 ? 6.699 -4.495 6.355 1.00 92.25 386 GLN A O 1
ATOM 2925 N N . TRP A 1 387 ? 6.475 -6.637 5.723 1.00 91.19 387 TRP A N 1
ATOM 2926 C CA . TRP A 1 387 ? 5.012 -6.707 5.885 1.00 91.19 387 TRP A CA 1
ATOM 2927 C C . TRP A 1 387 ? 4.572 -6.850 7.351 1.00 91.19 387 TRP A C 1
ATOM 2929 O O . TRP A 1 387 ? 3.527 -6.339 7.753 1.00 91.19 387 TRP A O 1
ATOM 2939 N N . THR A 1 388 ? 5.376 -7.548 8.158 1.00 91.75 388 THR A N 1
ATOM 2940 C CA . THR A 1 388 ? 5.151 -7.728 9.600 1.00 91.75 388 THR A CA 1
ATOM 2941 C C . THR A 1 388 ? 5.274 -6.405 10.357 1.00 91.75 388 THR A C 1
ATOM 2943 O O . THR A 1 388 ? 5.705 -5.393 9.796 1.00 91.75 388 THR A O 1
ATOM 2946 N N . GLU A 1 389 ? 4.863 -6.394 11.630 1.00 91.88 389 GLU A N 1
ATOM 2947 C CA . GLU A 1 389 ? 4.968 -5.205 12.495 1.00 91.88 389 GLU A CA 1
ATOM 2948 C C . GLU A 1 389 ? 4.311 -3.953 11.861 1.00 91.88 389 GLU A C 1
ATOM 2950 O O . GLU A 1 389 ? 4.809 -2.832 11.910 1.00 91.88 389 GLU A O 1
ATOM 2955 N N . ASN A 1 390 ? 3.167 -4.169 11.213 1.00 93.50 390 ASN A N 1
ATOM 2956 C CA . ASN A 1 390 ? 2.294 -3.170 10.584 1.00 93.50 390 ASN A CA 1
ATOM 2957 C C . ASN A 1 390 ? 2.903 -2.421 9.400 1.00 93.50 390 ASN A C 1
ATOM 2959 O O . ASN A 1 390 ? 2.525 -1.281 9.155 1.00 93.50 390 ASN A O 1
ATOM 2963 N N . ALA A 1 391 ? 3.746 -3.089 8.617 1.00 92.38 391 ALA A N 1
ATOM 2964 C CA . ALA A 1 391 ? 4.585 -2.484 7.591 1.00 92.38 391 ALA A CA 1
ATOM 2965 C C . ALA A 1 391 ? 5.702 -1.603 8.176 1.00 92.38 391 ALA A C 1
ATOM 2967 O O . ALA A 1 391 ? 5.789 -0.405 7.901 1.00 92.38 391 ALA A O 1
ATOM 2968 N N . LYS A 1 392 ? 6.537 -2.201 9.034 1.00 88.31 392 LYS A N 1
ATOM 2969 C CA . LYS A 1 392 ? 7.579 -1.497 9.801 1.00 88.31 392 LYS A CA 1
ATOM 2970 C C . LYS A 1 392 ? 8.628 -0.790 8.953 1.00 88.31 392 LYS A C 1
ATOM 2972 O O . LYS A 1 392 ? 9.152 0.228 9.387 1.00 88.31 392 LYS A O 1
ATOM 2977 N N . SER A 1 393 ? 8.959 -1.330 7.784 1.00 90.31 393 SER A N 1
ATOM 2978 C CA . SER A 1 393 ? 9.965 -0.749 6.897 1.00 90.31 393 SER A CA 1
ATOM 2979 C C . SER A 1 393 ? 9.618 -0.972 5.429 1.00 90.31 393 SER A C 1
ATOM 2981 O O . SER A 1 393 ? 8.856 -1.875 5.067 1.00 90.31 393 SER A O 1
ATOM 2983 N N . TYR A 1 394 ? 10.172 -0.116 4.573 1.00 93.44 394 TYR A N 1
ATOM 2984 C CA . TYR A 1 394 ? 9.898 -0.105 3.143 1.00 93.44 394 TYR A CA 1
ATOM 2985 C C . TYR A 1 394 ? 11.118 -0.533 2.338 1.00 93.44 394 TYR A C 1
ATOM 2987 O O . TYR A 1 394 ? 12.256 -0.220 2.683 1.00 93.44 394 TYR A O 1
ATOM 2995 N N . GLY A 1 395 ? 10.868 -1.211 1.223 1.00 90.69 395 GLY A N 1
ATOM 2996 C CA . GLY A 1 395 ? 11.921 -1.724 0.368 1.00 90.69 395 GLY A CA 1
ATOM 2997 C C . GLY A 1 395 ? 12.694 -0.633 -0.375 1.00 90.69 395 GLY A C 1
ATOM 2998 O O . GLY A 1 395 ? 12.186 0.450 -0.690 1.00 90.69 395 GLY A O 1
ATOM 2999 N N . LEU A 1 396 ? 13.935 -0.967 -0.717 1.00 83.56 396 LEU A N 1
ATOM 3000 C CA . LEU A 1 396 ? 14.893 -0.096 -1.386 1.00 83.56 396 LEU A CA 1
ATOM 3001 C C . LEU A 1 396 ? 14.887 -0.335 -2.894 1.00 83.56 396 LEU A C 1
ATOM 3003 O O . LEU A 1 396 ? 15.007 -1.468 -3.353 1.00 83.56 396 LEU A O 1
ATOM 3007 N N . VAL A 1 397 ? 14.839 0.736 -3.689 1.00 86.38 397 VAL A N 1
ATOM 3008 C CA . VAL A 1 397 ? 15.002 0.636 -5.149 1.00 86.38 397 VAL A CA 1
ATOM 3009 C C . VAL A 1 397 ? 16.430 0.196 -5.472 1.00 86.38 397 VAL A C 1
ATOM 3011 O O . VAL A 1 397 ? 17.360 0.966 -5.224 1.00 86.38 397 VAL A O 1
ATOM 3014 N N . VAL A 1 398 ? 16.633 -0.984 -6.058 1.00 86.75 398 VAL A N 1
ATOM 3015 C CA . VAL A 1 398 ? 17.974 -1.535 -6.341 1.00 86.75 398 VAL A CA 1
ATOM 3016 C C . VAL A 1 398 ? 18.439 -1.324 -7.782 1.00 86.75 398 VAL A C 1
ATOM 3018 O O . VAL A 1 398 ? 19.627 -1.095 -8.005 1.00 86.75 398 VAL A O 1
ATOM 3021 N N . GLY A 1 399 ? 17.529 -1.279 -8.755 1.00 81.12 399 GLY A N 1
ATOM 3022 C CA . GLY A 1 399 ? 17.877 -1.038 -10.157 1.00 81.12 399 GLY A CA 1
ATOM 3023 C C . GLY A 1 399 ? 16.675 -1.088 -11.092 1.00 81.12 399 GLY A C 1
ATOM 3024 O O . GLY A 1 399 ? 15.631 -1.616 -10.724 1.00 81.12 399 GLY A O 1
ATOM 3025 N N . ALA A 1 400 ? 16.842 -0.532 -12.295 1.00 88.00 400 ALA A N 1
ATOM 3026 C CA . ALA A 1 400 ? 15.861 -0.609 -13.374 1.00 88.00 400 ALA A CA 1
ATOM 3027 C C . ALA A 1 400 ? 16.240 -1.737 -14.333 1.00 88.00 400 ALA A C 1
ATOM 3029 O O . ALA A 1 400 ? 17.394 -1.816 -14.747 1.00 88.00 400 ALA A O 1
ATOM 3030 N N . VAL A 1 401 ? 15.272 -2.555 -14.722 1.00 95.19 401 VAL A N 1
ATOM 3031 C CA . VAL A 1 401 ? 15.450 -3.651 -15.683 1.00 95.19 401 VAL A CA 1
ATOM 3032 C C . VAL A 1 401 ? 14.322 -3.624 -16.717 1.00 95.19 401 VAL A C 1
ATOM 3034 O O . VAL A 1 401 ? 13.202 -3.227 -16.368 1.00 95.19 401 VAL A O 1
ATOM 3037 N N . PRO A 1 402 ? 14.587 -4.000 -17.983 1.00 97.06 402 PRO A N 1
ATOM 3038 C CA . PRO A 1 402 ? 13.551 -4.107 -19.002 1.00 97.06 402 PRO A CA 1
ATOM 3039 C C . PRO A 1 402 ? 12.428 -5.027 -18.533 1.00 97.06 402 PRO A C 1
ATOM 3041 O O . PRO A 1 402 ? 12.690 -6.051 -17.902 1.00 97.06 402 PRO A O 1
ATOM 3044 N N . SER A 1 403 ? 11.183 -4.692 -18.873 1.00 96.44 403 SER A N 1
ATOM 3045 C CA . SER A 1 403 ? 9.999 -5.459 -18.455 1.00 96.44 403 SER A CA 1
ATOM 3046 C C . SER A 1 403 ? 10.136 -6.956 -18.779 1.00 96.44 403 SER A C 1
ATOM 3048 O O . SER A 1 403 ? 9.859 -7.815 -17.938 1.00 96.44 403 SER A O 1
ATOM 3050 N N . LYS A 1 404 ? 10.679 -7.288 -19.960 1.00 97.00 404 LYS A N 1
ATOM 3051 C CA . LYS A 1 404 ? 10.906 -8.675 -20.399 1.00 97.00 404 LYS A CA 1
ATOM 3052 C C . LYS A 1 404 ? 11.950 -9.446 -19.579 1.00 97.00 404 LYS A C 1
ATOM 3054 O O . LYS A 1 404 ? 11.872 -10.668 -19.517 1.00 97.00 404 LYS A O 1
ATOM 3059 N N . ASN A 1 405 ? 12.851 -8.750 -18.882 1.00 97.88 405 ASN A N 1
ATOM 3060 C CA . ASN A 1 405 ? 13.885 -9.354 -18.036 1.00 97.88 405 ASN A CA 1
ATOM 3061 C C . ASN A 1 405 ? 13.448 -9.575 -16.586 1.00 97.88 405 ASN A C 1
ATOM 3063 O O . ASN A 1 405 ? 14.188 -10.195 -15.826 1.00 97.88 405 ASN A O 1
ATOM 3067 N N . ILE A 1 406 ? 12.263 -9.108 -16.179 1.00 98.12 406 ILE A N 1
ATOM 3068 C CA . ILE A 1 406 ? 11.811 -9.253 -14.789 1.00 98.12 406 ILE A CA 1
ATOM 3069 C C . ILE A 1 406 ? 11.725 -10.715 -14.328 1.00 98.12 406 ILE A C 1
ATOM 3071 O O . ILE A 1 406 ? 12.202 -10.979 -13.227 1.00 98.12 406 ILE A O 1
ATOM 3075 N N . PRO A 1 407 ? 11.211 -11.682 -15.118 1.00 97.56 407 PRO A N 1
ATOM 3076 C CA . PRO A 1 407 ? 11.255 -13.088 -14.716 1.00 97.56 407 PRO A CA 1
ATOM 3077 C C . PRO A 1 407 ? 12.673 -13.561 -14.379 1.00 97.56 407 PRO A C 1
ATOM 3079 O O . PRO A 1 407 ? 12.883 -14.160 -13.329 1.00 97.56 407 PRO A O 1
ATOM 3082 N N . LYS A 1 408 ? 13.665 -13.189 -15.202 1.00 97.81 408 LYS A N 1
ATOM 3083 C CA . LYS A 1 408 ? 15.065 -13.521 -14.924 1.00 97.81 408 LYS A CA 1
ATOM 3084 C C . LYS A 1 408 ? 15.605 -12.788 -13.695 1.00 97.81 408 LYS A C 1
ATOM 3086 O O . LYS A 1 408 ? 16.409 -13.340 -12.954 1.00 97.81 408 LYS A O 1
ATOM 3091 N N . ALA A 1 409 ? 15.163 -11.556 -13.454 1.00 98.12 409 ALA A N 1
ATOM 3092 C CA . ALA A 1 409 ? 15.533 -10.823 -12.251 1.00 98.12 409 ALA A CA 1
ATOM 3093 C C . ALA A 1 409 ? 15.038 -11.527 -10.980 1.00 98.12 409 ALA A C 1
ATOM 3095 O O . ALA A 1 409 ? 15.799 -11.621 -10.023 1.00 98.12 409 ALA A O 1
ATOM 3096 N N . VAL A 1 410 ? 13.800 -12.039 -10.980 1.00 98.00 410 VAL A N 1
ATOM 3097 C CA . VAL A 1 410 ? 13.248 -12.809 -9.852 1.00 98.00 410 VAL A CA 1
ATOM 3098 C C . VAL A 1 410 ? 14.098 -14.048 -9.592 1.00 98.00 410 VAL A C 1
ATOM 3100 O O . VAL A 1 410 ? 14.531 -14.224 -8.459 1.00 98.00 410 VAL A O 1
ATOM 3103 N N . GLU A 1 411 ? 14.418 -14.831 -10.630 1.00 97.19 411 GLU A N 1
ATOM 3104 C CA . GLU A 1 411 ? 15.317 -15.991 -10.514 1.00 97.19 411 GLU A CA 1
ATOM 3105 C C . GLU A 1 411 ? 16.641 -15.601 -9.844 1.00 97.19 411 GLU A C 1
ATOM 3107 O O . GLU A 1 411 ? 16.946 -16.108 -8.770 1.00 97.19 411 GLU A O 1
ATOM 3112 N N . LEU A 1 412 ? 17.367 -14.620 -10.399 1.00 97.94 412 LEU A N 1
ATOM 3113 C CA . LEU A 1 412 ? 18.672 -14.188 -9.881 1.00 97.94 412 LEU A CA 1
ATOM 3114 C C . LEU A 1 412 ? 18.608 -13.692 -8.429 1.00 97.94 412 LEU A C 1
ATOM 3116 O O . LEU A 1 412 ? 19.513 -13.959 -7.643 1.00 97.94 412 LEU A O 1
ATOM 3120 N N . ILE A 1 413 ? 17.551 -12.961 -8.066 1.00 97.69 413 ILE A N 1
ATOM 3121 C CA . ILE A 1 413 ? 17.351 -12.466 -6.698 1.00 97.69 413 ILE A CA 1
ATOM 3122 C C . ILE A 1 413 ? 17.117 -13.634 -5.738 1.00 97.69 413 ILE A C 1
ATOM 3124 O O . ILE A 1 413 ? 17.718 -13.670 -4.666 1.00 97.69 413 ILE A O 1
ATOM 3128 N N . THR A 1 414 ? 16.257 -14.581 -6.115 1.00 97.12 414 THR A N 1
ATOM 3129 C CA . THR A 1 414 ? 15.925 -15.736 -5.269 1.00 97.12 414 THR A CA 1
ATOM 3130 C C . THR A 1 414 ? 17.080 -16.730 -5.159 1.00 97.12 414 THR A C 1
ATOM 3132 O O . THR A 1 414 ? 17.345 -17.217 -4.066 1.00 97.12 414 THR A O 1
ATOM 3135 N N . GLU A 1 415 ? 17.824 -16.969 -6.242 1.00 96.75 415 GLU A N 1
ATOM 3136 C CA . GLU A 1 415 ? 19.035 -17.797 -6.249 1.00 96.75 415 GLU A CA 1
ATOM 3137 C C . GLU A 1 415 ? 20.110 -17.198 -5.340 1.00 96.75 415 GLU A C 1
ATOM 3139 O O . GLU A 1 415 ? 20.678 -17.904 -4.510 1.00 96.75 415 GLU A O 1
ATOM 3144 N N . HIS A 1 416 ? 20.350 -15.886 -5.443 1.00 97.25 416 HIS A N 1
ATOM 3145 C CA . HIS A 1 416 ? 21.315 -15.198 -4.587 1.00 97.25 416 HIS A CA 1
ATOM 3146 C C . HIS A 1 416 ? 20.893 -15.219 -3.114 1.00 97.25 416 HIS A C 1
ATOM 3148 O O . HIS A 1 416 ? 21.726 -15.460 -2.245 1.00 97.25 416 HIS A O 1
ATOM 3154 N N . TYR A 1 417 ? 19.598 -15.036 -2.829 1.00 97.44 417 TYR A N 1
ATOM 3155 C CA . TYR A 1 417 ? 19.072 -15.182 -1.472 1.00 97.44 417 TYR A CA 1
ATOM 3156 C C . TYR A 1 417 ? 19.328 -16.581 -0.910 1.00 97.44 417 TYR A C 1
ATOM 3158 O O . TYR A 1 417 ? 19.848 -16.707 0.192 1.00 97.44 417 TYR A O 1
ATOM 3166 N N . LEU A 1 418 ? 19.019 -17.637 -1.661 1.00 96.75 418 LEU A N 1
ATOM 3167 C CA . LEU A 1 418 ? 19.231 -19.004 -1.186 1.00 96.75 418 LEU A CA 1
ATOM 3168 C C . LEU A 1 418 ? 20.709 -19.369 -1.030 1.00 96.75 418 LEU A C 1
ATOM 3170 O O . LEU A 1 418 ? 21.045 -20.115 -0.113 1.00 96.75 418 LEU A O 1
ATOM 3174 N N . ALA A 1 419 ? 21.576 -18.860 -1.905 1.00 96.38 419 ALA A N 1
ATOM 3175 C CA . ALA A 1 419 ? 23.006 -19.142 -1.861 1.00 96.38 419 ALA A CA 1
ATOM 3176 C C . ALA A 1 419 ? 23.699 -18.490 -0.655 1.00 96.38 419 ALA A C 1
ATOM 3178 O O . ALA A 1 419 ? 24.555 -19.121 -0.036 1.00 96.38 419 ALA A O 1
ATOM 3179 N N . ASP A 1 420 ? 23.307 -17.257 -0.316 1.00 95.50 420 ASP A N 1
ATOM 3180 C CA . ASP A 1 420 ? 24.055 -16.416 0.623 1.00 95.50 420 ASP A CA 1
ATOM 3181 C C . ASP A 1 420 ? 23.291 -16.113 1.929 1.00 95.50 420 ASP A C 1
ATOM 3183 O O . ASP A 1 420 ? 23.794 -15.348 2.765 1.00 95.50 420 ASP A O 1
ATOM 3187 N N . ARG A 1 421 ? 22.087 -16.681 2.135 1.00 95.31 421 ARG A N 1
ATOM 3188 C CA . ARG A 1 421 ? 21.355 -16.572 3.414 1.00 95.31 421 ARG A CA 1
ATOM 3189 C C . ARG A 1 421 ? 22.079 -17.302 4.541 1.00 95.31 421 ARG A C 1
ATOM 3191 O O . ARG A 1 421 ? 22.618 -18.395 4.362 1.00 95.31 421 ARG A O 1
ATOM 3198 N N . GLU A 1 422 ? 22.028 -16.725 5.734 1.00 94.50 422 GLU A N 1
ATOM 3199 C CA . GLU A 1 422 ? 22.631 -17.313 6.932 1.00 94.50 422 GLU A CA 1
ATOM 3200 C C . GLU A 1 422 ? 21.564 -18.018 7.789 1.00 94.50 422 GLU A C 1
ATOM 3202 O O . GLU A 1 422 ? 20.763 -17.381 8.467 1.00 94.50 422 GLU A O 1
ATOM 3207 N N . GLY A 1 423 ? 21.536 -19.355 7.780 1.00 91.69 423 GLY A N 1
ATOM 3208 C CA . GLY A 1 423 ? 20.562 -20.131 8.562 1.00 91.69 423 GLY A CA 1
ATOM 3209 C C . GLY A 1 423 ? 19.109 -19.851 8.153 1.00 91.69 423 GLY A C 1
ATOM 3210 O O . GLY A 1 423 ? 18.769 -19.946 6.976 1.00 91.69 423 GLY A O 1
ATOM 3211 N N . GLU A 1 424 ? 18.267 -19.492 9.127 1.00 90.81 424 GLU A N 1
ATOM 3212 C CA . GLU A 1 424 ? 16.839 -19.157 8.948 1.00 90.81 424 GLU A CA 1
ATOM 3213 C C . GLU A 1 424 ? 16.609 -17.648 8.713 1.00 90.81 424 GLU A C 1
ATOM 3215 O O . GLU A 1 424 ? 15.570 -17.088 9.070 1.00 90.81 424 GLU A O 1
ATOM 3220 N N . GLU A 1 425 ? 17.608 -16.948 8.173 1.00 94.62 425 GLU A N 1
ATOM 3221 C CA . GLU A 1 425 ? 17.538 -15.514 7.900 1.00 94.62 425 GLU A CA 1
ATOM 3222 C C . GLU A 1 425 ? 16.374 -15.171 6.955 1.00 94.62 425 GLU A C 1
ATOM 3224 O O . GLU A 1 425 ? 16.249 -15.707 5.849 1.00 94.62 425 GLU A O 1
ATOM 3229 N N . SER A 1 426 ? 15.528 -14.225 7.377 1.00 93.69 426 SER A N 1
ATOM 3230 C CA . SER A 1 426 ? 14.436 -13.721 6.544 1.00 93.69 426 SER A CA 1
ATOM 3231 C C . SER A 1 426 ? 14.965 -12.929 5.351 1.00 93.69 426 SER A C 1
ATOM 3233 O O . SER A 1 426 ? 16.052 -12.351 5.390 1.00 93.69 426 SER A O 1
ATOM 3235 N N . PHE A 1 427 ? 14.160 -12.821 4.296 1.00 95.44 427 PHE A N 1
ATOM 3236 C CA . PHE A 1 427 ? 14.531 -12.030 3.127 1.00 95.44 427 PHE A CA 1
ATOM 3237 C C . PHE A 1 427 ? 14.844 -10.571 3.490 1.00 95.44 427 PHE A C 1
ATOM 3239 O O . PHE A 1 427 ? 15.824 -10.014 3.012 1.00 95.44 427 PHE A O 1
ATOM 3246 N N . GLN A 1 428 ? 14.076 -9.949 4.388 1.00 94.00 428 GLN A N 1
ATOM 3247 C CA . GLN A 1 428 ? 14.336 -8.579 4.846 1.00 94.00 428 GLN A CA 1
ATOM 3248 C C . GLN A 1 428 ? 15.690 -8.449 5.548 1.00 94.00 428 GLN A C 1
ATOM 3250 O O . GLN A 1 428 ? 16.433 -7.510 5.259 1.00 94.00 428 GLN A O 1
ATOM 3255 N N . ALA A 1 429 ? 16.015 -9.384 6.447 1.00 93.88 429 ALA A N 1
ATOM 3256 C CA . ALA A 1 429 ? 17.297 -9.394 7.146 1.00 93.88 429 ALA A CA 1
ATOM 3257 C C . ALA A 1 429 ? 18.459 -9.581 6.157 1.00 93.88 429 ALA A C 1
ATOM 3259 O O . ALA A 1 429 ? 19.425 -8.816 6.200 1.00 93.88 429 ALA A O 1
ATOM 3260 N N . PHE A 1 430 ? 18.293 -10.480 5.183 1.00 96.12 430 PHE A N 1
ATOM 3261 C CA . PHE A 1 430 ? 19.242 -10.681 4.092 1.00 96.12 430 PHE A CA 1
ATOM 3262 C C . PHE A 1 430 ? 19.479 -9.399 3.283 1.00 96.12 430 PHE A C 1
ATOM 3264 O O . PHE A 1 430 ? 20.624 -8.980 3.097 1.00 96.12 430 PHE A O 1
ATOM 3271 N N . ILE A 1 431 ? 18.410 -8.719 2.846 1.00 95.12 431 ILE A N 1
ATOM 3272 C CA . ILE A 1 431 ? 18.521 -7.447 2.113 1.00 95.12 431 ILE A CA 1
ATOM 3273 C C . ILE A 1 431 ? 19.232 -6.381 2.954 1.00 95.12 431 ILE A C 1
ATOM 3275 O O . ILE A 1 431 ? 20.059 -5.641 2.415 1.00 95.12 431 ILE A O 1
ATOM 3279 N N . ALA A 1 432 ? 18.934 -6.297 4.253 1.00 91.38 432 ALA A N 1
ATOM 3280 C CA . ALA A 1 432 ? 19.568 -5.340 5.156 1.00 91.38 432 ALA A CA 1
ATOM 3281 C C . ALA A 1 432 ? 21.072 -5.614 5.334 1.00 91.38 432 ALA A C 1
ATOM 3283 O O . ALA A 1 432 ? 21.864 -4.670 5.314 1.00 91.38 432 ALA A O 1
ATOM 3284 N N . ARG A 1 433 ? 21.472 -6.888 5.451 1.00 94.56 433 ARG A N 1
ATOM 3285 C CA . ARG A 1 433 ? 22.871 -7.315 5.614 1.00 94.56 433 ARG A CA 1
ATOM 3286 C C . ARG A 1 433 ? 23.691 -7.138 4.337 1.00 94.56 433 ARG A C 1
ATOM 3288 O O . ARG A 1 433 ? 24.772 -6.554 4.370 1.00 94.56 433 ARG A O 1
ATOM 3295 N N . VAL A 1 434 ? 23.181 -7.629 3.211 1.00 92.31 434 VAL A N 1
ATOM 3296 C CA . VAL A 1 434 ? 23.889 -7.636 1.919 1.00 92.31 434 VAL A CA 1
ATOM 3297 C C . VAL A 1 434 ? 23.877 -6.255 1.259 1.00 92.31 434 VAL A C 1
ATOM 3299 O O . VAL A 1 434 ? 24.868 -5.797 0.682 1.00 92.31 434 VAL A O 1
ATOM 3302 N N . GLY A 1 435 ? 22.752 -5.553 1.372 1.00 84.06 435 GLY A N 1
ATOM 3303 C CA . GLY A 1 435 ? 22.599 -4.185 0.913 1.00 84.06 435 GLY A CA 1
ATOM 3304 C C . GLY A 1 435 ? 22.465 -4.018 -0.605 1.00 84.06 435 GLY A C 1
ATOM 3305 O O . GLY A 1 435 ? 22.810 -4.849 -1.445 1.00 84.06 435 GLY A O 1
ATOM 3306 N N . LYS A 1 436 ? 21.981 -2.836 -0.987 1.00 83.19 436 LYS A N 1
ATOM 3307 C CA . LYS A 1 436 ? 21.640 -2.467 -2.372 1.00 83.19 436 LYS A CA 1
ATOM 3308 C C . LYS A 1 436 ? 22.799 -2.558 -3.375 1.00 83.19 436 LYS A C 1
ATOM 3310 O O . LYS A 1 436 ? 22.559 -2.717 -4.573 1.00 83.19 436 LYS A O 1
ATOM 3315 N N . ARG A 1 437 ? 24.051 -2.390 -2.934 1.00 83.00 437 ARG A N 1
ATOM 3316 C CA . ARG A 1 437 ? 25.216 -2.403 -3.837 1.00 83.00 437 ARG A CA 1
ATOM 3317 C C . ARG A 1 437 ? 25.422 -3.775 -4.468 1.00 83.00 437 ARG A C 1
ATOM 3319 O O . ARG A 1 437 ? 25.790 -3.822 -5.639 1.00 83.00 437 ARG A O 1
ATOM 3326 N N . GLU A 1 438 ? 25.173 -4.847 -3.727 1.00 90.50 438 GLU A N 1
ATOM 3327 C CA . GLU A 1 438 ? 25.360 -6.200 -4.239 1.00 90.50 438 GLU A CA 1
ATOM 3328 C C . GLU A 1 438 ? 24.283 -6.553 -5.261 1.00 90.50 438 GLU A C 1
ATOM 3330 O O . GLU A 1 438 ? 24.596 -6.921 -6.389 1.00 90.50 438 GLU A O 1
ATOM 3335 N N . PHE A 1 439 ? 23.017 -6.259 -4.960 1.00 89.88 439 PHE A N 1
ATOM 3336 C CA . PHE A 1 439 ? 21.922 -6.486 -5.906 1.00 89.88 439 PHE A CA 1
ATOM 3337 C C . PHE A 1 439 ? 22.045 -5.689 -7.205 1.00 89.88 439 PHE A C 1
ATOM 3339 O O . PHE A 1 439 ? 21.591 -6.137 -8.256 1.00 89.88 439 PHE A O 1
ATOM 3346 N N . ARG A 1 440 ? 22.710 -4.529 -7.187 1.00 86.75 440 ARG A N 1
ATOM 3347 C CA . ARG A 1 440 ? 23.069 -3.837 -8.434 1.00 86.75 440 ARG A CA 1
ATOM 3348 C C . ARG A 1 440 ? 23.996 -4.673 -9.311 1.00 86.75 440 ARG A C 1
ATOM 3350 O O . ARG A 1 440 ? 23.831 -4.631 -10.525 1.00 86.75 440 ARG A O 1
ATOM 3357 N N . LYS A 1 441 ? 24.947 -5.409 -8.725 1.00 91.88 441 LYS A N 1
ATOM 3358 C CA . LYS A 1 441 ? 25.831 -6.324 -9.463 1.00 91.88 441 LYS A CA 1
ATOM 3359 C C . LYS A 1 441 ? 25.058 -7.537 -9.966 1.00 91.88 441 LYS A C 1
ATOM 3361 O O . LYS A 1 441 ? 25.176 -7.850 -11.143 1.00 91.88 441 LYS A O 1
ATOM 3366 N N . VAL A 1 442 ? 24.224 -8.142 -9.113 1.00 94.62 442 VAL A N 1
ATOM 3367 C CA . VAL A 1 442 ? 23.361 -9.284 -9.472 1.00 94.62 442 VAL A CA 1
ATOM 3368 C C . VAL A 1 442 ? 22.491 -8.953 -10.687 1.00 94.62 442 VAL A C 1
ATOM 3370 O O . VAL A 1 442 ? 22.374 -9.749 -11.611 1.00 94.62 442 VAL A O 1
ATOM 3373 N N . LEU A 1 443 ? 21.925 -7.744 -10.730 1.00 94.25 443 LEU A N 1
ATOM 3374 C CA . LEU A 1 443 ? 21.046 -7.316 -11.817 1.00 94.25 443 LEU A CA 1
ATOM 3375 C C . LEU A 1 443 ? 21.790 -6.761 -13.039 1.00 94.25 443 LEU A C 1
ATOM 3377 O O . LEU A 1 443 ? 21.201 -6.710 -14.117 1.00 94.25 443 LEU A O 1
ATOM 3381 N N . ALA A 1 444 ? 23.052 -6.337 -12.909 1.00 91.50 444 ALA A N 1
ATOM 3382 C CA . ALA A 1 444 ? 23.802 -5.665 -13.976 1.00 91.50 444 ALA A CA 1
ATOM 3383 C C . ALA A 1 444 ? 23.773 -6.391 -15.340 1.00 91.50 444 ALA A C 1
ATOM 3385 O O . ALA A 1 444 ? 23.591 -5.698 -16.347 1.00 91.50 444 ALA A O 1
ATOM 3386 N N . PRO A 1 445 ? 23.874 -7.737 -15.419 1.00 95.44 445 PRO A N 1
ATOM 3387 C CA . PRO A 1 445 ? 23.841 -8.455 -16.695 1.00 95.44 445 PRO A CA 1
ATOM 3388 C C . PRO A 1 445 ? 22.529 -8.308 -17.478 1.00 95.44 445 PRO A C 1
ATOM 3390 O O . PRO A 1 445 ? 22.528 -8.490 -18.690 1.00 95.44 445 PRO A O 1
ATOM 3393 N N . ILE A 1 446 ? 21.422 -7.964 -16.811 1.00 96.56 446 ILE A N 1
ATOM 3394 C CA . ILE A 1 446 ? 20.075 -7.940 -17.405 1.00 96.56 446 ILE A CA 1
ATOM 3395 C C . ILE A 1 446 ? 19.459 -6.534 -17.476 1.00 96.56 446 ILE A C 1
ATOM 3397 O O . ILE A 1 446 ? 18.281 -6.390 -17.797 1.00 96.56 446 ILE A O 1
ATOM 3401 N N . GLN A 1 447 ? 20.223 -5.475 -17.185 1.00 91.12 447 GLN A N 1
ATOM 3402 C CA . GLN A 1 447 ? 19.712 -4.092 -17.181 1.00 91.12 447 GLN A CA 1
ATOM 3403 C C . GLN A 1 447 ? 19.548 -3.472 -18.569 1.00 91.12 447 GLN A C 1
ATOM 3405 O O . GLN A 1 447 ? 18.884 -2.443 -18.699 1.00 91.12 447 GLN A O 1
ATOM 3410 N N . LYS A 1 448 ? 20.156 -4.058 -19.602 1.00 91.00 448 LYS A N 1
ATOM 3411 C CA . LYS A 1 448 ? 20.090 -3.540 -20.969 1.00 91.00 448 LYS A CA 1
ATOM 3412 C C . LYS A 1 448 ? 19.228 -4.463 -21.827 1.00 91.00 448 LYS A C 1
ATOM 3414 O O . LYS A 1 448 ? 19.455 -5.671 -21.790 1.00 91.00 448 LYS A O 1
ATOM 3419 N N . PRO A 1 449 ? 18.258 -3.927 -22.585 1.00 93.56 449 PRO A N 1
ATOM 3420 C CA . PRO A 1 449 ? 17.602 -4.707 -23.620 1.00 93.56 449 PRO A CA 1
ATOM 3421 C C . PRO A 1 449 ? 18.556 -4.878 -24.821 1.00 93.56 449 PRO A C 1
ATOM 3423 O O . PRO A 1 449 ? 19.454 -4.043 -25.004 1.00 93.56 449 PRO A O 1
ATOM 3426 N N . PRO A 1 450 ? 18.370 -5.923 -25.642 1.00 94.44 450 PRO A N 1
ATOM 3427 C CA . PRO A 1 450 ? 19.012 -6.014 -26.950 1.00 94.44 450 PRO A CA 1
ATOM 3428 C C . PRO A 1 450 ? 18.560 -4.861 -27.874 1.00 94.44 450 PRO A C 1
ATOM 3430 O O . PRO A 1 450 ? 17.534 -4.224 -27.605 1.00 94.44 450 PRO A O 1
ATOM 3433 N N . PRO A 1 451 ? 19.308 -4.564 -28.955 1.00 93.44 451 PRO A N 1
ATOM 3434 C CA . PRO A 1 451 ? 18.863 -3.652 -30.005 1.00 93.44 451 PRO A CA 1
ATOM 3435 C C . PRO A 1 451 ? 17.498 -4.051 -30.577 1.00 93.44 451 PRO A C 1
ATOM 3437 O O . PRO A 1 451 ? 17.154 -5.232 -30.629 1.00 93.44 451 PRO A O 1
ATOM 3440 N N . TYR A 1 452 ? 16.740 -3.064 -31.061 1.00 93.00 452 TYR A N 1
ATOM 3441 C CA . TYR A 1 452 ? 15.404 -3.287 -31.623 1.00 93.00 452 TYR A CA 1
ATOM 3442 C C . TYR A 1 452 ? 15.421 -4.292 -32.775 1.00 93.00 452 TYR A C 1
ATOM 3444 O O . TYR A 1 452 ? 14.523 -5.115 -32.892 1.00 93.00 452 TYR A O 1
ATOM 3452 N N . GLU A 1 453 ? 16.451 -4.240 -33.611 1.00 94.06 453 GLU A N 1
ATOM 3453 C CA . GLU A 1 453 ? 16.613 -5.102 -34.778 1.00 94.06 453 GLU A CA 1
ATOM 3454 C C . GLU A 1 453 ? 16.908 -6.561 -34.401 1.00 94.06 453 GLU A C 1
ATOM 3456 O O . GLU A 1 453 ? 16.647 -7.457 -35.200 1.00 94.06 453 GLU A O 1
ATOM 3461 N N . GLU A 1 454 ? 17.444 -6.799 -33.200 1.00 95.25 454 GLU A N 1
ATOM 3462 C CA . GLU A 1 454 ? 17.750 -8.135 -32.684 1.00 95.25 454 GLU A CA 1
ATOM 3463 C C . GLU A 1 454 ? 16.529 -8.756 -31.999 1.00 95.25 454 GLU A C 1
ATOM 3465 O O . GLU A 1 454 ? 16.184 -9.903 -32.282 1.00 95.25 454 GLU A O 1
ATOM 3470 N N . ASP A 1 455 ? 15.844 -7.996 -31.138 1.00 95.00 455 ASP A N 1
ATOM 3471 C CA . ASP A 1 455 ? 14.604 -8.450 -30.505 1.00 95.00 455 ASP A CA 1
ATOM 3472 C C . ASP A 1 455 ? 13.619 -7.287 -30.259 1.00 95.00 455 ASP A C 1
ATOM 3474 O O . ASP A 1 455 ? 13.638 -6.635 -29.203 1.00 95.00 455 ASP A O 1
ATOM 3478 N N . PRO A 1 456 ? 12.684 -7.053 -31.201 1.00 93.56 456 PRO A N 1
ATOM 3479 C CA . PRO A 1 456 ? 11.654 -6.027 -31.067 1.00 93.56 456 PRO A CA 1
ATOM 3480 C C . PRO A 1 456 ? 10.727 -6.234 -29.862 1.00 93.56 456 PRO A C 1
ATOM 3482 O O . PRO A 1 456 ? 10.071 -5.286 -29.421 1.00 93.56 456 PRO A O 1
ATOM 3485 N N . SER A 1 457 ? 10.642 -7.447 -29.301 1.00 94.31 457 SER A N 1
ATOM 3486 C CA . SER A 1 457 ? 9.684 -7.751 -28.234 1.00 94.31 457 SER A CA 1
ATOM 3487 C C . SER A 1 457 ? 9.970 -6.983 -26.938 1.00 94.31 457 SER A C 1
ATOM 3489 O O . SER A 1 457 ? 9.033 -6.689 -26.191 1.00 94.31 457 SER A O 1
ATOM 3491 N N . TYR A 1 458 ? 11.222 -6.570 -26.701 1.00 95.56 458 TYR A N 1
ATOM 3492 C CA . TYR A 1 458 ? 11.613 -5.720 -25.567 1.00 95.56 458 TYR A CA 1
ATOM 3493 C C . TYR A 1 458 ? 11.013 -4.319 -25.624 1.00 95.56 458 TYR A C 1
ATOM 3495 O O . TYR A 1 458 ? 10.898 -3.661 -24.592 1.00 95.56 458 TYR A O 1
ATOM 3503 N N . TYR A 1 459 ? 10.602 -3.876 -26.808 1.00 94.88 459 TYR A N 1
ATOM 3504 C CA . TYR A 1 459 ? 10.002 -2.570 -27.059 1.00 94.88 459 TYR A CA 1
ATOM 3505 C C . TYR A 1 459 ? 8.471 -2.643 -27.040 1.00 94.88 459 TYR A C 1
ATOM 3507 O O . TYR A 1 459 ? 7.800 -1.720 -27.478 1.00 94.88 459 TYR A O 1
ATOM 3515 N N . SER A 1 460 ? 7.917 -3.727 -26.498 1.00 93.56 460 SER A N 1
ATOM 3516 C CA . SER A 1 460 ? 6.509 -3.899 -26.137 1.00 93.56 460 SER A CA 1
ATOM 3517 C C . SER A 1 460 ? 6.434 -4.358 -24.680 1.00 93.56 460 SER A C 1
ATOM 3519 O O . SER A 1 460 ? 7.391 -4.930 -24.150 1.00 93.56 460 SER A O 1
ATOM 3521 N N . ASP A 1 461 ? 5.315 -4.118 -24.003 1.00 92.06 461 ASP A N 1
ATOM 3522 C CA . ASP A 1 461 ? 5.157 -4.584 -22.623 1.00 92.06 461 ASP A CA 1
ATOM 3523 C C . ASP A 1 461 ? 4.549 -5.997 -22.560 1.00 92.06 461 ASP A C 1
ATOM 3525 O O . ASP A 1 461 ? 4.172 -6.600 -23.568 1.00 92.06 461 ASP A O 1
ATOM 3529 N N . TRP A 1 462 ? 4.483 -6.594 -21.375 1.00 94.06 462 TRP A N 1
ATOM 3530 C CA . TRP A 1 462 ? 3.742 -7.841 -21.184 1.00 94.06 462 TRP A CA 1
ATOM 3531 C C . TRP A 1 462 ? 2.243 -7.626 -21.407 1.00 94.06 462 TRP A C 1
ATOM 3533 O O . TRP A 1 462 ? 1.670 -6.658 -20.921 1.00 94.06 462 TRP A O 1
ATOM 3543 N N . GLY A 1 463 ? 1.603 -8.533 -22.151 1.00 87.56 463 GLY A N 1
ATOM 3544 C CA . GLY A 1 463 ? 0.162 -8.476 -22.424 1.00 87.56 463 GLY A CA 1
ATOM 3545 C C . GLY A 1 463 ? -0.291 -7.354 -23.368 1.00 87.56 463 GLY A C 1
ATOM 3546 O O . GLY A 1 463 ? -1.467 -7.316 -23.715 1.00 87.56 463 GLY A O 1
ATOM 3547 N N . ASN A 1 464 ? 0.610 -6.477 -23.827 1.00 86.38 464 ASN A N 1
ATOM 3548 C CA . ASN A 1 464 ? 0.295 -5.404 -24.767 1.00 86.38 464 ASN A CA 1
ATOM 3549 C C . ASN A 1 464 ? 1.105 -5.583 -26.064 1.00 86.38 464 ASN A C 1
ATOM 3551 O O . ASN A 1 464 ? 2.324 -5.431 -26.032 1.00 86.38 464 ASN A O 1
ATOM 3555 N N . PRO A 1 465 ? 0.456 -5.887 -27.204 1.00 84.94 465 PRO A N 1
ATOM 3556 C CA . PRO A 1 465 ? 1.152 -6.116 -28.469 1.00 84.94 465 PRO A CA 1
ATOM 3557 C C . PRO A 1 465 ? 1.630 -4.824 -29.148 1.00 84.94 465 PRO A C 1
ATOM 3559 O O . PRO A 1 465 ? 2.350 -4.895 -30.141 1.00 84.94 465 PRO A O 1
ATOM 3562 N N . ARG A 1 466 ? 1.210 -3.644 -28.668 1.00 89.00 466 ARG A N 1
ATOM 3563 C CA . ARG A 1 466 ? 1.612 -2.358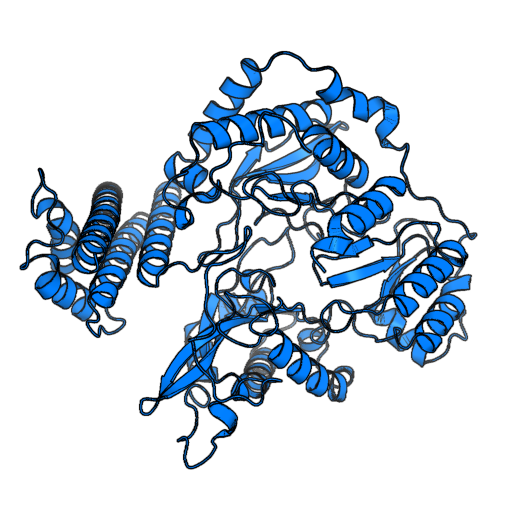 -29.248 1.00 89.00 466 ARG A CA 1
ATOM 3564 C C . ARG A 1 466 ? 3.069 -2.054 -28.907 1.00 89.00 466 ARG A C 1
ATOM 3566 O O . ARG A 1 466 ? 3.523 -2.335 -27.796 1.00 89.00 466 ARG A O 1
ATOM 3573 N N . GLU A 1 467 ? 3.771 -1.419 -29.846 1.00 87.38 467 GLU A N 1
ATOM 3574 C CA . GLU A 1 467 ? 5.067 -0.817 -29.541 1.00 87.38 467 GLU A CA 1
ATOM 3575 C C . GLU A 1 467 ? 4.888 0.211 -28.418 1.00 87.38 467 GLU A C 1
ATOM 3577 O O . GLU A 1 467 ? 3.920 0.977 -28.374 1.00 87.38 467 GLU A O 1
ATOM 3582 N N . TYR A 1 468 ? 5.802 0.164 -27.463 1.00 90.50 468 TYR A N 1
ATOM 3583 C CA . TYR A 1 468 ? 5.722 0.909 -26.231 1.00 90.50 468 TYR A CA 1
ATOM 3584 C C . TYR A 1 468 ? 5.896 2.403 -26.484 1.00 90.50 468 TYR A C 1
ATOM 3586 O O . TYR A 1 468 ? 6.879 2.859 -27.070 1.00 90.50 468 TYR A O 1
ATOM 3594 N N . THR A 1 469 ? 4.968 3.187 -25.944 1.00 83.38 469 THR A N 1
ATOM 3595 C CA . THR A 1 469 ? 5.062 4.643 -25.922 1.00 83.38 469 THR A CA 1
ATOM 3596 C C . THR A 1 469 ? 4.618 5.168 -24.561 1.00 83.38 469 THR A C 1
ATOM 3598 O O . THR A 1 469 ? 3.902 4.496 -23.823 1.00 83.38 469 THR A O 1
ATOM 3601 N N . ILE A 1 470 ? 5.028 6.395 -24.242 1.00 78.44 470 ILE A N 1
ATOM 3602 C CA . ILE A 1 470 ? 4.519 7.146 -23.084 1.00 78.44 470 ILE A CA 1
ATOM 3603 C C . ILE A 1 470 ? 3.369 8.092 -23.470 1.00 78.44 470 ILE A C 1
ATOM 3605 O O . ILE A 1 470 ? 2.946 8.895 -22.647 1.00 78.44 470 ILE A O 1
ATOM 3609 N N . GLY A 1 471 ? 2.879 8.022 -24.715 1.00 71.50 471 GLY A N 1
ATOM 3610 C CA . GLY A 1 471 ? 1.850 8.929 -25.234 1.00 71.50 471 GLY A CA 1
ATOM 3611 C C . GLY A 1 471 ? 0.460 8.697 -24.637 1.00 71.50 471 GLY A C 1
ATOM 3612 O O . GLY A 1 471 ? -0.339 9.624 -24.591 1.00 71.50 471 GLY A O 1
ATOM 3613 N N . ASP A 1 472 ? 0.196 7.490 -24.128 1.00 72.88 472 ASP A N 1
ATOM 3614 C CA . ASP A 1 472 ? -1.070 7.137 -23.468 1.00 72.88 472 ASP A CA 1
ATOM 3615 C C . ASP A 1 472 ? -1.171 7.722 -22.036 1.00 72.88 472 ASP A C 1
ATOM 3617 O O . ASP A 1 472 ? -2.232 7.653 -21.407 1.00 72.88 472 ASP A O 1
ATOM 3621 N N . ILE A 1 473 ? -0.080 8.298 -21.505 1.00 77.69 473 ILE A N 1
ATOM 3622 C CA . ILE A 1 473 ? -0.062 8.927 -20.182 1.00 77.69 473 ILE A CA 1
ATOM 3623 C C . ILE A 1 473 ? -0.900 10.209 -20.224 1.00 77.69 473 ILE A C 1
ATOM 3625 O O . ILE A 1 473 ? -0.609 11.147 -20.963 1.00 77.69 473 ILE A O 1
ATOM 3629 N N . GLY A 1 474 ? -1.930 10.266 -19.386 1.00 70.69 474 GLY A N 1
ATOM 3630 C CA . GLY A 1 474 ? -2.853 11.390 -19.296 1.00 70.69 474 GLY A CA 1
ATOM 3631 C C . GLY A 1 474 ? -3.129 11.809 -17.858 1.00 70.69 474 GLY A C 1
ATOM 3632 O O . GLY A 1 474 ? -2.606 11.246 -16.899 1.00 70.69 474 GLY A O 1
ATOM 3633 N N . VAL A 1 475 ? -3.998 12.802 -17.686 1.00 66.75 475 VAL A N 1
ATOM 3634 C CA . VAL A 1 475 ? -4.322 13.326 -16.355 1.00 66.75 475 VAL A CA 1
ATOM 3635 C C . VAL A 1 475 ? -4.902 12.218 -15.474 1.00 66.75 475 VAL A C 1
ATOM 3637 O O . VAL A 1 475 ? -5.898 11.573 -15.813 1.00 66.75 475 VAL A O 1
ATOM 3640 N N . GLY A 1 476 ? -4.254 12.001 -14.331 1.00 59.94 476 GLY A N 1
ATOM 3641 C CA . GLY A 1 476 ? -4.673 11.018 -13.347 1.00 59.94 476 GLY A CA 1
ATOM 3642 C C . GLY A 1 476 ? -6.041 11.325 -12.760 1.00 59.94 476 GLY A C 1
ATOM 3643 O O . GLY A 1 476 ? -6.324 12.457 -12.369 1.00 59.94 476 GLY A O 1
ATOM 3644 N N . GLU A 1 477 ? -6.867 10.290 -12.627 1.00 64.62 477 GLU A N 1
ATOM 3645 C CA . GLU A 1 477 ? -8.107 10.374 -11.859 1.00 64.62 477 GLU A CA 1
ATOM 3646 C C . GLU A 1 477 ? -7.823 10.605 -10.365 1.00 64.62 477 GLU A C 1
ATOM 3648 O O . GLU A 1 477 ? -6.681 10.561 -9.900 1.00 64.62 477 GLU A O 1
ATOM 3653 N N . CYS A 1 478 ? -8.879 10.840 -9.582 1.00 54.25 478 CYS A N 1
ATOM 3654 C CA . CYS A 1 478 ? -8.846 11.386 -8.225 1.00 54.25 478 CYS A CA 1
ATOM 3655 C C . CYS A 1 478 ? -7.836 10.764 -7.233 1.00 54.25 478 CYS A C 1
ATOM 3657 O O . CYS A 1 478 ? -7.552 11.381 -6.206 1.00 54.25 478 CYS A O 1
ATOM 3659 N N . ALA A 1 479 ? -7.308 9.558 -7.464 1.00 51.53 479 ALA A N 1
ATOM 3660 C CA . ALA A 1 479 ? -6.356 8.876 -6.586 1.00 51.53 479 ALA A CA 1
ATOM 3661 C C . ALA A 1 479 ? -4.872 9.070 -6.942 1.00 51.53 479 ALA A C 1
ATOM 3663 O O . ALA A 1 479 ? -4.042 8.931 -6.040 1.00 51.53 479 ALA A O 1
ATOM 3664 N N . GLY A 1 480 ? -4.526 9.371 -8.190 1.00 50.72 480 GLY A N 1
ATOM 3665 C CA . GLY A 1 480 ? -3.137 9.459 -8.635 1.00 50.72 480 GLY A CA 1
ATOM 3666 C C . GLY A 1 480 ? -2.822 10.805 -9.271 1.00 50.72 480 GLY A C 1
ATOM 3667 O O . GLY A 1 480 ? -3.705 11.623 -9.527 1.00 50.72 480 GLY A O 1
ATOM 3668 N N . GLU A 1 481 ? -1.542 11.054 -9.472 1.00 57.94 481 GLU A N 1
ATOM 3669 C CA . GLU A 1 481 ? -1.041 12.248 -10.133 1.00 57.94 481 GLU A CA 1
ATOM 3670 C C . GLU A 1 481 ? 0.158 11.868 -10.998 1.00 57.94 481 GLU A C 1
ATOM 3672 O O . GLU A 1 481 ? 0.916 10.964 -10.627 1.00 57.94 481 GLU A O 1
ATOM 3677 N N . ILE A 1 482 ? 0.294 12.521 -12.156 1.00 56.31 482 ILE A N 1
ATOM 3678 C CA . ILE A 1 482 ? 1.576 12.572 -12.856 1.00 56.31 482 ILE A CA 1
ATOM 3679 C C . ILE A 1 482 ? 2.372 13.638 -12.127 1.00 56.31 482 ILE A C 1
ATOM 3681 O O . ILE A 1 482 ? 2.110 14.823 -12.289 1.00 56.31 482 ILE A O 1
ATOM 3685 N N . VAL A 1 483 ? 3.297 13.195 -11.296 1.00 60.81 483 VAL A N 1
ATOM 3686 C CA . VAL A 1 483 ? 4.240 14.074 -10.622 1.00 60.81 483 VAL A CA 1
ATOM 3687 C C . VAL A 1 483 ? 5.455 14.188 -11.555 1.00 60.81 483 VAL A C 1
ATOM 3689 O O . VAL A 1 483 ? 6.010 13.152 -11.944 1.00 60.81 483 VAL A O 1
ATOM 3692 N N . PRO A 1 484 ? 5.832 15.395 -12.009 1.00 67.75 484 PRO A N 1
ATOM 3693 C CA . PRO A 1 484 ? 7.030 15.609 -12.813 1.00 67.75 484 PRO A CA 1
ATOM 3694 C C . PRO A 1 484 ? 8.281 15.039 -12.137 1.00 67.75 484 PRO A C 1
ATOM 3696 O O . PRO A 1 484 ? 8.388 15.011 -10.914 1.00 67.75 484 PRO A O 1
ATOM 3699 N N . PHE A 1 485 ? 9.269 14.600 -12.925 1.00 71.12 485 PHE A N 1
ATOM 3700 C CA . PHE A 1 485 ? 10.458 13.932 -12.372 1.00 71.12 485 PHE A CA 1
ATOM 3701 C C . PHE A 1 485 ? 11.213 14.786 -11.341 1.00 71.12 485 PHE A C 1
ATOM 3703 O O . PHE A 1 485 ? 11.743 14.269 -10.358 1.00 71.12 485 PHE A O 1
ATOM 3710 N N . VAL A 1 486 ? 11.237 16.098 -11.566 1.00 80.81 486 VAL A N 1
ATOM 3711 C CA . VAL A 1 486 ? 11.825 17.080 -10.652 1.00 80.81 486 VAL A CA 1
ATOM 3712 C C . VAL A 1 486 ? 11.146 17.078 -9.285 1.00 80.81 486 VAL A C 1
ATOM 3714 O O . VAL A 1 486 ? 11.840 17.106 -8.275 1.00 80.81 486 VAL A O 1
ATOM 3717 N N . GLU A 1 487 ? 9.824 16.920 -9.223 1.00 79.31 487 GLU A N 1
ATOM 3718 C CA . GLU A 1 487 ? 9.095 16.853 -7.956 1.00 79.31 487 GLU A CA 1
ATOM 3719 C C . GLU A 1 487 ? 9.433 15.586 -7.159 1.00 79.31 487 GLU A C 1
ATOM 3721 O O . GLU A 1 487 ? 9.516 15.664 -5.938 1.00 79.31 487 GLU A O 1
ATOM 3726 N N . PHE A 1 488 ? 9.736 14.446 -7.800 1.00 75.88 488 PHE A N 1
ATOM 3727 C CA . PHE A 1 488 ? 10.264 13.283 -7.061 1.00 75.88 488 PHE A CA 1
ATOM 3728 C C . PHE A 1 488 ? 11.622 13.555 -6.442 1.00 75.88 488 PHE A C 1
ATOM 3730 O O . PHE A 1 488 ? 11.876 13.129 -5.320 1.00 75.88 488 PHE A O 1
ATOM 3737 N N . GLY A 1 489 ? 12.507 14.218 -7.187 1.00 83.88 489 GLY A N 1
ATOM 3738 C CA . GLY A 1 489 ? 13.832 14.549 -6.683 1.00 83.88 489 GLY A CA 1
ATOM 3739 C C . GLY A 1 489 ? 13.756 15.537 -5.521 1.00 83.88 489 GLY A C 1
ATOM 3740 O O . GLY A 1 489 ? 14.445 15.348 -4.524 1.00 83.88 489 GLY A O 1
ATOM 3741 N N . LEU A 1 490 ? 12.866 16.528 -5.603 1.00 86.19 490 LEU A N 1
ATOM 3742 C CA . LEU A 1 490 ? 12.621 17.466 -4.509 1.00 86.19 490 LEU A CA 1
ATOM 3743 C C . LEU A 1 490 ? 11.997 16.773 -3.285 1.00 86.19 490 LEU A C 1
ATOM 3745 O O . LEU A 1 490 ? 12.519 16.918 -2.188 1.00 86.19 490 LEU A O 1
ATOM 3749 N N . GLN A 1 491 ? 10.986 15.916 -3.465 1.00 79.12 491 GLN A N 1
ATOM 3750 C CA . GLN A 1 491 ? 10.406 15.119 -2.368 1.00 79.12 491 GLN A CA 1
ATOM 3751 C C . GLN A 1 491 ? 11.424 14.171 -1.723 1.00 79.12 491 GLN A C 1
ATOM 3753 O O . GLN A 1 491 ? 11.415 13.956 -0.513 1.00 79.12 491 GLN A O 1
ATOM 3758 N N . GLN A 1 492 ? 12.306 13.571 -2.525 1.00 82.00 492 GLN A N 1
ATOM 3759 C CA . GLN A 1 492 ? 13.380 12.728 -2.011 1.00 82.00 492 GLN A CA 1
ATOM 3760 C C . GLN A 1 492 ? 14.370 13.548 -1.179 1.00 82.00 492 GLN A C 1
ATOM 3762 O O . GLN A 1 492 ? 14.826 13.066 -0.145 1.00 82.00 492 GLN A O 1
ATOM 3767 N N . ALA A 1 493 ? 14.698 14.765 -1.617 1.00 89.31 493 ALA A N 1
ATOM 3768 C CA . ALA A 1 493 ? 15.547 15.674 -0.862 1.00 89.31 493 ALA A CA 1
ATOM 3769 C C . ALA A 1 493 ? 14.899 16.079 0.471 1.00 89.31 493 ALA A C 1
ATOM 3771 O O . ALA A 1 493 ? 15.575 16.038 1.495 1.00 89.31 493 ALA A O 1
ATOM 3772 N N . GLU A 1 494 ? 13.602 16.405 0.482 1.00 84.88 494 GLU A N 1
ATOM 3773 C CA . GLU A 1 494 ? 12.853 16.716 1.712 1.00 84.88 494 GLU A CA 1
ATOM 3774 C C . GLU A 1 494 ? 12.897 15.545 2.703 1.00 84.88 494 GLU A C 1
ATOM 3776 O O . GLU A 1 494 ? 13.197 15.739 3.879 1.00 84.88 494 GLU A O 1
ATOM 3781 N N . GLN A 1 495 ? 12.682 14.313 2.227 1.00 78.75 495 GLN A N 1
ATOM 3782 C CA . GLN A 1 495 ? 12.790 13.126 3.078 1.00 78.75 495 GLN A CA 1
ATOM 3783 C C . GLN A 1 495 ? 14.207 12.945 3.636 1.00 78.75 495 GLN A C 1
ATOM 3785 O O . GLN A 1 495 ? 14.360 12.679 4.822 1.00 78.75 495 GLN A O 1
ATOM 3790 N N . GLN A 1 496 ? 15.242 13.117 2.807 1.00 88.44 496 GLN A N 1
ATOM 3791 C CA . GLN A 1 496 ? 16.638 13.027 3.252 1.00 88.44 496 GLN A CA 1
ATOM 3792 C C . GLN A 1 496 ? 16.976 14.077 4.313 1.00 88.44 496 GLN A C 1
ATOM 3794 O O . GLN A 1 496 ? 17.736 13.784 5.232 1.00 88.44 496 GLN A O 1
ATOM 3799 N N . LEU A 1 497 ? 16.426 15.287 4.186 1.00 89.69 497 LEU A N 1
ATOM 3800 C CA . LEU A 1 497 ? 16.592 16.336 5.184 1.00 89.69 497 LEU A CA 1
ATOM 3801 C C . LEU A 1 497 ? 15.893 15.967 6.498 1.00 89.69 497 LEU A C 1
ATOM 3803 O O . LEU A 1 497 ? 16.481 16.144 7.560 1.00 89.69 497 LEU A O 1
ATOM 3807 N N . HIS A 1 498 ? 14.686 15.407 6.428 1.00 79.81 498 HIS A N 1
ATOM 3808 C CA . HIS A 1 498 ? 13.964 14.949 7.612 1.00 79.81 498 HIS A CA 1
ATOM 3809 C C . HIS A 1 498 ? 14.691 13.802 8.329 1.00 79.81 498 HIS A C 1
ATOM 3811 O O . HIS A 1 498 ? 14.916 13.876 9.532 1.00 79.81 498 HIS A O 1
ATOM 3817 N N . ASP A 1 499 ? 15.153 12.787 7.593 1.00 82.38 499 ASP A N 1
ATOM 3818 C CA . ASP A 1 499 ? 15.953 11.690 8.159 1.00 82.38 499 ASP A CA 1
ATOM 3819 C C . ASP A 1 499 ? 17.237 12.221 8.828 1.00 82.38 499 ASP A C 1
ATOM 3821 O O . ASP A 1 499 ? 17.712 11.684 9.829 1.00 82.38 499 ASP A O 1
ATOM 3825 N N . ALA A 1 500 ? 17.807 13.300 8.285 1.00 89.25 500 ALA A N 1
ATOM 3826 C CA . ALA A 1 500 ? 18.979 13.958 8.841 1.00 89.25 500 ALA A CA 1
ATOM 3827 C C . ALA A 1 500 ? 18.676 14.752 10.127 1.00 89.25 500 ALA A C 1
ATOM 3829 O O . ALA A 1 500 ? 19.532 14.814 11.010 1.00 89.25 500 ALA A O 1
ATOM 3830 N N . GLN A 1 501 ? 17.475 15.323 10.255 1.00 85.81 501 GLN A N 1
ATOM 3831 C CA . GLN A 1 501 ? 16.989 15.933 11.498 1.00 85.81 501 GLN A CA 1
ATOM 3832 C C . GLN A 1 501 ? 16.781 14.865 12.580 1.00 85.81 501 GLN A C 1
ATOM 3834 O O . GLN A 1 501 ? 17.323 15.010 13.674 1.00 85.81 501 GLN A O 1
ATOM 3839 N N . ASP A 1 502 ? 16.119 13.751 12.244 1.00 78.38 502 ASP A N 1
ATOM 3840 C CA . ASP A 1 502 ? 15.938 12.606 13.151 1.00 78.38 502 ASP A CA 1
ATOM 3841 C C . ASP A 1 502 ? 17.310 12.071 13.642 1.00 78.38 502 ASP A C 1
ATOM 3843 O O . ASP A 1 502 ? 17.496 11.759 14.820 1.00 78.38 502 ASP A O 1
ATOM 3847 N N . ALA A 1 503 ? 18.318 12.012 12.761 1.00 83.12 503 ALA A N 1
ATOM 3848 C CA . ALA A 1 503 ? 19.679 11.606 13.128 1.00 83.12 503 ALA A CA 1
ATOM 3849 C C . ALA A 1 503 ? 20.350 12.577 14.118 1.00 83.12 503 ALA A C 1
ATOM 3851 O O . ALA A 1 503 ? 21.081 12.143 15.012 1.00 83.12 503 ALA A O 1
ATOM 3852 N N . LEU A 1 504 ? 20.112 13.884 13.984 1.00 88.94 504 LEU A N 1
ATOM 3853 C CA . LEU A 1 504 ? 20.630 14.879 14.922 1.00 88.94 504 LEU A CA 1
ATOM 3854 C C . LEU A 1 504 ? 19.994 14.724 16.305 1.00 88.94 504 LEU A C 1
ATOM 3856 O O . LEU A 1 504 ? 20.713 14.736 17.302 1.00 88.94 504 LEU A O 1
ATOM 3860 N N . GLU A 1 505 ? 18.676 14.526 16.364 1.00 82.31 505 GLU A N 1
ATOM 3861 C CA . GLU A 1 505 ? 17.954 14.252 17.615 1.00 82.31 505 GLU A CA 1
ATOM 3862 C C . GLU A 1 505 ? 18.476 12.982 18.304 1.00 82.31 505 GLU A C 1
ATOM 3864 O O . GLU A 1 505 ? 18.579 12.925 19.529 1.00 82.31 505 GLU A O 1
ATOM 3869 N N . ALA A 1 506 ? 18.901 11.989 17.518 1.00 86.12 506 ALA A N 1
ATOM 3870 C CA . ALA A 1 506 ? 19.559 10.777 18.001 1.00 86.12 506 ALA A CA 1
ATOM 3871 C C . ALA A 1 506 ? 21.045 10.968 18.395 1.00 86.12 506 ALA A C 1
ATOM 3873 O O . ALA A 1 506 ? 21.730 9.987 18.696 1.00 86.12 506 ALA A O 1
ATOM 3874 N N . GLY A 1 507 ? 21.572 12.198 18.380 1.00 88.81 507 GLY A N 1
ATOM 3875 C CA . GLY A 1 507 ? 22.962 12.515 18.730 1.00 88.81 507 GLY A CA 1
ATOM 3876 C C . GLY A 1 507 ? 23.990 12.134 17.656 1.00 88.81 507 GLY A C 1
ATOM 3877 O O . GLY A 1 507 ? 25.174 11.977 17.955 1.00 88.81 507 GLY A O 1
ATOM 3878 N N . GLN A 1 508 ? 23.568 11.951 16.402 1.00 91.81 508 GLN A N 1
ATOM 3879 C CA . GLN A 1 508 ? 24.416 11.508 15.289 1.00 91.81 508 GLN A CA 1
ATOM 3880 C C . GLN A 1 508 ? 24.789 12.673 14.357 1.00 91.81 508 GLN A C 1
ATOM 3882 O O . GLN A 1 508 ? 24.486 12.658 13.162 1.00 91.81 508 GLN A O 1
ATOM 3887 N N . ALA A 1 509 ? 25.498 13.679 14.877 1.00 91.44 509 ALA A N 1
ATOM 3888 C CA . ALA A 1 509 ? 25.817 14.915 14.148 1.00 91.44 509 ALA A CA 1
ATOM 3889 C C . ALA A 1 509 ? 26.503 14.708 12.782 1.00 91.44 509 ALA A C 1
ATOM 3891 O O . ALA A 1 509 ? 26.171 15.381 11.806 1.00 91.44 509 ALA A O 1
ATOM 3892 N N . GLY A 1 510 ? 27.424 13.743 12.673 1.00 91.69 510 GLY A N 1
ATOM 3893 C CA . GLY A 1 510 ? 28.073 13.409 11.398 1.00 91.69 510 GLY A CA 1
ATOM 3894 C C . GLY A 1 510 ? 27.095 12.889 10.338 1.00 91.69 510 GLY A C 1
ATOM 3895 O O . GLY A 1 510 ? 27.157 13.298 9.177 1.00 91.69 510 GLY A O 1
ATOM 3896 N N . ALA A 1 511 ? 26.161 12.022 10.741 1.00 89.38 511 ALA A N 1
ATOM 3897 C CA . ALA A 1 511 ? 25.127 11.493 9.853 1.00 89.38 511 ALA A CA 1
ATOM 3898 C C . ALA A 1 511 ? 24.135 12.591 9.447 1.00 89.38 511 ALA A C 1
ATOM 3900 O O . ALA A 1 511 ? 23.804 12.706 8.267 1.00 89.38 511 ALA A O 1
ATOM 3901 N N . ALA A 1 512 ? 23.746 13.445 10.395 1.00 92.00 512 ALA A N 1
ATOM 3902 C CA . ALA A 1 512 ? 22.883 14.595 10.156 1.00 92.00 512 ALA A CA 1
ATOM 3903 C C . ALA A 1 512 ? 23.486 15.578 9.135 1.00 92.00 512 ALA A C 1
ATOM 3905 O O . ALA A 1 512 ? 22.852 15.919 8.136 1.00 92.00 512 ALA A O 1
ATOM 3906 N N . ALA A 1 513 ? 24.746 15.986 9.310 1.00 94.25 513 ALA A N 1
ATOM 3907 C CA . ALA A 1 513 ? 25.390 16.922 8.387 1.00 94.25 513 ALA A CA 1
ATOM 3908 C C . ALA A 1 513 ? 25.557 16.335 6.971 1.00 94.25 513 ALA A C 1
ATOM 3910 O O . ALA A 1 513 ? 25.314 17.018 5.971 1.00 94.25 513 ALA A O 1
ATOM 3911 N N . LEU A 1 514 ? 25.939 15.056 6.863 1.00 94.94 514 LEU A N 1
ATOM 3912 C CA . LEU A 1 514 ? 26.031 14.370 5.570 1.00 94.94 514 LEU A CA 1
ATOM 3913 C C . LEU A 1 514 ? 24.654 14.224 4.906 1.00 94.94 514 LEU A C 1
ATOM 3915 O O . LEU A 1 514 ? 24.538 14.389 3.688 1.00 94.94 514 LEU A O 1
ATOM 3919 N N . GLY A 1 515 ? 23.616 13.940 5.692 1.00 93.44 515 GLY A N 1
ATOM 3920 C CA . GLY A 1 515 ? 22.233 13.866 5.230 1.00 93.44 515 GLY A CA 1
ATOM 3921 C C . GLY A 1 515 ? 21.746 15.198 4.659 1.00 93.44 515 GLY A C 1
ATOM 3922 O O . GLY A 1 515 ? 21.277 15.230 3.521 1.00 93.44 515 GLY A O 1
ATOM 3923 N N . GLY A 1 516 ? 21.979 16.310 5.366 1.00 95.06 516 GLY A N 1
ATOM 3924 C CA . GLY A 1 516 ? 21.657 17.660 4.883 1.00 95.06 516 GLY A CA 1
ATOM 3925 C C . GLY A 1 516 ? 22.383 18.029 3.582 1.00 95.06 516 GLY A C 1
ATOM 3926 O O . GLY A 1 516 ? 21.767 18.547 2.649 1.00 95.06 516 GLY A O 1
ATOM 3927 N N . PHE A 1 517 ? 23.674 17.690 3.451 1.00 96.12 517 PHE A N 1
ATOM 3928 C CA . PHE A 1 517 ? 24.402 17.854 2.182 1.00 96.12 517 PHE A CA 1
ATOM 3929 C C . PHE A 1 517 ? 23.778 17.028 1.049 1.00 96.12 517 PHE A C 1
ATOM 3931 O O . PHE A 1 517 ? 23.559 17.530 -0.056 1.00 96.12 517 PHE A O 1
ATOM 3938 N N . THR A 1 518 ? 23.479 15.760 1.332 1.00 95.31 518 THR A N 1
ATOM 3939 C CA . THR A 1 518 ? 22.900 14.827 0.360 1.00 95.31 518 THR A CA 1
ATOM 3940 C C . THR A 1 518 ? 21.534 15.313 -0.124 1.00 95.31 518 THR A C 1
ATOM 3942 O O . THR A 1 518 ? 21.273 15.260 -1.327 1.00 95.31 518 THR A O 1
ATOM 3945 N N . ALA A 1 519 ? 20.707 15.861 0.771 1.00 95.12 519 ALA A N 1
ATOM 3946 C CA . ALA A 1 519 ? 19.428 16.478 0.430 1.00 95.12 519 ALA A CA 1
ATOM 3947 C C . ALA A 1 519 ? 19.601 17.615 -0.589 1.00 95.12 519 ALA A C 1
ATOM 3949 O O . ALA A 1 519 ? 18.970 17.602 -1.649 1.00 95.12 519 ALA A O 1
ATOM 3950 N N . MET A 1 520 ? 20.521 18.554 -0.338 1.00 97.50 520 MET A N 1
ATOM 3951 C CA . MET A 1 520 ? 20.782 19.661 -1.267 1.00 97.50 520 MET A CA 1
ATOM 3952 C C . MET A 1 520 ? 21.272 19.178 -2.640 1.00 97.50 520 MET A C 1
ATOM 3954 O O . MET A 1 520 ? 20.796 19.662 -3.668 1.00 97.50 520 MET A O 1
ATOM 3958 N N . VAL A 1 521 ? 22.181 18.196 -2.683 1.00 96.94 521 VAL A N 1
ATOM 3959 C CA . VAL A 1 521 ? 22.663 17.599 -3.945 1.00 96.94 521 VAL A CA 1
ATOM 3960 C C . VAL A 1 521 ? 21.511 16.938 -4.708 1.00 96.94 521 VAL A C 1
ATOM 3962 O O . VAL A 1 521 ? 21.383 17.121 -5.921 1.00 96.94 521 VAL A O 1
ATOM 3965 N N . THR A 1 522 ? 20.639 16.201 -4.021 1.00 94.44 522 THR A N 1
ATOM 3966 C CA . THR A 1 522 ? 19.473 15.553 -4.638 1.00 94.44 522 THR A CA 1
ATOM 3967 C C . THR A 1 522 ? 18.509 16.583 -5.236 1.00 94.44 522 THR A C 1
ATOM 3969 O O . THR A 1 522 ? 18.106 16.432 -6.394 1.00 94.44 522 THR A O 1
ATOM 3972 N N . ALA A 1 523 ? 18.199 17.661 -4.509 1.00 95.31 523 ALA A N 1
ATOM 3973 C CA . ALA A 1 523 ? 17.348 18.747 -5.000 1.00 95.31 523 ALA A CA 1
ATOM 3974 C C . ALA A 1 523 ? 17.975 19.476 -6.203 1.00 95.31 523 ALA A C 1
ATOM 3976 O O . ALA A 1 523 ? 17.315 19.684 -7.224 1.00 95.31 523 ALA A O 1
ATOM 3977 N N . ALA A 1 524 ? 19.270 19.794 -6.131 1.00 96.31 524 ALA A N 1
ATOM 3978 C CA . ALA A 1 524 ? 20.009 20.421 -7.225 1.00 96.31 524 ALA A CA 1
ATOM 3979 C C . ALA A 1 524 ? 19.965 19.573 -8.500 1.00 96.31 524 ALA A C 1
ATOM 3981 O O . ALA A 1 524 ? 19.632 20.065 -9.578 1.00 96.31 524 ALA A O 1
ATOM 3982 N N . LYS A 1 525 ? 20.223 18.271 -8.374 1.00 95.00 525 LYS A N 1
ATOM 3983 C CA . LYS A 1 525 ? 20.148 17.318 -9.484 1.00 95.00 525 LYS A CA 1
ATOM 3984 C C . LYS A 1 525 ? 18.760 17.266 -10.118 1.00 95.00 525 LYS A C 1
ATOM 3986 O O . LYS A 1 525 ? 18.657 17.144 -11.339 1.00 95.00 525 LYS A O 1
ATOM 3991 N N . ALA A 1 526 ? 17.707 17.334 -9.305 1.00 91.12 526 ALA A N 1
ATOM 3992 C CA . ALA A 1 526 ? 16.329 17.335 -9.779 1.00 91.12 526 ALA A CA 1
ATOM 3993 C C . ALA A 1 526 ? 16.054 18.544 -10.686 1.00 91.12 526 ALA A C 1
ATOM 3995 O O . ALA A 1 526 ? 15.544 18.375 -11.794 1.00 91.12 526 ALA A O 1
ATOM 3996 N N . LEU A 1 527 ? 16.464 19.738 -10.248 1.00 93.69 527 LEU A N 1
ATOM 3997 C CA . LEU A 1 527 ? 16.315 20.978 -11.012 1.00 93.69 527 LEU A CA 1
ATOM 3998 C C . LEU A 1 527 ? 17.170 20.995 -12.279 1.00 93.69 527 LEU A C 1
ATOM 4000 O O . LEU A 1 527 ? 16.692 21.387 -13.336 1.00 93.69 527 LEU A O 1
ATOM 4004 N N . VAL A 1 528 ? 18.422 20.540 -12.212 1.00 93.31 528 VAL A N 1
ATOM 4005 C CA . VAL A 1 528 ? 19.292 20.513 -13.397 1.00 93.31 528 VAL A CA 1
ATOM 4006 C C . VAL A 1 528 ? 18.719 19.586 -14.471 1.00 93.31 528 VAL A C 1
ATOM 4008 O O . VAL A 1 528 ? 18.667 19.950 -15.643 1.00 93.31 528 VAL A O 1
ATOM 4011 N N . ARG A 1 529 ? 18.217 18.409 -14.079 1.00 88.00 529 ARG A N 1
ATOM 4012 C CA . ARG A 1 529 ? 17.553 17.489 -15.015 1.00 88.00 529 ARG A CA 1
ATOM 4013 C C . ARG A 1 529 ? 16.238 18.043 -15.562 1.00 88.00 529 ARG A C 1
ATOM 4015 O O . ARG A 1 529 ? 15.853 17.661 -16.662 1.00 88.00 529 ARG A O 1
ATOM 4022 N N . HIS A 1 530 ? 15.558 18.924 -14.826 1.00 89.31 530 HIS A N 1
ATOM 4023 C CA . HIS A 1 530 ? 14.372 19.626 -15.323 1.00 89.31 530 HIS A CA 1
ATOM 4024 C C . HIS A 1 530 ? 14.701 20.554 -16.499 1.00 89.31 530 HIS A C 1
ATOM 4026 O O . HIS A 1 530 ? 13.895 20.676 -17.411 1.00 89.31 530 HIS A O 1
ATOM 4032 N N . LEU A 1 531 ? 15.912 21.120 -16.526 1.00 86.94 531 LEU A N 1
ATOM 4033 C CA . LEU A 1 531 ? 16.446 21.887 -17.657 1.00 86.94 531 LEU A CA 1
ATOM 4034 C C . LEU A 1 531 ? 16.973 20.994 -18.800 1.00 86.94 531 LEU A C 1
ATOM 4036 O O . LEU A 1 531 ? 17.739 21.457 -19.640 1.00 86.94 531 LEU A O 1
ATOM 4040 N N . GLU A 1 532 ? 16.622 19.704 -18.798 1.00 83.56 532 GLU A N 1
ATOM 4041 C CA . GLU A 1 532 ? 17.042 18.689 -19.775 1.00 83.56 532 GLU A CA 1
ATOM 4042 C C . GLU A 1 532 ? 18.565 18.463 -19.870 1.00 83.56 532 GLU A C 1
ATOM 4044 O O . GLU A 1 532 ? 19.061 17.817 -20.797 1.00 83.56 532 GLU A O 1
ATOM 4049 N N . VAL A 1 533 ? 19.325 18.920 -18.871 1.00 86.31 533 VAL A N 1
ATOM 4050 C CA . VAL A 1 533 ? 20.772 18.700 -18.788 1.00 86.31 533 VAL A CA 1
ATOM 4051 C C . VAL A 1 533 ? 21.055 17.285 -18.272 1.00 86.31 533 VAL A C 1
ATOM 4053 O O . VAL A 1 533 ? 20.503 16.831 -17.265 1.00 86.31 533 VAL A O 1
ATOM 4056 N N . GLN A 1 534 ? 21.937 16.565 -18.968 1.00 80.94 534 GLN A N 1
ATOM 4057 C CA . GLN A 1 534 ? 22.398 15.241 -18.548 1.00 80.94 534 GLN A CA 1
ATOM 4058 C C . GLN A 1 534 ? 23.412 15.377 -17.412 1.00 80.94 534 GLN A C 1
ATOM 4060 O O . GLN A 1 534 ? 24.431 16.040 -17.567 1.00 80.94 534 GLN A O 1
ATOM 4065 N N . VAL A 1 535 ? 23.143 14.706 -16.292 1.00 85.75 535 VAL A N 1
ATOM 4066 C CA . VAL A 1 535 ? 23.987 14.752 -15.089 1.00 85.75 535 VAL A CA 1
ATOM 4067 C C . VAL A 1 535 ? 24.196 13.343 -14.560 1.00 85.75 535 VAL A C 1
ATOM 4069 O O . VAL A 1 535 ? 23.233 12.562 -14.457 1.00 85.75 535 VAL A O 1
ATOM 4072 N N . LYS A 1 536 ? 25.439 13.029 -14.205 1.00 82.38 536 LYS A N 1
ATOM 4073 C CA . LYS A 1 536 ? 25.850 11.780 -13.566 1.00 82.38 536 LYS A CA 1
ATOM 4074 C C . LYS A 1 536 ? 25.340 11.703 -12.124 1.00 82.38 536 LYS A C 1
ATOM 4076 O O . LYS A 1 536 ? 24.820 12.653 -11.545 1.00 82.38 536 LYS A O 1
ATOM 4081 N N . ASP A 1 537 ? 25.444 10.513 -11.545 1.00 77.94 537 ASP A N 1
ATOM 4082 C CA . ASP A 1 537 ? 25.037 10.243 -10.165 1.00 77.94 537 ASP A CA 1
ATOM 4083 C C . ASP A 1 537 ? 26.214 10.454 -9.185 1.00 77.94 537 ASP A C 1
ATOM 4085 O O . ASP A 1 537 ? 26.429 9.642 -8.287 1.00 77.94 537 ASP A O 1
ATOM 4089 N N . ASP A 1 538 ? 26.977 11.536 -9.362 1.00 88.00 538 ASP A N 1
ATOM 4090 C CA . ASP A 1 538 ? 28.070 11.954 -8.478 1.00 88.00 538 ASP A CA 1
ATOM 4091 C C . ASP A 1 538 ? 27.917 13.427 -8.063 1.00 88.00 538 ASP A C 1
ATOM 4093 O O . ASP A 1 538 ? 27.374 14.244 -8.806 1.00 88.00 538 ASP A O 1
ATOM 4097 N N . ALA A 1 539 ? 28.328 13.753 -6.835 1.00 90.38 539 ALA A N 1
ATOM 4098 C CA . ALA A 1 539 ? 28.074 15.071 -6.255 1.00 90.38 539 ALA A CA 1
ATOM 4099 C C . ALA A 1 539 ? 28.845 16.191 -6.971 1.00 90.38 539 ALA A C 1
ATOM 4101 O O . ALA A 1 539 ? 28.316 17.292 -7.095 1.00 90.38 539 ALA A O 1
ATOM 4102 N N . ASP A 1 540 ? 30.052 15.911 -7.469 1.00 93.75 540 ASP A N 1
ATOM 4103 C CA . ASP A 1 540 ? 30.888 16.903 -8.150 1.00 93.75 540 ASP A CA 1
ATOM 4104 C C . ASP A 1 540 ? 30.244 17.345 -9.470 1.00 93.75 540 ASP A C 1
ATOM 4106 O O . ASP A 1 540 ? 30.091 18.544 -9.714 1.00 93.75 540 ASP A O 1
ATOM 4110 N N . ASP A 1 541 ? 29.794 16.390 -10.287 1.00 93.50 541 ASP A N 1
ATOM 4111 C CA . ASP A 1 541 ? 29.098 16.650 -11.549 1.00 93.50 541 ASP A CA 1
ATOM 4112 C C . ASP A 1 541 ? 27.766 17.372 -11.311 1.00 93.50 541 ASP A C 1
ATOM 4114 O O . ASP A 1 541 ? 27.455 18.350 -11.995 1.00 93.50 541 ASP A O 1
ATOM 4118 N N . VAL A 1 542 ? 26.997 16.964 -10.295 1.00 95.62 542 VAL A N 1
ATOM 4119 C CA . VAL A 1 542 ? 25.739 17.637 -9.938 1.00 95.62 542 VAL A CA 1
ATOM 4120 C C . VAL A 1 542 ? 25.975 19.088 -9.539 1.00 95.62 542 VAL A C 1
ATOM 4122 O O . VAL A 1 542 ? 25.290 19.977 -10.047 1.00 95.62 542 VAL A O 1
ATOM 4125 N N . VAL A 1 543 ? 26.926 19.342 -8.641 1.00 96.75 543 VAL A N 1
ATOM 4126 C CA . VAL A 1 543 ? 27.200 20.693 -8.139 1.00 96.75 543 VAL A CA 1
ATOM 4127 C C . VAL A 1 543 ? 27.762 21.582 -9.248 1.00 96.75 543 VAL A C 1
ATOM 4129 O O . VAL A 1 543 ? 27.355 22.741 -9.356 1.00 96.75 543 VAL A O 1
ATOM 4132 N N . ALA A 1 544 ? 28.625 21.048 -10.117 1.00 95.88 544 ALA A N 1
ATOM 4133 C CA . ALA A 1 544 ? 29.141 21.772 -11.275 1.00 95.88 544 ALA A CA 1
ATOM 4134 C C . ALA A 1 544 ? 28.014 22.193 -12.230 1.00 95.88 544 ALA A C 1
ATOM 4136 O O . ALA A 1 544 ? 27.892 23.375 -12.554 1.00 95.88 544 ALA A O 1
ATOM 4137 N N . ASN A 1 545 ? 27.140 21.260 -12.619 1.00 96.62 545 ASN A N 1
ATOM 4138 C CA . ASN A 1 545 ? 26.026 21.572 -13.513 1.00 96.62 545 ASN A CA 1
ATOM 4139 C C . ASN A 1 545 ? 24.989 22.493 -12.850 1.00 96.62 545 ASN A C 1
ATOM 4141 O O . ASN A 1 545 ? 24.465 23.395 -13.502 1.00 96.62 545 ASN A O 1
ATOM 4145 N N . PHE A 1 546 ? 24.719 22.328 -11.551 1.00 97.25 546 PHE A N 1
ATOM 4146 C CA . PHE A 1 546 ? 23.868 23.251 -10.796 1.00 97.25 546 PHE A CA 1
ATOM 4147 C C . PHE A 1 546 ? 24.435 24.670 -10.824 1.00 97.25 546 PHE A C 1
ATOM 4149 O O . PHE A 1 546 ? 23.714 25.627 -11.114 1.00 97.25 546 PHE A O 1
ATOM 4156 N N . LYS A 1 547 ? 25.739 24.814 -10.580 1.00 96.69 547 LYS A N 1
ATOM 4157 C CA . LYS A 1 547 ? 26.398 26.112 -10.639 1.00 96.69 547 LYS A CA 1
ATOM 4158 C C . LYS A 1 547 ? 26.226 26.746 -12.020 1.00 96.69 547 LYS A C 1
ATOM 4160 O O . LYS A 1 547 ? 25.682 27.842 -12.116 1.00 96.69 547 LYS A O 1
ATOM 4165 N N . THR A 1 548 ? 26.606 26.032 -13.076 1.00 96.44 548 THR A N 1
ATOM 4166 C CA . THR A 1 548 ? 26.588 26.550 -14.450 1.00 96.44 548 THR A CA 1
ATOM 4167 C C . THR A 1 548 ? 25.184 26.889 -14.944 1.00 96.44 548 THR A C 1
ATOM 4169 O O . THR A 1 548 ? 24.998 27.934 -15.560 1.00 96.44 548 THR A O 1
ATOM 4172 N N . HIS A 1 549 ? 24.193 26.032 -14.691 1.00 94.88 549 HIS A N 1
ATOM 4173 C CA . HIS A 1 549 ? 22.879 26.151 -15.329 1.00 94.88 549 HIS A CA 1
ATOM 4174 C C . HIS A 1 549 ? 21.817 26.839 -14.474 1.00 94.88 549 HIS A C 1
ATOM 4176 O O . HIS A 1 549 ? 20.839 27.332 -15.034 1.00 94.88 549 HIS A O 1
ATOM 4182 N N . LEU A 1 550 ? 21.989 26.902 -13.151 1.00 95.25 550 LEU A N 1
ATOM 4183 C CA . LEU A 1 550 ? 20.992 27.460 -12.231 1.00 95.25 550 LEU A CA 1
ATOM 4184 C C . LEU A 1 550 ? 21.524 28.641 -11.411 1.00 95.25 550 LEU A C 1
ATOM 4186 O O . LEU A 1 550 ? 20.801 29.621 -11.218 1.00 95.25 550 LEU A O 1
ATOM 4190 N N . HIS A 1 551 ? 22.764 28.576 -10.916 1.00 95.69 551 HIS A N 1
ATOM 4191 C CA . HIS A 1 551 ? 23.330 29.662 -10.112 1.00 95.69 551 HIS A CA 1
ATOM 4192 C C . HIS A 1 551 ? 23.880 30.808 -10.968 1.00 95.69 551 HIS A C 1
ATOM 4194 O O . HIS A 1 551 ? 23.482 31.955 -10.764 1.00 95.69 551 HIS A O 1
ATOM 4200 N N . ASP A 1 552 ? 24.766 30.513 -11.920 1.00 94.31 552 ASP A N 1
ATOM 4201 C CA . ASP A 1 552 ? 25.455 31.516 -12.743 1.00 94.31 552 ASP A CA 1
ATOM 4202 C C . ASP A 1 552 ? 24.483 32.201 -13.723 1.00 94.31 552 ASP A C 1
ATOM 4204 O O . ASP A 1 552 ? 24.618 33.385 -14.023 1.00 94.31 552 ASP A O 1
ATOM 4208 N N . THR A 1 553 ? 23.440 31.485 -14.156 1.00 93.12 553 THR A N 1
ATOM 4209 C CA . THR A 1 553 ? 22.314 32.013 -14.951 1.00 93.12 553 THR A CA 1
ATOM 4210 C C . THR A 1 553 ? 21.290 32.781 -14.118 1.00 93.12 553 THR A C 1
ATOM 4212 O O . THR A 1 553 ? 20.332 33.323 -14.664 1.00 93.12 553 THR A O 1
ATOM 4215 N N . THR A 1 554 ? 21.460 32.828 -12.794 1.00 93.25 554 THR A N 1
ATOM 4216 C CA . THR A 1 554 ? 20.558 33.455 -11.816 1.00 93.25 554 THR A CA 1
ATOM 4217 C C . THR A 1 554 ? 19.157 32.842 -11.697 1.00 93.25 554 THR A C 1
ATOM 4219 O O . THR A 1 554 ? 18.349 33.327 -10.911 1.00 93.25 554 THR A O 1
ATOM 4222 N N . LEU A 1 555 ? 18.867 31.728 -12.380 1.00 91.50 555 LEU A N 1
ATOM 4223 C CA . LEU A 1 555 ? 17.551 31.068 -12.335 1.00 91.50 555 LEU A CA 1
ATOM 4224 C C . LEU A 1 555 ? 17.158 30.597 -10.921 1.00 91.50 555 LEU A C 1
ATOM 4226 O O . LEU A 1 555 ? 15.985 30.657 -10.534 1.00 91.50 555 LEU A O 1
ATOM 4230 N N . PHE A 1 556 ? 18.137 30.168 -10.122 1.00 94.56 556 PHE A N 1
ATOM 4231 C CA . PHE A 1 556 ? 17.921 29.756 -8.732 1.00 94.56 556 PHE A CA 1
ATOM 4232 C C . PHE A 1 556 ? 17.828 30.929 -7.752 1.00 94.56 556 PHE A C 1
ATOM 4234 O O . PHE A 1 556 ? 17.442 30.735 -6.603 1.00 94.56 556 PHE A O 1
ATOM 4241 N N . HIS A 1 557 ? 18.209 32.142 -8.161 1.00 92.19 557 HIS A N 1
ATOM 4242 C CA . HIS A 1 557 ? 18.328 33.256 -7.224 1.00 92.19 557 HIS A CA 1
ATOM 4243 C C . HIS A 1 557 ? 16.962 33.634 -6.662 1.00 92.19 557 HIS A C 1
ATOM 4245 O O . HIS A 1 557 ? 15.962 33.702 -7.376 1.00 92.19 557 HIS A O 1
ATOM 4251 N N . ASP A 1 558 ? 16.941 33.879 -5.358 1.00 88.69 558 ASP A N 1
ATOM 4252 C CA . ASP A 1 558 ? 15.768 34.403 -4.681 1.00 88.69 558 ASP A CA 1
ATOM 4253 C C . ASP A 1 558 ? 15.595 35.898 -5.013 1.00 88.69 558 ASP A C 1
ATOM 4255 O O . ASP A 1 558 ? 16.598 36.620 -5.072 1.00 88.69 558 ASP A O 1
ATOM 4259 N N . PRO A 1 559 ? 14.360 36.401 -5.198 1.00 81.75 559 PRO A N 1
ATOM 4260 C CA . PRO A 1 559 ? 14.121 37.813 -5.497 1.00 81.75 559 PRO A CA 1
ATOM 4261 C C . PRO A 1 559 ? 14.729 38.790 -4.478 1.00 81.75 559 PRO A C 1
ATOM 4263 O O . PRO A 1 559 ? 15.108 39.903 -4.846 1.00 81.75 559 PRO A O 1
ATOM 4266 N N . PHE A 1 560 ? 14.856 38.384 -3.213 1.00 85.81 560 PHE A N 1
ATOM 4267 C CA . PHE A 1 560 ? 15.354 39.220 -2.120 1.00 85.81 560 PHE A CA 1
ATOM 4268 C C . PHE A 1 560 ? 16.756 38.800 -1.671 1.00 85.81 560 PHE A C 1
ATOM 4270 O O . PHE A 1 560 ? 17.644 39.641 -1.516 1.00 85.81 560 PHE A O 1
ATOM 4277 N N . ALA A 1 561 ? 16.982 37.499 -1.492 1.00 83.50 561 ALA A N 1
ATOM 4278 C CA . ALA A 1 561 ? 18.245 36.944 -1.009 1.00 83.50 561 ALA A CA 1
ATOM 4279 C C . ALA A 1 561 ? 19.265 36.660 -2.131 1.00 83.50 561 ALA A C 1
ATOM 4281 O O . ALA A 1 561 ? 20.404 36.274 -1.845 1.00 83.50 561 ALA A O 1
ATOM 4282 N N . LYS A 1 562 ? 18.901 36.881 -3.401 1.00 90.56 562 LYS A N 1
ATOM 4283 C CA . LYS A 1 562 ? 19.743 36.647 -4.586 1.00 90.56 562 LYS A CA 1
ATOM 4284 C C . LYS A 1 562 ? 20.332 35.228 -4.570 1.00 90.56 562 LYS A C 1
ATOM 4286 O O . LYS A 1 562 ? 19.639 34.257 -4.278 1.00 90.56 562 LYS A O 1
ATOM 4291 N N . GLY A 1 563 ? 21.625 35.089 -4.856 1.00 88.19 563 GLY A N 1
ATOM 4292 C CA . GLY A 1 563 ? 22.324 33.808 -4.871 1.00 88.19 563 GLY A CA 1
ATOM 4293 C C . GLY A 1 563 ? 22.615 33.197 -3.496 1.00 88.19 563 GLY A C 1
ATOM 4294 O O . GLY A 1 563 ? 23.224 32.132 -3.467 1.00 88.19 563 GLY A O 1
ATOM 4295 N N . LYS A 1 564 ? 22.218 33.822 -2.373 1.00 92.44 564 LYS A N 1
ATOM 4296 C CA . LYS A 1 564 ? 22.576 33.371 -1.012 1.00 92.44 564 LYS A CA 1
ATOM 4297 C C . LYS A 1 564 ? 22.255 31.894 -0.788 1.00 92.44 564 LYS A C 1
ATOM 4299 O O . LYS A 1 564 ? 23.135 31.148 -0.377 1.00 92.44 564 LYS A O 1
ATOM 4304 N N . PHE A 1 565 ? 21.043 31.457 -1.119 1.00 93.31 565 PHE A N 1
ATOM 4305 C CA . PHE A 1 565 ? 20.644 30.064 -0.908 1.00 93.31 565 PHE A CA 1
ATOM 4306 C C . PHE A 1 565 ? 21.468 29.091 -1.755 1.00 93.31 565 PHE A C 1
ATOM 4308 O O . PHE A 1 565 ? 21.924 28.078 -1.242 1.00 93.31 565 PHE A O 1
ATOM 4315 N N . ALA A 1 566 ? 21.785 29.438 -3.007 1.00 93.44 566 ALA A N 1
ATOM 4316 C CA . ALA A 1 566 ? 22.678 28.621 -3.832 1.00 93.44 566 ALA A CA 1
ATOM 4317 C C . ALA A 1 566 ? 24.084 28.476 -3.225 1.00 93.44 566 ALA A C 1
ATOM 4319 O O . ALA A 1 566 ? 24.713 27.430 -3.391 1.00 93.44 566 ALA A O 1
ATOM 4320 N N . THR A 1 567 ? 24.581 29.491 -2.505 1.00 94.69 567 THR A N 1
ATOM 4321 C CA . THR A 1 567 ? 25.914 29.413 -1.890 1.00 94.69 567 THR A CA 1
ATOM 4322 C C . THR A 1 567 ? 26.019 28.348 -0.806 1.00 94.69 567 THR A C 1
ATOM 4324 O O . THR A 1 567 ? 27.121 27.858 -0.596 1.00 94.69 567 THR A O 1
ATOM 4327 N N . TYR A 1 568 ? 24.918 27.935 -0.170 1.00 95.69 568 TYR A N 1
ATOM 4328 C CA . TYR A 1 568 ? 24.946 26.887 0.854 1.00 95.69 568 TYR A CA 1
ATOM 4329 C C . TYR A 1 568 ? 25.437 25.551 0.296 1.00 95.69 568 TYR A C 1
ATOM 4331 O O . TYR A 1 568 ? 26.404 24.989 0.812 1.00 95.69 568 TYR A O 1
ATOM 4339 N N . LEU A 1 569 ? 24.868 25.098 -0.828 1.00 96.44 569 LEU A N 1
ATOM 4340 C CA . LEU A 1 569 ? 25.329 23.888 -1.511 1.00 96.44 569 LEU A CA 1
ATOM 4341 C C . LEU A 1 569 ? 26.782 24.026 -1.987 1.00 96.44 569 LEU A C 1
ATOM 4343 O O . LE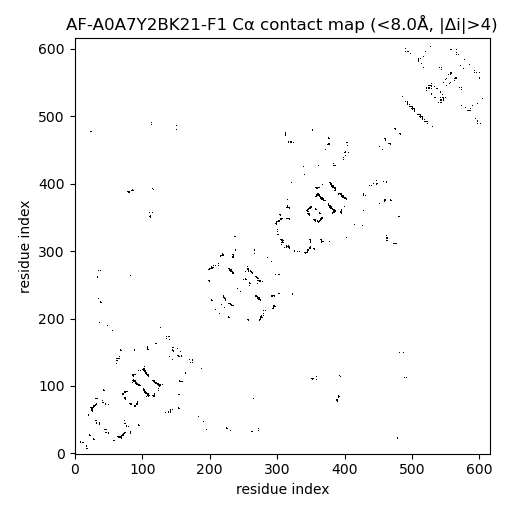U A 1 569 ? 27.589 23.125 -1.765 1.00 96.44 569 LEU A O 1
ATOM 4347 N N . LEU A 1 570 ? 27.126 25.155 -2.618 1.00 96.12 570 LEU A N 1
ATOM 4348 C CA . LEU A 1 570 ? 28.472 25.386 -3.161 1.00 96.12 570 LEU A CA 1
ATOM 4349 C C . LEU A 1 570 ? 29.540 25.409 -2.060 1.00 96.12 570 LEU A C 1
ATOM 4351 O O . LEU A 1 570 ? 30.610 24.821 -2.214 1.00 96.12 570 LEU A O 1
ATOM 4355 N N . LYS A 1 571 ? 29.243 26.068 -0.938 1.00 94.19 571 LYS A N 1
ATOM 4356 C CA . LYS A 1 571 ? 30.129 26.164 0.220 1.00 94.19 571 LYS A CA 1
ATOM 4357 C C . LYS A 1 571 ? 30.315 24.801 0.874 1.00 94.19 571 LYS A C 1
ATOM 4359 O O . LYS A 1 571 ? 31.446 24.384 1.083 1.00 94.19 571 LYS A O 1
ATOM 4364 N N . MET A 1 572 ? 29.226 24.083 1.135 1.00 91.75 572 MET A N 1
ATOM 4365 C CA . MET A 1 572 ? 29.279 22.746 1.729 1.00 91.75 572 MET A CA 1
ATOM 4366 C C . MET A 1 572 ? 30.024 21.734 0.856 1.00 91.75 572 MET A C 1
ATOM 4368 O O . MET A 1 572 ? 30.775 20.909 1.376 1.00 91.75 572 MET A O 1
ATOM 4372 N N . HIS A 1 573 ? 29.854 21.805 -0.467 1.00 95.25 573 HIS A N 1
ATOM 4373 C CA . HIS A 1 573 ? 30.604 20.979 -1.413 1.00 95.25 573 HIS A CA 1
ATOM 4374 C C . HIS A 1 573 ? 32.109 21.278 -1.371 1.00 95.25 573 HIS A C 1
ATOM 4376 O O . HIS A 1 573 ? 32.910 20.344 -1.302 1.00 95.25 573 HIS A O 1
ATOM 4382 N N . GLY A 1 574 ? 32.485 22.561 -1.350 1.00 91.38 574 GLY A N 1
ATOM 4383 C CA . GLY A 1 574 ? 33.883 22.994 -1.327 1.00 91.38 574 GLY A CA 1
ATOM 4384 C C . GLY A 1 574 ? 34.592 22.766 0.012 1.00 91.38 574 GLY A C 1
ATOM 4385 O O . GLY A 1 574 ? 35.727 22.296 0.034 1.00 91.38 574 GLY A O 1
ATOM 4386 N N . GLU A 1 575 ? 33.936 23.079 1.130 1.00 91.44 575 GLU A N 1
ATOM 4387 C CA . GLU A 1 575 ? 34.509 22.970 2.480 1.00 91.44 575 GLU A CA 1
ATOM 4388 C C . GLU A 1 575 ? 34.401 21.552 3.058 1.00 91.44 575 GLU A C 1
ATOM 4390 O O . GLU A 1 575 ? 35.168 21.190 3.948 1.00 91.44 575 GLU A O 1
ATOM 4395 N N . GLN A 1 576 ? 33.456 20.744 2.565 1.00 89.94 576 GLN A N 1
ATOM 4396 C CA . GLN A 1 576 ? 33.178 19.384 3.044 1.00 89.94 576 GLN A CA 1
ATOM 4397 C C . GLN A 1 576 ? 32.981 19.309 4.566 1.00 89.94 576 GLN A C 1
ATOM 4399 O O . GLN A 1 576 ? 33.365 18.330 5.211 1.00 89.94 576 GLN A O 1
ATOM 4404 N N . SER A 1 577 ? 32.354 20.341 5.141 1.00 85.25 577 SER A N 1
ATOM 4405 C CA . SER A 1 577 ? 32.144 20.503 6.586 1.00 85.25 577 SER A CA 1
ATOM 4406 C C . SER A 1 577 ? 31.417 19.323 7.237 1.00 85.25 577 SER A C 1
ATOM 4408 O O . SER A 1 577 ? 31.619 19.054 8.418 1.00 85.25 577 SER A O 1
ATOM 4410 N N . TYR A 1 578 ? 30.637 18.566 6.463 1.00 87.31 578 TYR A N 1
ATOM 4411 C CA . TYR A 1 578 ? 29.960 17.348 6.909 1.00 87.31 578 TYR A CA 1
ATOM 4412 C C . TYR A 1 578 ? 30.911 16.203 7.309 1.00 87.31 578 TYR A C 1
ATOM 4414 O O . TYR A 1 578 ? 30.499 15.308 8.040 1.00 87.31 578 TYR A O 1
ATOM 4422 N N . LYS A 1 579 ? 32.178 16.197 6.865 1.00 86.50 579 LYS A N 1
ATOM 4423 C CA . LYS A 1 579 ? 33.126 15.106 7.172 1.00 86.50 579 LYS A CA 1
ATOM 4424 C C . LYS A 1 579 ? 33.589 15.077 8.630 1.00 86.50 579 LYS A C 1
ATOM 4426 O O . LYS A 1 579 ? 33.953 14.011 9.110 1.00 86.50 579 LYS A O 1
ATOM 4431 N N . ASN A 1 580 ? 33.572 16.221 9.315 1.00 84.62 580 ASN A N 1
ATOM 4432 C CA . ASN A 1 580 ? 34.006 16.379 10.708 1.00 84.62 580 ASN A CA 1
ATOM 4433 C C . ASN A 1 580 ? 32.979 17.216 11.493 1.00 84.62 580 ASN A C 1
ATOM 4435 O O . ASN A 1 580 ? 33.339 18.186 12.161 1.00 84.62 580 ASN A O 1
ATOM 4439 N N . ALA A 1 581 ? 31.690 16.907 11.341 1.00 85.25 581 ALA A N 1
ATOM 4440 C CA . ALA A 1 581 ? 30.626 17.735 11.897 1.00 85.25 581 ALA A CA 1
ATOM 4441 C C . ALA A 1 581 ? 30.504 17.588 13.424 1.00 85.25 581 ALA A C 1
ATOM 4443 O O . ALA A 1 581 ? 30.325 16.485 13.938 1.00 85.25 581 ALA A O 1
ATOM 4444 N N . SER A 1 582 ? 30.560 18.721 14.130 1.00 91.00 582 SER A N 1
ATOM 4445 C CA . SER A 1 582 ? 30.019 18.874 15.484 1.00 91.00 582 SER A CA 1
ATOM 4446 C C . SER A 1 582 ? 28.504 19.090 15.434 1.00 91.00 582 SER A C 1
ATOM 4448 O O . SER A 1 582 ? 27.965 19.398 14.369 1.00 91.00 582 SER A O 1
ATOM 4450 N N . ASP A 1 583 ? 27.825 19.013 16.579 1.00 86.25 583 ASP A N 1
ATOM 4451 C CA . ASP A 1 583 ? 26.388 19.312 16.691 1.00 86.25 583 ASP A CA 1
ATOM 4452 C C . ASP A 1 583 ? 26.049 20.700 16.127 1.00 86.25 583 ASP A C 1
ATOM 4454 O O . ASP A 1 583 ? 25.092 20.850 15.377 1.00 86.25 583 ASP A O 1
ATOM 4458 N N . GLU A 1 584 ? 26.882 21.712 16.394 1.00 91.06 584 GLU A N 1
ATOM 4459 C CA . GLU A 1 584 ? 26.708 23.066 15.849 1.00 91.06 584 GLU A CA 1
ATOM 4460 C C . GLU A 1 584 ? 26.794 23.090 14.313 1.00 91.06 584 GLU A C 1
ATOM 4462 O O . GLU A 1 584 ? 25.979 23.728 13.643 1.00 91.06 584 GLU A O 1
ATOM 4467 N N . ILE A 1 585 ? 27.765 22.370 13.737 1.00 90.31 585 ILE A N 1
ATOM 4468 C CA . ILE A 1 585 ? 27.904 22.254 12.280 1.00 90.31 585 ILE A CA 1
ATOM 4469 C C . ILE A 1 585 ? 26.700 21.515 11.697 1.00 90.31 585 ILE A C 1
ATOM 4471 O O . ILE A 1 585 ? 26.212 21.915 10.640 1.00 90.31 585 ILE A O 1
ATOM 4475 N N . ALA A 1 586 ? 26.218 20.469 12.368 1.00 90.19 586 ALA A N 1
ATOM 4476 C CA . ALA A 1 586 ? 25.062 19.698 11.939 1.00 90.19 586 ALA A CA 1
ATOM 4477 C C . ALA A 1 586 ? 23.777 20.538 11.979 1.00 90.19 586 ALA A C 1
ATOM 4479 O O . ALA A 1 586 ? 23.100 20.622 10.959 1.00 90.19 586 ALA A O 1
ATOM 4480 N N . HIS A 1 587 ? 23.501 21.250 13.075 1.00 90.25 587 HIS A N 1
ATOM 4481 C CA . HIS A 1 587 ? 22.376 22.186 13.174 1.00 90.25 587 HIS A CA 1
ATOM 4482 C C . HIS A 1 587 ? 22.399 23.224 12.050 1.00 90.25 587 HIS A C 1
ATOM 4484 O O . HIS A 1 587 ? 21.448 23.319 11.277 1.00 90.25 587 HIS A O 1
ATOM 4490 N N . ARG A 1 588 ? 23.525 23.933 11.880 1.00 93.38 588 ARG A N 1
ATOM 4491 C CA . ARG A 1 588 ? 23.666 24.933 10.810 1.00 93.38 588 ARG A CA 1
ATOM 4492 C C . ARG A 1 588 ? 23.459 24.321 9.425 1.00 93.38 588 ARG A C 1
ATOM 4494 O O . ARG A 1 588 ? 22.829 24.931 8.571 1.00 93.38 588 ARG A O 1
ATOM 4501 N N . THR A 1 589 ? 24.002 23.127 9.199 1.00 92.50 589 THR A N 1
ATOM 4502 C CA . THR A 1 589 ? 23.869 22.408 7.926 1.00 92.50 589 THR A CA 1
ATOM 4503 C C . THR A 1 589 ? 22.411 22.096 7.605 1.00 92.50 589 THR A C 1
ATOM 4505 O O . THR A 1 589 ? 21.999 22.240 6.456 1.00 92.50 589 THR A O 1
ATOM 4508 N N . LEU A 1 590 ? 21.632 21.672 8.599 1.00 92.12 590 LEU A N 1
ATOM 4509 C CA . LEU A 1 590 ? 20.221 21.352 8.414 1.00 92.12 590 LEU A CA 1
ATOM 4510 C C . LEU A 1 590 ? 19.389 22.611 8.149 1.00 92.12 590 LEU A C 1
ATOM 4512 O O . LEU A 1 590 ? 18.564 22.590 7.238 1.00 92.12 590 LEU A O 1
ATOM 4516 N N . ASP A 1 591 ? 19.663 23.719 8.844 1.00 90.50 591 ASP A N 1
ATOM 4517 C CA . ASP A 1 591 ? 19.019 25.014 8.578 1.00 90.50 591 ASP A CA 1
ATOM 4518 C C . ASP A 1 591 ? 19.326 25.518 7.156 1.00 90.50 591 ASP A C 1
ATOM 4520 O O . ASP A 1 591 ? 18.439 25.951 6.416 1.00 90.50 591 ASP A O 1
ATOM 4524 N N . GLU A 1 592 ? 20.592 25.437 6.737 1.00 95.38 592 GLU A N 1
ATOM 4525 C CA . GLU A 1 592 ? 21.027 25.822 5.391 1.00 95.38 592 GLU A CA 1
ATOM 4526 C C . GLU A 1 592 ? 20.409 24.918 4.311 1.00 95.38 592 GLU A C 1
ATOM 4528 O O . GLU A 1 592 ? 19.981 25.413 3.264 1.00 95.38 592 GLU A O 1
ATOM 4533 N N . ALA A 1 593 ? 20.313 23.611 4.568 1.00 95.19 593 ALA A N 1
ATOM 4534 C CA . ALA A 1 593 ? 19.668 22.661 3.670 1.00 95.19 593 ALA A CA 1
ATOM 4535 C C . ALA A 1 593 ? 18.157 22.915 3.556 1.00 95.19 593 ALA A C 1
ATOM 4537 O O . ALA A 1 593 ? 17.638 22.906 2.441 1.00 95.19 593 ALA A O 1
ATOM 4538 N N . GLN A 1 594 ? 17.466 23.218 4.659 1.00 91.00 594 GLN A N 1
ATOM 4539 C CA . GLN A 1 594 ? 16.048 23.597 4.654 1.00 91.00 594 GLN A CA 1
ATOM 4540 C C . GLN A 1 594 ? 15.805 24.812 3.751 1.00 91.00 594 GLN A C 1
ATOM 4542 O O . GLN A 1 594 ? 14.988 24.756 2.830 1.00 91.00 594 GLN A O 1
ATOM 4547 N N . LEU A 1 595 ? 16.586 25.880 3.939 1.00 92.44 595 LEU A N 1
ATOM 4548 C CA . LEU A 1 595 ? 16.498 27.089 3.115 1.00 92.44 595 LEU A CA 1
ATOM 4549 C C . LEU A 1 595 ? 16.840 26.820 1.641 1.00 92.44 595 LEU A C 1
ATOM 4551 O O . LEU A 1 595 ? 16.222 27.392 0.740 1.00 92.44 595 LEU A O 1
ATOM 4555 N N . PHE A 1 596 ? 17.815 25.948 1.369 1.00 96.56 596 PHE A N 1
ATOM 4556 C CA . PHE A 1 596 ? 18.144 25.538 0.003 1.00 96.56 596 PHE A CA 1
ATOM 4557 C C . PHE A 1 596 ? 16.977 24.800 -0.662 1.00 96.56 596 PHE A C 1
ATOM 4559 O O . PHE A 1 596 ? 16.666 25.074 -1.822 1.00 96.56 596 PHE A O 1
ATOM 4566 N N . LEU A 1 597 ? 16.331 23.874 0.049 1.00 92.38 597 LEU A N 1
ATOM 4567 C CA . LEU A 1 597 ? 15.203 23.103 -0.472 1.00 92.38 597 LEU A CA 1
ATOM 4568 C C . LEU A 1 597 ? 13.991 24.006 -0.743 1.0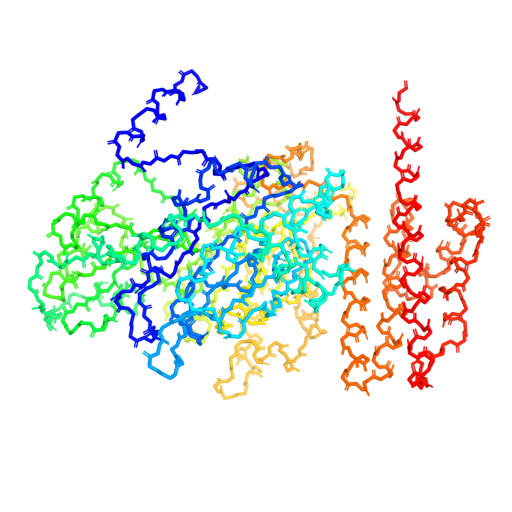0 92.38 597 LEU A C 1
ATOM 4570 O O . LEU A 1 597 ? 13.390 23.906 -1.813 1.00 92.38 597 LEU A O 1
ATOM 4574 N N . GLU A 1 598 ? 13.681 24.949 0.148 1.00 86.62 598 GLU A N 1
ATOM 4575 C CA . GLU A 1 598 ? 12.638 25.961 -0.082 1.00 86.62 598 GLU A CA 1
ATOM 4576 C C . GLU A 1 598 ? 12.924 26.798 -1.336 1.00 86.62 598 GLU A C 1
ATOM 4578 O O . GLU A 1 598 ? 12.051 26.970 -2.194 1.00 86.62 598 GLU A O 1
ATOM 4583 N N . ALA A 1 599 ? 14.171 27.250 -1.500 1.00 91.25 599 ALA A N 1
ATOM 4584 C CA . ALA A 1 599 ? 14.602 27.965 -2.697 1.00 91.25 599 ALA A CA 1
ATOM 4585 C C . ALA A 1 599 ? 14.510 27.094 -3.961 1.00 91.25 599 ALA A C 1
ATOM 4587 O O . ALA A 1 599 ? 14.156 27.597 -5.030 1.00 91.25 599 ALA A O 1
ATOM 4588 N N . ALA A 1 600 ? 14.779 25.791 -3.849 1.00 93.25 600 ALA A N 1
ATOM 4589 C CA . ALA A 1 600 ? 14.660 24.844 -4.949 1.00 93.25 600 ALA A CA 1
ATOM 4590 C C . ALA A 1 600 ? 13.203 24.664 -5.400 1.00 93.25 600 ALA A C 1
ATOM 4592 O O . ALA A 1 600 ? 12.931 24.704 -6.602 1.00 93.25 600 ALA A O 1
ATOM 4593 N N . HIS A 1 601 ? 12.263 24.556 -4.459 1.00 87.25 601 HIS A N 1
ATOM 4594 C CA . HIS A 1 601 ? 10.831 24.544 -4.763 1.00 87.25 601 HIS A CA 1
ATOM 4595 C C . HIS A 1 601 ? 10.380 25.844 -5.427 1.00 87.25 601 HIS A C 1
ATOM 4597 O O . HIS A 1 601 ? 9.764 25.802 -6.491 1.00 87.25 601 HIS A O 1
ATOM 4603 N N . ALA A 1 602 ? 10.750 26.994 -4.860 1.00 85.75 602 ALA A N 1
ATOM 4604 C CA . ALA A 1 602 ? 10.409 28.292 -5.435 1.00 85.75 602 ALA A CA 1
ATOM 4605 C C . ALA A 1 602 ? 11.004 28.470 -6.845 1.00 85.75 602 ALA A C 1
ATOM 4607 O O . ALA A 1 602 ? 10.359 29.027 -7.731 1.00 85.75 602 ALA A O 1
ATOM 4608 N N . CYS A 1 603 ? 12.230 27.990 -7.077 1.00 90.75 603 CYS A N 1
ATOM 4609 C CA . CYS A 1 603 ? 12.859 27.987 -8.397 1.00 90.75 603 CYS A CA 1
ATOM 4610 C C . CYS A 1 603 ? 12.048 27.155 -9.395 1.00 90.75 603 CYS A C 1
ATOM 4612 O O . CYS A 1 603 ? 11.713 27.652 -10.469 1.00 90.75 603 CYS A O 1
ATOM 4614 N N . TYR A 1 604 ? 11.680 25.928 -9.030 1.00 90.56 604 TYR A N 1
ATOM 4615 C CA . TYR A 1 604 ? 10.872 25.062 -9.884 1.00 90.56 604 TYR A CA 1
ATOM 4616 C C . TYR A 1 604 ? 9.491 25.656 -10.205 1.00 90.56 604 TYR A C 1
ATOM 4618 O O . TYR A 1 604 ? 9.073 25.638 -11.365 1.00 90.56 604 TYR A O 1
ATOM 4626 N N . GLU A 1 605 ? 8.805 26.239 -9.219 1.00 84.19 605 GLU A N 1
ATOM 4627 C CA . GLU A 1 605 ? 7.517 26.910 -9.435 1.00 84.19 605 GLU A CA 1
ATOM 4628 C C . GLU A 1 605 ? 7.648 28.062 -10.444 1.00 84.19 605 GLU A C 1
ATOM 4630 O O . GLU A 1 605 ? 6.862 28.139 -11.391 1.00 84.19 605 GLU A O 1
ATOM 4635 N N . ARG A 1 606 ? 8.686 28.903 -10.316 1.00 88.75 606 ARG A N 1
ATOM 4636 C CA . ARG A 1 606 ? 8.962 29.986 -11.278 1.00 88.75 606 ARG A CA 1
ATOM 4637 C C . ARG A 1 606 ? 9.261 29.463 -12.682 1.00 88.75 606 ARG A C 1
ATOM 4639 O O . ARG A 1 606 ? 8.747 30.016 -13.651 1.00 88.75 606 ARG A O 1
ATOM 4646 N N . LEU A 1 607 ? 10.076 28.412 -12.804 1.00 86.00 607 LEU A N 1
ATOM 4647 C CA . LEU A 1 607 ? 10.405 27.798 -14.098 1.00 86.00 607 LEU A CA 1
ATOM 4648 C C . LEU A 1 607 ? 9.153 27.238 -14.782 1.00 86.00 607 LEU A C 1
ATOM 4650 O O . LEU A 1 607 ? 8.954 27.444 -15.978 1.00 86.00 607 LEU A O 1
ATOM 4654 N N . THR A 1 608 ? 8.276 26.599 -14.010 1.00 81.12 608 THR A N 1
ATOM 4655 C CA . THR A 1 608 ? 7.019 26.035 -14.514 1.00 81.12 608 THR A CA 1
ATOM 4656 C C . THR A 1 608 ? 6.055 27.132 -14.970 1.00 81.12 608 THR A C 1
ATOM 4658 O O . THR A 1 608 ? 5.477 27.032 -16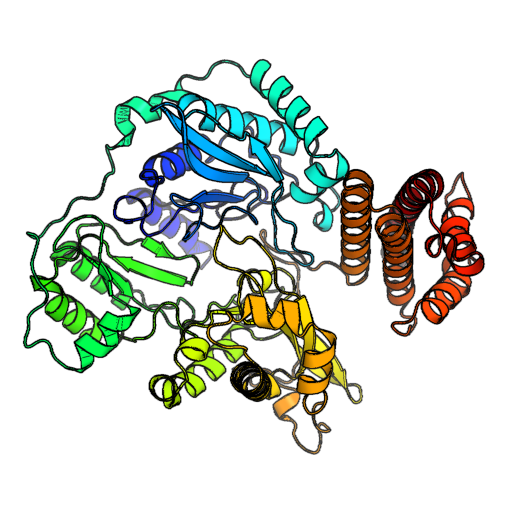.051 1.00 81.12 608 THR A O 1
ATOM 4661 N N . GLN A 1 609 ? 5.913 28.209 -14.191 1.00 78.62 609 GLN A N 1
ATOM 4662 C CA . GLN A 1 609 ? 5.085 29.364 -14.560 1.00 78.62 609 GLN A CA 1
ATOM 4663 C C . GLN A 1 609 ? 5.601 30.062 -15.824 1.00 78.62 609 GLN A C 1
ATOM 4665 O O . GLN A 1 609 ? 4.810 30.398 -16.702 1.00 78.62 609 GLN A O 1
ATOM 4670 N N . ALA A 1 610 ? 6.919 30.243 -15.945 1.00 78.88 610 ALA A N 1
ATOM 4671 C CA . ALA A 1 610 ? 7.531 30.843 -17.1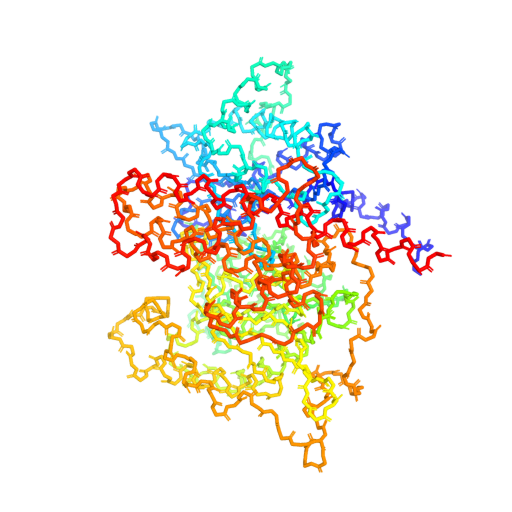28 1.00 78.88 610 ALA A CA 1
ATOM 4672 C C . ALA A 1 610 ? 7.317 29.987 -18.388 1.00 78.88 610 ALA A C 1
ATOM 4674 O O . ALA A 1 610 ? 7.029 30.529 -19.452 1.00 78.88 610 ALA A O 1
ATOM 4675 N N . ALA A 1 611 ? 7.410 28.658 -18.268 1.00 73.38 611 ALA A N 1
ATOM 4676 C CA . ALA A 1 611 ? 7.142 27.740 -19.372 1.00 73.38 611 ALA A CA 1
ATOM 4677 C C . ALA A 1 611 ? 5.665 27.756 -19.803 1.00 73.38 611 ALA A C 1
ATOM 4679 O O . ALA A 1 611 ? 5.385 27.750 -20.999 1.00 73.38 611 ALA A O 1
ATOM 4680 N N . ALA A 1 612 ? 4.729 27.818 -18.849 1.00 66.19 612 ALA A N 1
ATOM 4681 C CA . ALA A 1 612 ? 3.299 27.927 -19.144 1.00 66.19 612 ALA A CA 1
ATOM 4682 C C . ALA A 1 612 ? 2.965 29.241 -19.870 1.00 66.19 612 ALA A C 1
ATOM 4684 O O . ALA A 1 612 ? 2.297 29.215 -20.897 1.00 66.19 612 ALA A O 1
ATOM 4685 N N . ALA A 1 613 ? 3.508 30.366 -19.396 1.00 66.88 613 ALA A N 1
ATOM 4686 C CA . ALA A 1 613 ? 3.313 31.678 -20.017 1.00 66.88 613 ALA A CA 1
ATOM 4687 C C . ALA A 1 613 ? 3.941 31.805 -21.418 1.00 66.88 613 ALA A C 1
ATOM 4689 O O . ALA A 1 613 ? 3.554 32.684 -22.175 1.00 66.88 613 ALA A O 1
ATOM 4690 N N . ALA A 1 614 ? 4.926 30.967 -21.756 1.00 67.94 614 ALA A N 1
ATOM 4691 C CA . ALA A 1 614 ? 5.534 30.926 -23.087 1.00 67.94 614 ALA A CA 1
ATOM 4692 C C . ALA A 1 614 ? 4.784 30.012 -24.078 1.00 67.94 614 ALA A C 1
ATOM 4694 O O . ALA A 1 614 ? 5.092 30.032 -25.270 1.00 67.94 614 ALA A O 1
ATOM 4695 N N . ALA A 1 615 ? 3.865 29.175 -23.585 1.00 52.84 615 ALA A N 1
ATOM 4696 C CA . ALA A 1 615 ? 3.062 28.250 -24.384 1.00 52.84 615 ALA A CA 1
ATOM 4697 C C . ALA A 1 615 ? 1.653 28.786 -24.708 1.00 52.84 615 ALA A C 1
ATOM 4699 O O . ALA A 1 615 ? 1.010 28.262 -25.621 1.00 52.84 615 ALA A O 1
ATOM 4700 N N . GLU A 1 616 ? 1.190 29.795 -23.963 1.00 43.47 616 GLU A N 1
ATOM 4701 C CA . GLU A 1 616 ? 0.041 30.659 -24.288 1.00 43.47 616 GLU A CA 1
ATOM 4702 C C . GLU A 1 616 ? 0.442 31.757 -25.282 1.00 43.47 616 GLU A C 1
ATOM 4704 O O . GLU A 1 616 ? -0.392 32.066 -26.168 1.00 43.47 616 GLU A O 1
#

Foldseek 3Di:
DVVCVVVVQVVCVVVPHHPQLCFFQFEHQEEEFPCFPFAPAFPHRCVLVSVLLCVLRRVDPLGHQALAYFYEWEFRHQFATQRQAFQGQKYWYWDADPNFTFTFIWHQFHQFLNGDTTDTLDRTDGLLRSNLLVSLLSNCRSVQADNPDSLRRRVNNVCLVCPSVVSSVSSVVSSVVDDDDPSSCPSVVCSCVPPFDWPDDAAAADPPFDPLLVQQCVAQWAHTPDHQWTKGKFQDQQLDDDPVLVVLVQVLLVVAQNRDWDQGLLSIIIGTNGGSHCSSVSLVSCVVRVRSDHLHQWQLSEHEDCAPVPFLAFQARRSLLSVVLNVVCVVCLVVDDPLNRNFYEYEYRASRCSRVQFQGQWRWHWDWDADPNAIFIKTFIFHQFHPTSSRPGTTDRQAIFQQVCVSVLSVLLSVCCVVPPDDPDHSNNVCVVVDSVVSNVSCVVGRDDDDCVVPVCRQAHRPGPDRRDSVSNDQGGRSDGDDPQLSSLLVVLSVLLSVLVVCLVVVNLLSNLVSLLVSLLSNLQSVLVVVVDDADPDSVRSLVSSCVPCQVVQLLQDPPRGSVLVVLNVVCVVVVCSNPGDSVSSVVSSVSSVSNSVSSVVSVVVVVVVVVVVVD

Secondary structure (DSSP, 8-state):
-GGGHHHHHHHHHTTT---TTSSSSSB---EE-TTTTT-TT-SS--HHHHHHHHHHHTT-GGGSS-SS-B-EEEES-SSS-SS--TTSSEEEEEEEETTEEEEEEEES-B-SSS-BPPEEEEEEEEGGGHHHHHHHHHHHHHHHS--S-TTT-SHHHHHHHH-HHHHHHHHHHHHHHSPP-THHHHHHHTTTTT----SS---PPPTT--HHHHHHHHHHEEE-SSTTEEEEEE--GGG---HHHHHHHHHHHHHHT-S--EE-TTS-EEEEEEEGGGHHHHHHHHHHTT-----TTSTTS-EE--GGGT-TT-SS-HHHHHHHHHHHHHTTGGGS-HHHHT--EEEESSTT-TT-GGGSSEEEEEEEEEETTEEEEEEEEEE--B-HHHH-B--EEEEEEEGGGHHHHHHHHHHHHHHH--TT--HHHHHHHH-HHHHHHHHGGGSSPPPTTT-GGGGB-TT--SBP-STT--PPPTT-----HHHHHHHHHHHHHHHHHHHHHTT-HHHHHHHHHHHHHHHHHHHHHHTT----SSHHHHHHHHIIIIITTSTT-BTTTBTHHHHHHHHHHHH-GGGG--HHHHHHHHHHHHHHHHHHHHHHHHHHHHHHHHH-

Nearest PDB structures (foldseek):
  2gep-assembly1_A  TM=7.640E-01  e=2.048E-18  Escherichia coli B
  4g39-assembly1_A  TM=7.732E-01  e=9.086E-18  Escherichia coli K-12
  6c3m-assembly1_A  TM=7.659E-01  e=4.764E-18  Escherichia coli K-12
  6c3z-assembly1_A  TM=7.591E-01  e=1.493E-17  Escherichia coli K-12
  4aop-assembly1_A  TM=7.721E-01  e=1.396E-16  Escherichia coli B

Sequence (616 aa):
HIEEAPDMMRRLATVGITTREACGNSVRNVTACEYAGVCKTQAFDVTPYANAITQFLLGHPDVQDFGRKFKIAFSGCEDNPCGLVTFHDLGAVAHVRDGKRGFRVVVGGGLGAVPVQAKVLAEFCPEEELLPLAQAVSRVFARLGEKQSRARARIKFLVQKVGIDEFKKLVAEEREGLRPDERWTAFLDDLHATDEKPVRDPGAIPSDAPAGFRAWAEHNLKPQAQEGYYSAIVKLPLGDFTATQGRALADLARKYTGDSIRCTVEQNLTFRWLSGADAVAFYDGLVALQMAAAGAGTITDMTSCPGTDTCKLGISASRGLTGELRKRLTLVEGDLDPAVRALRMKASGCFNSCGQHHAADIGFTGVSRQVGGRKVPHFNIVLGGQWTENAKSYGLVVGAVPSKNIPKAVELITEHYLADREGEESFQAFIARVGKREFRKVLAPIQKPPPYEEDPSYYSDWGNPREYTIGDIGVGECAGEIVPFVEFGLQQAEQQLHDAQDALEAGQAGAAALGGFTAMVTAAKALVRHLEVQVKDDADDVVANFKTHLHDTTLFHDPFAKGKFATYLLKMHGEQSYKNASDEIAHRTLDEAQLFLEAAHACYERLTQAAAAAAE

Mean predicted aligned error: 7.6 Å

pLDDT: mean 92.08, std 7.62, range [43.47, 98.75]